Protein AF-0000000087764676 (afdb_homodimer)

Organism: Geotrichum candidum (NCBI:txid1173061)

Nearest PDB structures (foldseek):
  5yw4-assembly1_A  TM=9.210E-01  e=1.162E-32  Scheffersomyces stipitis CBS 6054
  5ywl-assembly1_A  TM=9.204E-01  e=3.488E-31  Scheffersomyces stipitis CBS 6054
  6kwt-assembly1_A  TM=9.058E-01  e=5.413E-29  Candida albicans SC5314
  6kws-assembly1_A  TM=9.103E-01  e=1.078E-27  Candida albicans SC5314
  7ymu-assembly2_B  TM=8.732E-01  e=2.451E-27  Nakaseomyces glabratus

Foldseek 3Di:
DPPPPDDDDDAAEEEEEQCQDQLNVLLVVVCLVVPHQYEYEDQDPVQQVQSCVVRPNYHYDHADLFPVVDDPAHPLLVVLQVCLRHAEYEYPDAQPDPDPFQLLSGHQCSLQVNLLRNLVSCQVRRQNHAEYEYEAACLQQEPPVDGDDPDATELPGGYPQDSDRVVLRVDNVSSNSNSRNNSVVSVLVCCVVVVGNHFYFYEYEYQEFAAGPGPDFLVRDDPSLVLLVQQQPDAQAAQDRAFPFFWYAYSSLVSLLVNLLRPQCLRGNGYAYDTAGGFGRLVLLQLCCVPVVPLCVRTHNHHHPDTDPPDDRHYDRVSNVVSSVDHGDDPSNRSNRSNVNSSVSVVVVVVD/DPPPPDDDDDAAEEEEEQCQDQLNVLLVVVCLVVPHQYEYEDQDPVQQVQSCVVRPNYHYDHADLWPVVDDPAHPLLVVLQVCLRHAEYEYPDAQPDPDPFQLLSGHQVSLQVNLLRNLVSCQPRRQNHAEYEYEAACLQQEPPVDGDDPDATELPGGYPQDSDSVVLRVDNVSSNSNSRNNNVVSVLVCCVPVVGNHFYFYEYEYQEFAAGDGPDFLVRDDPSLVLLVQQVPDAQAAQDRAFPFQWYAYSSLVSLLVNVLRPQCLRGNGYAYDTQGGFGSLVLLQLCCVPVVPLCVRTHNHNHPDTDPPDDRHYDRVSNVVSSVDHGDDPSNRSVRSNVNSSVSVVVVVVD

Radius of gyration: 26.73 Å; Cα contacts (8 Å, |Δi|>4): 1369; chains: 2; bounding box: 66×77×62 Å

Sequence (704 aa):
MSTTEYTETTAETVLLTGASGFIATHIVNQLFELGYNIIGTVRSEAKGNWLARRYPGFKYEIVDLSPSANGNESPFTKVFKAHPEIKYVIHAASPVFTYQDNFYKNLFVPAVEGTKDILQAAHKYGPNIKKFIYTSSIVAAFNFSSPPENETLTEESWSSISNDPKELDKSWNDAYSASKTYAERAVWEFQKTVKPQFSIGTFLFPIVYGPPIHDITYETLGVSIANAKQLIELPKDAKEIPTLTRLNVDVRDVARAHVKSLSNPEFDNKRSILVAHVADGQVIADIIHKNRSTEAANLAAGTPGVHNTTAELAYDFSKTNARLGFEFIPFRKTVLDQFDAVWQLKKESEQKMSTTEYTETTAETVLLTGASGFIATHIVNQLFELGYNIIGTVRSEAKGNWLARRYPGFKYEIVDLSPSANGNESPFTKVFKAHPEIKYVIHAASPVFTYQDNFYKNLFVPAVEGTKDILQAAHKYGPNIKKFIYTSSIVAAFNFSSPPENETLTEESWSSISNDPKELDKSWNDAYSASKTYAERAVWEFQKTVKPQFSIGTFLFPIVYGPPIHDITYETLGVSIANAKQLIELPKDAKEIPTLTRLNVDVRDVARAHVKSLSNPEFDNKRSILVAHVADGQVIADIIHKNRSTEAANLAAGTPGVHNTTAELAYDFSKTNARLGFEFIPFRKTVLDQFDAVWQLKKESEQK

Structure (mmCIF, N/CA/C/O backbone):
data_AF-0000000087764676-model_v1
#
loop_
_entity.id
_entity.type
_entity.pdbx_description
1 polymer 'Similar to Saccharomyces cerevisiae YGL157W ARI1 NADPH-dependent aldehyde reductase'
#
loop_
_atom_site.group_PDB
_atom_site.id
_atom_site.type_symbol
_atom_site.label_atom_id
_atom_site.label_alt_id
_atom_site.label_comp_id
_atom_site.label_asym_id
_atom_site.label_entity_id
_atom_site.label_seq_id
_atom_site.pdbx_PDB_ins_code
_atom_site.Cartn_x
_atom_site.Cartn_y
_atom_site.Cartn_z
_atom_site.occupancy
_atom_site.B_iso_or_equiv
_atom_site.auth_seq_id
_atom_site.auth_comp_id
_atom_site.auth_asym_id
_atom_site.auth_atom_id
_atom_site.pdbx_PDB_model_num
ATOM 1 N N . MET A 1 1 ? 18 -11.289 -33.469 1 30.78 1 MET A N 1
ATOM 2 C CA . MET A 1 1 ? 17.188 -11.305 -32.25 1 30.78 1 MET A CA 1
ATOM 3 C C . MET A 1 1 ? 17.969 -10.742 -31.078 1 30.78 1 MET A C 1
ATOM 5 O O . MET A 1 1 ? 19.094 -11.18 -30.797 1 30.78 1 MET A O 1
ATOM 9 N N . SER A 1 2 ? 17.75 -9.469 -30.734 1 36.5 2 SER A N 1
ATOM 10 C CA . SER A 1 2 ? 18.719 -8.641 -30.016 1 36.5 2 SER A CA 1
ATOM 11 C C . SER A 1 2 ? 19.078 -9.258 -28.672 1 36.5 2 SER A C 1
ATOM 13 O O . SER A 1 2 ? 18.203 -9.758 -27.953 1 36.5 2 SER A O 1
ATOM 15 N N . THR A 1 3 ? 20.156 -9.961 -28.625 1 42.31 3 THR A N 1
ATOM 16 C CA . THR A 1 3 ? 20.859 -10.406 -27.422 1 42.31 3 THR A CA 1
ATOM 17 C C . THR A 1 3 ? 20.766 -9.359 -26.312 1 42.31 3 THR A C 1
ATOM 19 O O . THR A 1 3 ? 21.578 -8.43 -26.25 1 42.31 3 THR A O 1
ATOM 22 N N . THR A 1 4 ? 19.562 -8.82 -26.172 1 47.19 4 THR A N 1
ATOM 23 C CA . THR A 1 4 ? 19.609 -7.613 -25.344 1 47.19 4 THR A CA 1
ATOM 24 C C . THR A 1 4 ? 20.281 -7.906 -24 1 47.19 4 THR A C 1
ATOM 26 O O . THR A 1 4 ? 19.844 -8.789 -23.266 1 47.19 4 THR A O 1
ATOM 29 N N . GLU A 1 5 ? 21.672 -7.742 -24.094 1 52.28 5 GLU A N 1
ATOM 30 C CA . GLU A 1 5 ? 22.516 -7.664 -22.906 1 52.28 5 GLU A CA 1
ATOM 31 C C . GLU A 1 5 ? 21.859 -6.848 -21.812 1 52.28 5 GLU A C 1
ATOM 33 O O . GLU A 1 5 ? 21.062 -5.941 -22.094 1 52.28 5 GLU A O 1
ATOM 38 N N . TYR A 1 6 ? 22.016 -7.402 -20.719 1 61.28 6 TYR A N 1
ATOM 39 C CA . TYR A 1 6 ? 21.578 -6.703 -19.516 1 61.28 6 TYR A CA 1
ATOM 40 C C . TYR A 1 6 ? 22.031 -5.25 -19.531 1 61.28 6 TYR A C 1
ATOM 42 O O . TYR A 1 6 ? 23.219 -4.973 -19.719 1 61.28 6 TYR A O 1
ATOM 50 N N . THR A 1 7 ? 21.125 -4.328 -19.906 1 61.69 7 THR A N 1
ATOM 51 C CA . THR A 1 7 ? 21.422 -2.916 -19.688 1 61.69 7 THR A CA 1
ATOM 52 C C . THR A 1 7 ? 20.938 -2.463 -18.312 1 61.69 7 THR A C 1
ATOM 54 O O . THR A 1 7 ? 19.797 -2.738 -17.938 1 61.69 7 THR A O 1
ATOM 57 N N . GLU A 1 8 ? 21.953 -1.916 -17.594 1 69.5 8 GLU A N 1
ATOM 58 C CA . GLU A 1 8 ? 21.688 -1.543 -16.203 1 69.5 8 GLU A CA 1
ATOM 59 C C . GLU A 1 8 ? 20.797 -0.308 -16.125 1 69.5 8 GLU A C 1
ATOM 61 O O . GLU A 1 8 ? 21.188 0.776 -16.562 1 69.5 8 GLU A O 1
ATOM 66 N N . THR A 1 9 ? 19.562 -0.495 -16.094 1 76.94 9 THR A N 1
ATOM 67 C CA . THR A 1 9 ? 18.672 0.61 -15.734 1 76.94 9 THR A CA 1
ATOM 68 C C . THR A 1 9 ? 18.391 0.624 -14.234 1 76.94 9 THR A C 1
ATOM 70 O O . THR A 1 9 ? 18.328 -0.432 -13.602 1 76.94 9 THR A O 1
ATOM 73 N N . THR A 1 10 ? 18.531 1.932 -13.672 1 84.31 10 THR A N 1
ATOM 74 C CA . THR A 1 10 ? 18.359 2.064 -12.227 1 84.31 10 THR A CA 1
ATOM 75 C C . THR A 1 10 ? 16.953 2.52 -11.883 1 84.31 10 THR A C 1
ATOM 77 O O . THR A 1 10 ? 16.328 3.273 -12.633 1 84.31 10 THR A O 1
ATOM 80 N N . ALA A 1 11 ? 16.453 1.924 -10.891 1 92.69 11 ALA A N 1
ATOM 81 C CA . ALA A 1 11 ? 15.156 2.352 -10.367 1 92.69 11 ALA A CA 1
ATOM 82 C C . ALA A 1 11 ? 15.25 3.744 -9.742 1 92.69 11 ALA A C 1
ATOM 84 O O . ALA A 1 11 ? 16.281 4.117 -9.195 1 92.69 11 ALA A O 1
ATOM 85 N N . GLU A 1 12 ? 14.219 4.598 -9.844 1 96.19 12 GLU A N 1
ATOM 86 C CA . GLU A 1 12 ? 14.188 5.93 -9.242 1 96.19 12 GLU A CA 1
ATOM 87 C C . GLU A 1 12 ? 13.961 5.852 -7.734 1 96.19 12 GLU A C 1
ATOM 89 O O . GLU A 1 12 ? 13.297 4.934 -7.25 1 96.19 12 GLU A O 1
ATOM 94 N N . THR A 1 13 ? 14.5 6.777 -7.047 1 98.12 13 THR A N 1
ATOM 95 C CA . THR A 1 13 ? 14.477 6.77 -5.59 1 98.12 13 THR A CA 1
ATOM 96 C C . THR A 1 13 ? 13.539 7.852 -5.059 1 98.12 13 THR A C 1
ATOM 98 O O . THR A 1 13 ? 13.602 9 -5.496 1 98.12 13 THR A O 1
ATOM 101 N N . VAL A 1 14 ? 12.695 7.488 -4.109 1 98.81 14 VAL A N 1
ATOM 102 C CA . VAL A 1 14 ? 11.75 8.391 -3.461 1 98.81 14 VAL A CA 1
ATOM 103 C C . VAL A 1 14 ? 12.102 8.539 -1.982 1 98.81 14 VAL A C 1
ATOM 105 O O . VAL A 1 14 ? 12.289 7.543 -1.278 1 98.81 14 VAL A O 1
ATOM 108 N N . LEU A 1 15 ? 12.258 9.789 -1.521 1 98.75 15 LEU A N 1
ATOM 109 C CA . LEU A 1 15 ? 12.266 10.086 -0.091 1 98.75 15 LEU A CA 1
ATOM 110 C C . LEU A 1 15 ? 10.852 10.305 0.428 1 98.75 15 LEU A C 1
ATOM 112 O O . LEU A 1 15 ? 10.133 11.164 -0.076 1 98.75 15 LEU A O 1
ATOM 116 N N . LEU A 1 16 ? 10.445 9.5 1.323 1 98.69 16 LEU A N 1
ATOM 117 C CA . LEU A 1 16 ? 9.156 9.641 1.996 1 98.69 16 LEU A CA 1
ATOM 118 C C . LEU A 1 16 ? 9.344 9.969 3.475 1 98.69 16 LEU A C 1
ATOM 120 O O . LEU A 1 16 ? 9.781 9.109 4.25 1 98.69 16 LEU A O 1
ATOM 124 N N . THR A 1 17 ? 9.039 11.227 3.885 1 97.06 17 THR A N 1
ATOM 125 C CA . THR A 1 17 ? 9.172 11.57 5.297 1 97.06 17 THR A CA 1
ATOM 126 C C . THR A 1 17 ? 7.969 11.062 6.09 1 97.06 17 THR A C 1
ATOM 128 O O . THR A 1 17 ? 6.844 11.07 5.59 1 97.06 17 THR A O 1
ATOM 131 N N . GLY A 1 18 ? 8.273 10.625 7.309 1 94.75 18 GLY A N 1
ATOM 132 C CA . GLY A 1 18 ? 7.211 10.039 8.109 1 94.75 18 GLY A CA 1
ATOM 133 C C . GLY A 1 18 ? 6.719 8.711 7.559 1 94.75 18 GLY A C 1
ATOM 134 O O . GLY A 1 18 ? 5.512 8.469 7.504 1 94.75 18 GLY A O 1
ATOM 135 N N . ALA A 1 19 ? 7.602 7.836 7.227 1 97.38 19 ALA A N 1
ATOM 136 C CA . ALA A 1 19 ? 7.312 6.66 6.41 1 97.38 19 ALA A CA 1
ATOM 137 C C . ALA A 1 19 ? 6.52 5.625 7.203 1 97.38 19 ALA A C 1
ATOM 139 O O . ALA A 1 19 ? 5.941 4.699 6.625 1 97.38 19 ALA A O 1
ATOM 140 N N . SER A 1 20 ? 6.457 5.77 8.508 1 94.88 20 SER A N 1
ATOM 141 C CA . SER A 1 20 ? 5.801 4.758 9.328 1 94.88 20 SER A CA 1
ATOM 142 C C . SER A 1 20 ? 4.363 5.152 9.648 1 94.88 20 SER A C 1
ATOM 144 O O . SER A 1 20 ? 3.686 4.469 10.422 1 94.88 20 SER A O 1
ATOM 146 N N . GLY A 1 21 ? 3.922 6.238 9.109 1 93.31 21 GLY A N 1
ATOM 147 C CA . GLY A 1 21 ? 2.578 6.715 9.398 1 93.31 21 GLY A CA 1
ATOM 148 C C . GLY A 1 21 ? 1.503 5.977 8.625 1 93.31 21 GLY A C 1
ATOM 149 O O . GLY A 1 21 ? 1.808 5.188 7.727 1 93.31 21 GLY A O 1
ATOM 150 N N . PHE A 1 22 ? 0.18 6.281 8.922 1 93.94 22 PHE A N 1
ATOM 151 C CA . PHE A 1 22 ? -1.014 5.648 8.375 1 93.94 22 PHE A CA 1
ATOM 152 C C . PHE A 1 22 ? -1.052 5.797 6.855 1 93.94 22 PHE A C 1
ATOM 154 O O . PHE A 1 22 ? -1.013 4.801 6.129 1 93.94 22 PHE A O 1
ATOM 161 N N . ILE A 1 23 ? -0.917 7.047 6.352 1 96.06 23 ILE A N 1
ATOM 162 C CA . ILE A 1 23 ? -0.938 7.32 4.922 1 96.06 23 ILE A CA 1
ATOM 163 C C . ILE A 1 23 ? 0.368 6.848 4.285 1 96.06 23 ILE A C 1
ATOM 165 O O . ILE A 1 23 ? 0.357 6.207 3.23 1 96.06 23 ILE A O 1
ATOM 169 N N . ALA A 1 24 ? 1.36 7.098 4.945 1 97.62 24 ALA A N 1
ATOM 170 C CA . ALA A 1 24 ? 2.695 6.879 4.395 1 97.62 24 ALA A CA 1
ATOM 171 C C . ALA A 1 24 ? 2.947 5.395 4.141 1 97.62 24 ALA A C 1
ATOM 173 O O . ALA A 1 24 ? 3.611 5.031 3.166 1 97.62 24 ALA A O 1
ATOM 174 N N . THR A 1 25 ? 2.535 4.547 5.012 1 97.19 25 THR A N 1
ATOM 175 C CA . THR A 1 25 ? 2.805 3.125 4.828 1 97.19 25 THR A CA 1
ATOM 176 C C . THR A 1 25 ? 2.09 2.596 3.586 1 97.19 25 THR A C 1
ATOM 178 O O . THR A 1 25 ? 2.605 1.718 2.893 1 97.19 25 THR A O 1
ATOM 181 N N . HIS A 1 26 ? 0.852 3.1 3.254 1 98.31 26 HIS A N 1
ATOM 182 C CA . HIS A 1 26 ? 0.207 2.762 1.989 1 98.31 26 HIS A CA 1
ATOM 183 C C . HIS A 1 26 ? 1.007 3.289 0.804 1 98.31 26 HIS A C 1
ATOM 185 O O . HIS A 1 26 ? 1.072 2.643 -0.244 1 98.31 26 HIS A O 1
ATOM 191 N N . ILE A 1 27 ? 1.621 4.5 0.926 1 98.81 27 ILE A N 1
ATOM 192 C CA . ILE A 1 27 ? 2.49 5.035 -0.117 1 98.81 27 ILE A CA 1
ATOM 193 C C . ILE A 1 27 ? 3.691 4.109 -0.308 1 98.81 27 ILE A C 1
ATOM 195 O O . ILE A 1 27 ? 4.062 3.789 -1.439 1 98.81 27 ILE A O 1
ATOM 199 N N . VAL A 1 28 ? 4.281 3.609 0.824 1 98.69 28 VAL A N 1
ATOM 200 C CA . VAL A 1 28 ? 5.414 2.689 0.754 1 98.69 28 VAL A CA 1
ATOM 201 C C . VAL A 1 28 ? 5.004 1.425 0.003 1 98.69 28 VAL A C 1
ATOM 203 O O . VAL A 1 28 ? 5.723 0.965 -0.887 1 98.69 28 VAL A O 1
ATOM 206 N N . ASN A 1 29 ? 3.838 0.932 0.366 1 98.31 29 ASN A N 1
ATOM 207 C CA . ASN A 1 29 ? 3.334 -0.29 -0.252 1 98.31 29 ASN A CA 1
ATOM 208 C C . ASN A 1 29 ? 3.211 -0.142 -1.767 1 98.31 29 ASN A C 1
ATOM 210 O O . ASN A 1 29 ? 3.658 -1.01 -2.518 1 98.31 29 ASN A O 1
ATOM 214 N N . GLN A 1 30 ? 2.604 0.947 -2.203 1 98.69 30 GLN A N 1
ATOM 215 C CA . GLN A 1 30 ? 2.371 1.189 -3.623 1 98.69 30 GLN A CA 1
ATOM 216 C C . GLN A 1 30 ? 3.678 1.481 -4.355 1 98.69 30 GLN A C 1
ATOM 218 O O . GLN A 1 30 ? 3.895 1.001 -5.469 1 98.69 30 GLN A O 1
ATOM 223 N N . LEU A 1 31 ? 4.656 2.244 -3.744 1 98.75 31 LEU A N 1
ATOM 224 C CA . LEU A 1 31 ? 5.969 2.492 -4.332 1 98.75 31 LEU A CA 1
ATOM 225 C C . LEU A 1 31 ? 6.746 1.191 -4.496 1 98.75 31 LEU A C 1
ATOM 227 O O . LEU A 1 31 ? 7.398 0.9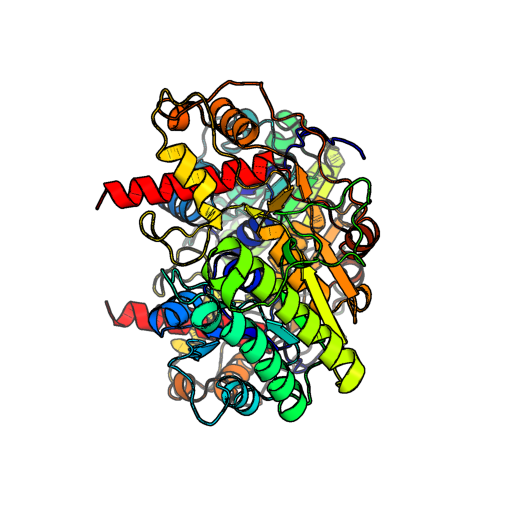76 -5.523 1 98.75 31 LEU A O 1
ATOM 231 N N . PHE A 1 32 ? 6.625 0.313 -3.469 1 98.44 32 PHE A N 1
ATOM 232 C CA . PHE A 1 32 ? 7.32 -0.969 -3.471 1 98.44 32 PHE A CA 1
ATOM 233 C C . PHE A 1 32 ? 6.852 -1.836 -4.633 1 98.44 32 PHE A C 1
ATOM 235 O O . PHE A 1 32 ? 7.672 -2.395 -5.367 1 98.44 32 PHE A O 1
ATOM 242 N N . GLU A 1 33 ? 5.555 -1.837 -4.859 1 98.31 33 GLU A N 1
ATOM 243 C CA . GLU A 1 33 ? 4.98 -2.678 -5.906 1 98.31 33 GLU A CA 1
ATOM 244 C C . GLU A 1 33 ? 5.32 -2.141 -7.293 1 98.31 33 GLU A C 1
ATOM 246 O O . GLU A 1 33 ? 5.312 -2.887 -8.273 1 98.31 33 GLU A O 1
ATOM 251 N N . LEU A 1 34 ? 5.68 -0.873 -7.387 1 97.56 34 LEU A N 1
ATOM 252 C CA . LEU A 1 34 ? 6.02 -0.264 -8.672 1 97.56 34 LEU A CA 1
ATOM 253 C C . LEU A 1 34 ? 7.523 -0.296 -8.906 1 97.56 34 LEU A C 1
ATOM 255 O O . LEU A 1 34 ? 8.008 0.153 -9.945 1 97.56 34 LEU A O 1
ATOM 259 N N . GLY A 1 35 ? 8.32 -0.776 -7.898 1 97.12 35 GLY A N 1
ATOM 260 C CA . GLY A 1 35 ? 9.742 -1.02 -8.078 1 97.12 35 GLY A CA 1
ATOM 261 C C . GLY A 1 35 ? 10.594 0.197 -7.785 1 97.12 35 GLY A C 1
ATOM 262 O O . GLY A 1 35 ? 11.727 0.298 -8.266 1 97.12 35 GLY A O 1
ATOM 263 N N . TYR A 1 36 ? 10.102 1.206 -7.023 1 98 36 TYR A N 1
ATOM 264 C CA . TYR A 1 36 ? 10.906 2.344 -6.59 1 98 36 TYR A CA 1
ATOM 265 C C . TYR A 1 36 ? 11.867 1.938 -5.48 1 98 36 TYR A C 1
ATOM 267 O O . TYR A 1 36 ? 11.57 1.039 -4.691 1 98 36 TYR A O 1
ATOM 275 N N . ASN A 1 37 ? 13.039 2.605 -5.508 1 98 37 ASN A N 1
ATOM 276 C CA . ASN A 1 37 ? 13.805 2.656 -4.266 1 98 37 ASN A CA 1
ATOM 277 C C . ASN A 1 37 ? 13.172 3.615 -3.26 1 98 37 ASN A C 1
ATOM 279 O O . ASN A 1 37 ? 12.727 4.703 -3.629 1 98 37 ASN A O 1
ATOM 283 N N . ILE A 1 38 ? 13.07 3.199 -2.012 1 98.62 38 ILE A N 1
ATOM 284 C CA . ILE A 1 38 ? 12.391 4.023 -1.017 1 98.62 38 ILE A CA 1
ATOM 285 C C . ILE A 1 38 ? 13.344 4.312 0.146 1 98.62 38 ILE A C 1
ATOM 287 O O . ILE A 1 38 ? 13.906 3.393 0.74 1 98.62 38 ILE A O 1
ATOM 291 N N . ILE A 1 39 ? 13.547 5.559 0.428 1 98.44 39 ILE A N 1
ATOM 292 C CA . ILE A 1 39 ? 14.188 6.035 1.647 1 98.44 39 ILE A CA 1
ATOM 293 C C . ILE A 1 39 ? 13.164 6.758 2.523 1 98.44 39 ILE A C 1
ATOM 295 O O . ILE A 1 39 ? 12.57 7.75 2.104 1 98.44 39 ILE A O 1
ATOM 299 N N . GLY A 1 40 ? 12.922 6.18 3.703 1 98.06 40 GLY A N 1
ATOM 300 C CA . GLY A 1 40 ? 11.977 6.789 4.625 1 98.06 40 GLY A CA 1
ATOM 301 C C . GLY A 1 40 ? 12.648 7.477 5.797 1 98.06 40 GLY A C 1
ATOM 302 O O . GLY A 1 40 ? 13.734 7.074 6.223 1 98.06 40 GLY A O 1
ATOM 303 N N . THR A 1 41 ? 12.047 8.531 6.293 1 96.38 41 THR A N 1
ATOM 304 C CA . THR A 1 41 ? 12.406 9 7.625 1 96.38 41 THR A CA 1
ATOM 305 C C . THR A 1 41 ? 11.422 8.477 8.664 1 96.38 41 THR A C 1
ATOM 307 O O . THR A 1 41 ? 10.219 8.391 8.406 1 96.38 41 THR A O 1
ATOM 310 N N . VAL A 1 42 ? 11.945 8.047 9.734 1 94.31 42 VAL A N 1
ATOM 311 C CA . VAL A 1 42 ? 11.172 7.523 10.859 1 94.31 42 VAL A CA 1
ATOM 312 C C . VAL A 1 42 ? 11.688 8.125 12.164 1 94.31 42 VAL A C 1
ATOM 314 O O . VAL A 1 42 ? 12.773 8.695 12.211 1 94.31 42 VAL A O 1
ATOM 317 N N . ARG A 1 43 ? 10.883 8.039 13.227 1 88.81 43 ARG A N 1
ATOM 318 C CA . ARG A 1 43 ? 11.242 8.633 14.508 1 88.81 43 ARG A CA 1
ATOM 319 C C . ARG A 1 43 ? 12.086 7.664 15.336 1 88.81 43 ARG A C 1
ATOM 321 O O . ARG A 1 43 ? 12.719 8.07 16.312 1 88.81 43 ARG A O 1
ATOM 328 N N . SER A 1 44 ? 12.07 6.266 14.969 1 92 44 SER A N 1
ATOM 329 C CA . SER A 1 44 ? 12.812 5.289 15.758 1 92 44 SER A CA 1
ATOM 330 C C . SER A 1 44 ? 13.297 4.129 14.891 1 92 44 SER A C 1
ATOM 332 O O . SER A 1 44 ? 12.734 3.873 13.82 1 92 44 SER A O 1
ATOM 334 N N . GLU A 1 45 ? 14.219 3.502 15.453 1 94.81 45 GLU A N 1
ATOM 335 C CA . GLU A 1 45 ? 14.773 2.328 14.781 1 94.81 45 GLU A CA 1
ATOM 336 C C . GLU A 1 45 ? 13.734 1.212 14.688 1 94.81 45 GLU A C 1
ATOM 338 O O . GLU A 1 45 ? 13.688 0.492 13.688 1 94.81 45 GLU A O 1
ATOM 343 N N . ALA A 1 46 ? 12.984 1.094 15.711 1 94.62 46 ALA A N 1
ATOM 344 C CA . ALA A 1 46 ? 11.961 0.05 15.727 1 94.62 46 ALA A CA 1
ATOM 345 C C . ALA A 1 46 ? 10.992 0.202 14.555 1 94.62 46 ALA A C 1
ATOM 347 O O . ALA A 1 46 ? 10.68 -0.775 13.875 1 94.62 46 ALA A O 1
ATOM 348 N N . LYS A 1 47 ? 10.625 1.439 14.281 1 94.31 47 LYS A N 1
ATOM 349 C CA . LYS A 1 47 ? 9.703 1.713 13.18 1 94.31 47 LYS A CA 1
ATOM 350 C C . LYS A 1 47 ? 10.367 1.489 11.828 1 94.31 47 LYS A C 1
ATOM 352 O O . LYS A 1 47 ? 9.75 0.969 10.898 1 94.31 47 LYS A O 1
ATOM 357 N N . GLY A 1 48 ? 11.617 1.928 11.734 1 96 48 GLY A N 1
ATOM 358 C CA . GLY A 1 48 ? 12.383 1.689 10.523 1 96 48 GLY A CA 1
ATOM 359 C C . GLY A 1 48 ? 12.578 0.216 10.219 1 96 48 GLY A C 1
ATOM 360 O O . GLY A 1 48 ? 12.398 -0.221 9.086 1 96 48 GLY A O 1
ATOM 361 N N . ASN A 1 49 ? 12.898 -0.566 11.234 1 94.75 49 ASN A N 1
ATOM 362 C CA . ASN A 1 49 ? 13.117 -2.002 11.086 1 94.75 49 ASN A CA 1
ATOM 363 C C . ASN A 1 49 ? 11.828 -2.727 10.688 1 94.75 49 ASN A C 1
ATOM 365 O O . ASN A 1 49 ? 11.867 -3.68 9.906 1 94.75 49 ASN A O 1
ATOM 369 N N . TRP A 1 50 ? 10.711 -2.217 11.289 1 95.31 50 TRP A N 1
ATOM 370 C CA . TRP A 1 50 ? 9.43 -2.805 10.93 1 95.31 50 TRP A CA 1
ATOM 371 C C . TRP A 1 50 ? 9.156 -2.658 9.438 1 95.31 50 TRP A C 1
ATOM 373 O O . TRP A 1 50 ? 8.773 -3.621 8.773 1 95.31 50 TRP A O 1
ATOM 383 N N . LEU A 1 51 ? 9.438 -1.521 8.844 1 96.94 51 LEU A N 1
ATOM 384 C CA . LEU A 1 51 ? 9.242 -1.266 7.426 1 96.94 51 LEU A CA 1
ATOM 385 C C . LEU A 1 51 ? 10.227 -2.07 6.586 1 96.94 51 LEU A C 1
ATOM 387 O O . LEU A 1 51 ? 9.852 -2.654 5.566 1 96.94 51 LEU A O 1
ATOM 391 N N . ALA A 1 52 ? 11.477 -2.068 7.051 1 94.19 52 ALA A N 1
ATOM 392 C CA . ALA A 1 52 ? 12.523 -2.746 6.289 1 94.19 52 ALA A CA 1
ATOM 393 C C . ALA A 1 52 ? 12.25 -4.246 6.195 1 94.19 52 ALA A C 1
ATOM 395 O O . ALA A 1 52 ? 12.578 -4.883 5.191 1 94.19 52 ALA A O 1
ATOM 396 N N . ARG A 1 53 ? 11.633 -4.859 7.195 1 90.94 53 ARG A N 1
ATOM 397 C CA . ARG A 1 53 ? 11.297 -6.277 7.195 1 90.94 53 ARG A CA 1
ATOM 398 C C . ARG A 1 53 ? 10.156 -6.57 6.227 1 90.94 53 ARG A C 1
ATOM 400 O O . ARG A 1 53 ? 10.141 -7.613 5.574 1 90.94 53 ARG A O 1
ATOM 407 N N . ARG A 1 54 ? 9.266 -5.633 6.141 1 92.81 54 ARG A N 1
ATOM 408 C CA . ARG A 1 54 ? 8.062 -5.836 5.348 1 92.81 54 ARG A CA 1
ATOM 409 C C . ARG A 1 54 ? 8.312 -5.516 3.877 1 92.81 54 ARG A C 1
ATOM 411 O O . ARG A 1 54 ? 7.684 -6.105 2.994 1 92.81 54 ARG A O 1
ATOM 418 N N . TYR A 1 55 ? 9.242 -4.617 3.631 1 95.94 55 TYR A N 1
ATOM 419 C CA . TYR A 1 55 ? 9.531 -4.145 2.279 1 95.94 55 TYR A CA 1
ATOM 420 C C . TYR A 1 55 ? 11.016 -4.234 1.972 1 95.94 55 TYR A C 1
ATOM 422 O O . TYR A 1 55 ? 11.758 -3.268 2.16 1 95.94 55 TYR A O 1
ATOM 430 N N . PRO A 1 56 ? 11.438 -5.281 1.402 1 91.44 56 PRO A N 1
ATOM 431 C CA . PRO A 1 56 ? 12.859 -5.457 1.087 1 91.44 56 PRO A CA 1
ATOM 432 C C . PRO A 1 56 ? 13.422 -4.324 0.23 1 91.44 56 PRO A C 1
ATOM 434 O O . PRO A 1 56 ? 12.789 -3.912 -0.744 1 91.44 56 PRO A O 1
ATOM 437 N N . GLY A 1 57 ? 14.539 -3.906 0.686 1 92.56 57 GLY A N 1
ATOM 438 C CA . GLY A 1 57 ? 15.18 -2.811 -0.02 1 92.56 57 GLY A CA 1
ATOM 439 C C . GLY A 1 57 ? 14.898 -1.455 0.601 1 92.56 57 GLY A C 1
ATOM 440 O O . GLY A 1 57 ? 15.578 -0.473 0.295 1 92.56 57 GLY A O 1
ATOM 441 N N . PHE A 1 58 ? 13.922 -1.353 1.475 1 96.38 58 PHE A N 1
ATOM 442 C CA . PHE A 1 58 ? 13.594 -0.109 2.164 1 96.38 58 PHE A CA 1
ATOM 443 C C . PHE A 1 58 ? 14.75 0.342 3.045 1 96.38 58 PHE A C 1
ATOM 445 O O . PHE A 1 58 ? 15.312 -0.458 3.795 1 96.38 58 PHE A O 1
ATOM 452 N N . LYS A 1 59 ? 15.125 1.631 2.881 1 96.56 59 LYS A N 1
ATOM 453 C CA . LYS A 1 59 ? 16.109 2.277 3.736 1 96.56 59 LYS A CA 1
ATOM 454 C C . LYS A 1 59 ? 15.492 3.42 4.531 1 96.56 59 LYS A C 1
ATOM 456 O O . LYS A 1 59 ? 14.469 3.979 4.133 1 96.56 59 LYS A O 1
ATOM 461 N N . TYR A 1 60 ? 16.078 3.672 5.68 1 96.94 60 TYR A N 1
ATOM 462 C CA . TYR A 1 60 ? 15.484 4.75 6.461 1 96.94 60 TYR A CA 1
ATOM 463 C C . TYR A 1 60 ? 16.562 5.555 7.184 1 96.94 60 TYR A C 1
ATOM 465 O O . TYR A 1 60 ? 17.688 5.082 7.359 1 96.94 60 TYR A O 1
ATOM 473 N N . GLU A 1 61 ? 16.234 6.816 7.434 1 96.19 61 GLU A N 1
ATOM 474 C CA . GLU A 1 61 ? 16.953 7.742 8.297 1 96.19 61 GLU A CA 1
ATOM 475 C C . GLU A 1 61 ? 16.109 8.156 9.5 1 96.19 61 GLU A C 1
ATOM 477 O O . GLU A 1 61 ? 14.898 8.336 9.375 1 96.19 61 GLU A O 1
ATOM 482 N N . ILE A 1 62 ? 16.766 8.242 10.578 1 92.88 62 ILE A N 1
ATOM 483 C CA . ILE A 1 62 ? 16.078 8.719 11.773 1 92.88 62 ILE A CA 1
ATOM 484 C C . ILE A 1 62 ? 16.016 10.242 11.758 1 92.88 62 ILE A C 1
ATOM 486 O O . ILE A 1 62 ? 17.062 10.906 11.734 1 92.88 62 ILE A O 1
ATOM 490 N N . VAL A 1 63 ? 14.82 10.75 11.688 1 86.44 63 VAL A N 1
ATOM 491 C CA . VAL A 1 63 ? 14.602 12.195 11.711 1 86.44 63 VAL A CA 1
ATOM 492 C C . VAL A 1 63 ? 13.57 12.547 12.781 1 86.44 63 VAL A C 1
ATOM 494 O O . VAL A 1 63 ? 12.469 12 12.797 1 86.44 63 VAL A O 1
ATOM 497 N N . ASP A 1 64 ? 14.047 13.258 13.672 1 76.56 64 ASP A N 1
ATOM 498 C CA . ASP A 1 64 ? 13.18 13.766 14.727 1 76.56 64 ASP A CA 1
ATOM 499 C C . ASP A 1 64 ? 12.781 15.219 14.469 1 76.56 64 ASP A C 1
ATOM 501 O O . ASP A 1 64 ? 13.641 16.109 14.461 1 76.56 64 ASP A O 1
ATOM 505 N N . LEU A 1 65 ? 11.43 15.555 14.219 1 67.44 65 LEU A N 1
ATOM 506 C CA . LEU A 1 65 ? 10.953 16.891 13.859 1 67.44 65 LEU A CA 1
ATOM 507 C C . LEU A 1 65 ? 10.508 17.656 15.102 1 67.44 65 LEU A C 1
ATOM 509 O O . LEU A 1 65 ? 9.922 18.734 14.992 1 67.44 65 LEU A O 1
ATOM 513 N N . SER A 1 66 ? 10.836 17.078 16.281 1 66.62 66 SER A N 1
ATOM 514 C CA . SER A 1 66 ? 10.461 17.781 17.5 1 66.62 66 SER A CA 1
ATOM 515 C C . SER A 1 66 ? 11.305 19.047 17.688 1 66.62 66 SER A C 1
ATOM 517 O O . SER A 1 66 ? 12.453 19.109 17.25 1 66.62 66 SER A O 1
ATOM 519 N N . PRO A 1 67 ? 10.555 20.141 18.094 1 59.75 67 PRO A N 1
ATOM 520 C CA . PRO A 1 67 ? 11.273 21.391 18.359 1 59.75 67 PRO A CA 1
ATOM 521 C C . PRO A 1 67 ? 12.578 21.172 19.109 1 59.75 67 PRO A C 1
ATOM 523 O O . PRO A 1 67 ? 13.516 21.969 18.984 1 59.75 67 PRO A O 1
ATOM 526 N N . SER A 1 68 ? 12.344 20.141 20.094 1 54.84 68 SER A N 1
ATOM 527 C CA . SER A 1 68 ? 13.523 19.938 20.922 1 54.84 68 SER A CA 1
ATOM 528 C C . SER A 1 68 ? 14.695 19.406 20.094 1 54.84 68 SER A C 1
ATOM 530 O O . SER A 1 68 ? 15.844 19.438 20.547 1 54.84 68 SER A O 1
ATOM 532 N N . ALA A 1 69 ? 14.273 18.984 18.906 1 56.94 69 ALA A N 1
ATOM 533 C CA . ALA A 1 69 ? 15.312 18.359 18.078 1 56.94 69 ALA A CA 1
ATOM 534 C C . ALA A 1 69 ? 16.141 19.422 17.359 1 56.94 69 ALA A C 1
ATOM 536 O O . ALA A 1 69 ? 17 19.094 16.547 1 56.94 69 ALA A O 1
ATOM 537 N N . ASN A 1 70 ? 15.906 20.719 17.766 1 53 70 ASN A N 1
ATOM 538 C CA . ASN A 1 70 ? 16.453 21.859 17.031 1 53 70 ASN A CA 1
ATOM 539 C C . ASN A 1 70 ? 17.984 21.844 17.047 1 53 70 ASN A C 1
ATOM 541 O O . ASN A 1 70 ? 18.594 21.891 18.109 1 53 70 ASN A O 1
ATOM 545 N N . GLY A 1 71 ? 18.531 21.062 16.266 1 57.5 71 GLY A N 1
ATOM 546 C CA . GLY A 1 71 ? 19.969 21.203 16.062 1 57.5 71 GLY A CA 1
ATOM 547 C C . GLY A 1 71 ? 20.312 22.25 15.016 1 57.5 71 GLY A C 1
ATOM 548 O O . GLY A 1 71 ? 19.422 22.891 14.453 1 57.5 71 GLY A O 1
ATOM 549 N N . ASN A 1 72 ? 21.656 22.547 14.859 1 61.59 72 ASN A N 1
ATOM 550 C CA . ASN A 1 72 ? 22.234 23.578 14 1 61.59 72 ASN A CA 1
ATOM 551 C C . ASN A 1 72 ? 21.922 23.312 12.531 1 61.59 72 ASN A C 1
ATOM 553 O O . ASN A 1 72 ? 21.875 24.25 11.727 1 61.59 72 ASN A O 1
ATOM 557 N N . GLU A 1 73 ? 21.734 22.016 12.203 1 74.94 73 GLU A N 1
ATOM 558 C CA . GLU A 1 73 ? 21.438 21.719 10.805 1 74.94 73 GLU A CA 1
ATOM 559 C C . GLU A 1 73 ? 20.141 20.938 10.664 1 74.94 73 GLU A C 1
ATOM 561 O O . GLU A 1 73 ? 19.766 20.172 11.547 1 74.94 73 GLU A O 1
ATOM 566 N N . SER A 1 74 ? 19.531 21.328 9.766 1 80.12 74 SER A N 1
ATOM 567 C CA . SER A 1 74 ? 18.281 20.625 9.469 1 80.12 74 SER A CA 1
ATOM 568 C C . SER A 1 74 ? 18.516 19.125 9.367 1 80.12 74 SER A C 1
ATOM 570 O O . SER A 1 74 ? 19.469 18.672 8.719 1 80.12 74 SER A O 1
ATOM 572 N N . PRO A 1 75 ? 17.766 18.375 10 1 84 75 PRO A N 1
ATOM 573 C CA . PRO A 1 75 ? 17.891 16.922 9.891 1 84 75 PRO A CA 1
ATOM 574 C C . PRO A 1 75 ? 17.703 16.422 8.461 1 84 75 PRO A C 1
ATOM 576 O O . PRO A 1 75 ? 18.219 15.367 8.102 1 84 75 PRO A O 1
ATOM 579 N N . PHE A 1 76 ? 17.125 17.281 7.672 1 91.31 76 PHE A N 1
ATOM 580 C CA . PHE A 1 76 ? 16.875 16.859 6.297 1 91.31 76 PHE A CA 1
ATOM 581 C C . PHE A 1 76 ? 18.125 17.078 5.441 1 91.31 76 PHE A C 1
ATOM 583 O O . PHE A 1 76 ? 18.297 16.422 4.41 1 91.31 76 PHE A O 1
ATOM 590 N N . THR A 1 77 ? 19.031 17.984 5.871 1 92.06 77 THR A N 1
ATOM 591 C CA . THR A 1 77 ? 20.297 18.172 5.176 1 92.06 77 THR A CA 1
ATOM 592 C C . THR A 1 77 ? 21.109 16.875 5.148 1 92.06 77 THR A C 1
ATOM 594 O O . THR A 1 77 ? 21.609 16.484 4.098 1 92.06 77 THR A O 1
ATOM 597 N N . LYS A 1 78 ? 21.109 16.25 6.199 1 92.12 78 LYS A N 1
ATOM 598 C CA . LYS A 1 78 ? 21.844 15 6.289 1 92.12 78 LYS A CA 1
ATOM 599 C C . LYS A 1 78 ? 21.234 13.93 5.383 1 92.12 78 LYS A C 1
ATOM 601 O O . LYS A 1 78 ? 21.969 13.141 4.777 1 92.12 78 LYS A O 1
ATOM 606 N N . VAL A 1 79 ? 19.969 14.008 5.34 1 95.62 79 VAL A N 1
ATOM 607 C CA . VAL A 1 79 ? 19.266 13.016 4.527 1 95.62 79 VAL A CA 1
ATOM 608 C C . VAL A 1 79 ? 19.625 13.211 3.055 1 95.62 79 VAL A C 1
ATOM 610 O O . VAL A 1 79 ? 20.031 12.266 2.377 1 95.62 79 VAL A O 1
ATOM 613 N N . PHE A 1 80 ? 19.594 14.406 2.537 1 96.94 80 PHE A N 1
ATOM 614 C CA . PHE A 1 80 ? 19.844 14.672 1.126 1 96.94 80 PHE A CA 1
ATOM 615 C C . PHE A 1 80 ? 21.328 14.484 0.798 1 96.94 80 PHE A C 1
ATOM 617 O O . PHE A 1 80 ? 21.672 14.062 -0.306 1 96.94 80 PHE A O 1
ATOM 624 N N . LYS A 1 81 ? 22.234 14.711 1.742 1 95.25 81 LYS A N 1
ATOM 625 C CA . LYS A 1 81 ? 23.656 14.492 1.525 1 95.25 81 LYS A CA 1
ATOM 626 C C . LYS A 1 81 ? 23.984 13 1.46 1 95.25 81 LYS A C 1
ATOM 628 O O . LYS A 1 81 ? 24.828 12.578 0.674 1 95.25 81 LYS A O 1
ATOM 633 N N . ALA A 1 82 ? 23.281 12.289 2.219 1 95.31 82 ALA A N 1
ATOM 634 C CA . ALA A 1 82 ? 23.531 10.859 2.295 1 95.31 82 ALA A CA 1
ATOM 635 C C . ALA A 1 82 ? 22.938 10.125 1.102 1 95.31 82 ALA A C 1
ATOM 637 O O . ALA A 1 82 ? 23.375 9.031 0.746 1 95.31 82 ALA A O 1
ATOM 638 N N . HIS A 1 83 ? 21.953 10.789 0.48 1 96.75 83 HIS A N 1
ATOM 639 C CA . HIS A 1 83 ? 21.219 10.117 -0.584 1 96.75 83 HIS A CA 1
ATOM 640 C C . HIS A 1 83 ? 21.047 11.023 -1.796 1 96.75 83 HIS A C 1
ATOM 642 O O . HIS A 1 83 ? 19.922 11.391 -2.143 1 96.75 83 HIS A O 1
ATOM 648 N N . PRO A 1 84 ? 22.172 11.203 -2.49 1 95.56 84 PRO A N 1
ATOM 649 C CA . PRO A 1 84 ? 22.109 12.086 -3.658 1 95.56 84 PRO A CA 1
ATOM 650 C C . PRO A 1 84 ? 21.281 11.5 -4.797 1 95.56 84 PRO A C 1
ATOM 652 O O . PRO A 1 84 ? 20.938 12.211 -5.746 1 95.56 84 PRO A O 1
ATOM 655 N N . GLU A 1 85 ? 20.875 10.219 -4.68 1 96.44 85 GLU A N 1
ATOM 656 C CA . GLU A 1 85 ? 20.125 9.539 -5.738 1 96.44 85 GLU A CA 1
ATOM 657 C C . GLU A 1 85 ? 18.641 9.844 -5.66 1 96.44 85 GLU A C 1
ATOM 659 O O . GLU A 1 85 ? 17.875 9.453 -6.539 1 96.44 85 GLU A O 1
ATOM 664 N N . ILE A 1 86 ? 18.234 10.555 -4.656 1 98.06 86 ILE A N 1
ATOM 665 C CA . ILE A 1 86 ? 16.828 10.875 -4.496 1 98.06 86 ILE A CA 1
ATOM 666 C C . ILE A 1 86 ? 16.344 11.68 -5.695 1 98.06 86 ILE A C 1
ATOM 668 O O . ILE A 1 86 ? 16.953 12.688 -6.062 1 98.06 86 ILE A O 1
ATOM 672 N N . LYS A 1 87 ? 15.25 11.25 -6.289 1 98.38 87 LYS A N 1
ATOM 673 C CA . LYS A 1 87 ? 14.664 11.898 -7.457 1 98.38 87 LYS A CA 1
ATOM 674 C C . LYS A 1 87 ? 13.328 12.547 -7.113 1 98.38 87 LYS A C 1
ATOM 676 O O . LYS A 1 87 ? 12.922 13.523 -7.75 1 98.38 87 LYS A O 1
ATOM 681 N N . TYR A 1 88 ? 12.656 11.961 -6.188 1 98.75 88 TYR A N 1
ATOM 682 C CA . TYR A 1 88 ? 11.352 12.438 -5.754 1 98.75 88 TYR A CA 1
ATOM 683 C C . TYR A 1 88 ? 11.281 12.547 -4.234 1 98.75 88 TYR A C 1
ATOM 685 O O . TYR A 1 88 ? 11.891 11.75 -3.521 1 98.75 88 TYR A O 1
ATOM 693 N N . VAL A 1 89 ? 10.539 13.562 -3.738 1 98.75 89 VAL A N 1
ATOM 694 C CA . VAL A 1 89 ? 10.305 13.742 -2.309 1 98.75 89 VAL A CA 1
ATOM 695 C C . VAL A 1 89 ? 8.805 13.805 -2.033 1 98.75 89 VAL A C 1
ATOM 697 O O . VAL A 1 89 ? 8.078 14.555 -2.691 1 98.75 89 VAL A O 1
ATOM 700 N N . ILE A 1 90 ? 8.336 12.984 -1.208 1 98.81 90 ILE A N 1
ATOM 701 C CA . ILE A 1 90 ? 7.012 13.094 -0.607 1 98.81 90 ILE A CA 1
ATOM 702 C C . ILE A 1 90 ? 7.145 13.461 0.87 1 98.81 90 ILE A C 1
ATOM 704 O O . ILE A 1 90 ? 7.598 12.648 1.679 1 98.81 90 ILE A O 1
ATOM 708 N N . HIS A 1 91 ? 6.797 14.641 1.156 1 97.62 91 HIS A N 1
ATOM 709 C CA . HIS A 1 91 ? 6.84 15.109 2.539 1 97.62 91 HIS A CA 1
ATOM 710 C C . HIS A 1 91 ? 5.496 14.906 3.232 1 97.62 91 HIS A C 1
ATOM 712 O O . HIS A 1 91 ? 4.621 15.773 3.166 1 97.62 91 HIS A O 1
ATOM 718 N N . ALA A 1 92 ? 5.43 13.828 3.967 1 95.44 92 ALA A N 1
ATOM 719 C CA . ALA A 1 92 ? 4.18 13.453 4.625 1 95.44 92 ALA A CA 1
ATOM 720 C C . ALA A 1 92 ? 4.312 13.531 6.141 1 95.44 92 ALA A C 1
ATOM 722 O O . ALA A 1 92 ? 3.34 13.305 6.867 1 95.44 92 ALA A O 1
ATOM 723 N N . ALA A 1 93 ? 5.488 13.82 6.59 1 84.06 93 ALA A N 1
ATOM 724 C CA . ALA A 1 93 ? 5.711 13.969 8.023 1 84.06 93 ALA A CA 1
ATOM 725 C C . ALA A 1 93 ? 5.094 15.266 8.539 1 84.06 93 ALA A C 1
ATOM 727 O O . ALA A 1 93 ? 5.16 16.297 7.875 1 84.06 93 ALA A O 1
ATOM 728 N N . SER A 1 94 ? 4.305 15.188 9.547 1 76.94 94 SER A N 1
ATOM 729 C CA . SER A 1 94 ? 3.83 16.359 10.289 1 76.94 94 SER A CA 1
ATOM 730 C C . SER A 1 94 ? 3.984 16.156 11.789 1 76.94 94 SER A C 1
ATOM 732 O O . SER A 1 94 ? 3.744 15.062 12.305 1 76.94 94 SER A O 1
ATOM 734 N N . PRO A 1 95 ? 4.562 17.156 12.43 1 66.62 95 PRO A N 1
ATOM 735 C CA . PRO A 1 95 ? 4.77 17.031 13.875 1 66.62 95 PRO A CA 1
ATOM 736 C C . PRO A 1 95 ? 3.461 17.016 14.656 1 66.62 95 PRO A C 1
ATOM 738 O O . PRO A 1 95 ? 3.109 18 15.312 1 66.62 95 PRO A O 1
ATOM 741 N N . VAL A 1 96 ? 2.459 16.1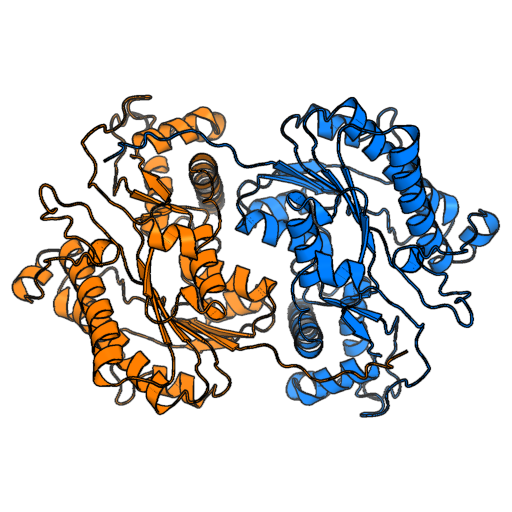72 14.258 1 60.5 96 VAL A N 1
ATOM 742 C CA . VAL A 1 96 ? 1.204 16.188 15 1 60.5 96 VAL A CA 1
ATOM 743 C C . VAL A 1 96 ? 1.36 15.398 16.297 1 60.5 96 VAL A C 1
ATOM 745 O O . VAL A 1 96 ? 1.364 14.164 16.281 1 60.5 96 VAL A O 1
ATOM 748 N N . PHE A 1 97 ? 2.084 16.125 17.266 1 57.06 97 PHE A N 1
ATOM 749 C CA . PHE A 1 97 ? 2.234 15.531 18.578 1 57.06 97 PHE A CA 1
ATOM 750 C C . PHE A 1 97 ? 1.062 15.906 19.484 1 57.06 97 PHE A C 1
ATOM 752 O O . PHE A 1 97 ? 0.428 16.938 19.281 1 57.06 97 PHE A O 1
ATOM 759 N N . THR A 1 98 ? 0.571 14.914 20.109 1 58.66 98 THR A N 1
ATOM 760 C CA . THR A 1 98 ? -0.468 15.172 21.109 1 58.66 98 THR A CA 1
ATOM 761 C C . THR A 1 98 ? 0.068 16.047 22.234 1 58.66 98 THR A C 1
ATOM 763 O O . THR A 1 98 ? 0.616 15.539 23.219 1 58.66 98 THR A O 1
ATOM 766 N N . TYR A 1 99 ? 0.349 17.312 21.797 1 60.94 99 TYR A N 1
ATOM 767 C CA . TYR A 1 99 ? 0.714 18.234 22.859 1 60.94 99 TYR A CA 1
ATOM 768 C C . TYR A 1 99 ? -0.527 18.781 23.562 1 60.94 99 TYR A C 1
ATOM 770 O O . TYR A 1 99 ? -1.611 18.828 22.984 1 60.94 99 TYR A O 1
ATOM 778 N N . GLN A 1 100 ? -0.35 18.969 24.797 1 67.88 100 GLN A N 1
ATOM 779 C CA . GLN A 1 100 ? -1.479 19.453 25.594 1 67.88 100 GLN A CA 1
ATOM 780 C C . GLN A 1 100 ? -1.489 20.969 25.688 1 67.88 100 GLN A C 1
ATOM 782 O O . GLN A 1 100 ? -2.512 21.578 26.016 1 67.88 100 GLN A O 1
ATOM 787 N N . ASP A 1 101 ? -0.461 21.609 25.312 1 79.69 101 ASP A N 1
ATOM 788 C CA . ASP A 1 101 ? -0.434 23.078 25.422 1 79.69 101 ASP A CA 1
ATOM 789 C C . ASP A 1 101 ? 0.659 23.672 24.531 1 79.69 101 ASP A C 1
ATOM 791 O O . ASP A 1 101 ? 1.355 22.938 23.828 1 79.69 101 ASP A O 1
ATOM 795 N N . ASN A 1 102 ? 0.585 25.016 24.453 1 87.69 102 ASN A N 1
ATOM 796 C CA . ASN A 1 102 ? 1.573 25.75 23.672 1 87.69 102 ASN A CA 1
ATOM 797 C C . ASN A 1 102 ? 1.601 25.266 22.219 1 87.69 102 ASN A C 1
ATOM 799 O O . ASN A 1 102 ? 2.666 24.953 21.688 1 87.69 102 ASN A O 1
ATOM 803 N N . PHE A 1 103 ? 0.53 25.328 21.688 1 89.69 103 PHE A N 1
ATOM 804 C CA . PHE A 1 103 ? 0.317 24.766 20.359 1 89.69 103 PHE A CA 1
ATOM 805 C C . PHE A 1 103 ? 1.097 25.562 19.312 1 89.69 103 PHE A C 1
ATOM 807 O O . PHE A 1 103 ? 1.557 24.984 18.312 1 89.69 103 PHE A O 1
ATOM 814 N N . TYR A 1 104 ? 1.11 26.812 19.531 1 91.12 104 TYR A N 1
ATOM 815 C CA . TYR A 1 104 ? 1.877 27.609 18.594 1 91.12 104 TYR A CA 1
ATOM 816 C C . TYR A 1 104 ? 3.32 27.125 18.516 1 91.12 104 TYR A C 1
ATOM 818 O O . TYR A 1 104 ? 3.832 26.859 17.422 1 91.12 104 TYR A O 1
ATOM 826 N N . LYS A 1 105 ? 3.957 27.031 19.531 1 87 105 LYS A N 1
ATOM 827 C CA . LYS A 1 105 ? 5.371 26.688 19.609 1 87 105 LYS A CA 1
ATOM 828 C C . LYS A 1 105 ? 5.59 25.219 19.25 1 87 105 LYS A C 1
ATOM 830 O O . LYS A 1 105 ? 6.605 24.859 18.656 1 87 105 LYS A O 1
ATOM 835 N N . ASN A 1 106 ? 4.625 24.281 19.703 1 83.38 106 ASN A N 1
ATOM 836 C CA . ASN A 1 106 ? 4.863 22.844 19.641 1 83.38 106 ASN A CA 1
ATOM 837 C C . ASN A 1 106 ? 4.25 22.234 18.391 1 83.38 106 ASN A C 1
ATOM 839 O O . ASN A 1 106 ? 4.59 21.109 18.016 1 83.38 106 ASN A O 1
ATOM 843 N N . LEU A 1 107 ? 3.35 23.031 17.703 1 87.88 107 LEU A N 1
ATOM 844 C CA . LEU A 1 107 ? 2.662 22.5 16.531 1 87.88 107 LEU A CA 1
ATOM 845 C C . LEU A 1 107 ? 2.844 23.406 15.328 1 87.88 107 LEU A C 1
ATOM 847 O O . LEU A 1 107 ? 3.445 23 14.328 1 87.88 107 LEU A O 1
ATOM 851 N N . PHE A 1 108 ? 2.527 24.594 15.492 1 90.31 108 PHE A N 1
ATOM 852 C CA . PHE A 1 108 ? 2.529 25.531 14.375 1 90.31 108 PHE A CA 1
ATOM 853 C C . PHE A 1 108 ? 3.947 25.781 13.883 1 90.31 108 PHE A C 1
ATOM 855 O O . PHE A 1 108 ? 4.246 25.562 12.703 1 90.31 108 PHE A O 1
ATOM 862 N N . VAL A 1 109 ? 4.789 26.203 14.781 1 89.12 109 VAL A N 1
ATOM 863 C CA . VAL A 1 109 ? 6.133 26.625 14.406 1 89.12 109 VAL A CA 1
ATOM 864 C C . VAL A 1 109 ? 6.895 25.438 13.805 1 89.12 109 VAL A C 1
ATOM 866 O O . VAL A 1 109 ? 7.434 25.547 12.703 1 89.12 109 VAL A O 1
ATOM 869 N N . PRO A 1 110 ? 6.965 24.234 14.406 1 83.38 110 PRO A N 1
ATOM 870 C CA . PRO A 1 110 ? 7.719 23.109 13.828 1 83.38 110 PRO A CA 1
ATOM 871 C C . PRO A 1 110 ? 7.168 22.672 12.469 1 83.38 110 PRO A C 1
ATOM 873 O O . PRO A 1 110 ? 7.934 22.25 11.602 1 83.38 110 PRO A O 1
ATOM 876 N N . ALA A 1 111 ? 5.805 22.844 12.289 1 89.06 111 ALA A N 1
ATOM 877 C CA . ALA A 1 111 ? 5.203 22.453 11.016 1 89.06 111 ALA A CA 1
ATOM 878 C C . ALA A 1 111 ? 5.656 23.375 9.891 1 89.06 111 ALA A C 1
ATOM 880 O O . ALA A 1 111 ? 6.07 22.922 8.828 1 89.06 111 ALA A O 1
ATOM 881 N N . VAL A 1 112 ? 5.641 24.672 10.125 1 92.31 112 VAL A N 1
ATOM 882 C CA . VAL A 1 112 ? 5.957 25.672 9.117 1 92.31 112 VAL A CA 1
ATOM 883 C C . VAL A 1 112 ? 7.465 25.688 8.859 1 92.31 112 VAL A C 1
ATOM 885 O O . VAL A 1 112 ? 7.91 25.609 7.715 1 92.31 112 VAL A O 1
ATOM 888 N N . GLU A 1 113 ? 8.211 25.703 10 1 88.12 113 GLU A N 1
ATOM 889 C CA . GLU A 1 113 ? 9.664 25.781 9.875 1 88.12 113 GLU A CA 1
ATOM 890 C C . GLU A 1 113 ? 10.242 24.469 9.336 1 88.12 113 GLU A C 1
ATOM 892 O O . GLU A 1 113 ? 11.211 24.484 8.578 1 88.12 113 GLU A O 1
ATOM 897 N N . GLY A 1 114 ? 9.641 23.453 9.727 1 86.56 114 GLY A N 1
ATOM 898 C CA . GLY A 1 114 ? 10.078 22.172 9.195 1 86.56 114 GLY A CA 1
ATOM 899 C C . GLY A 1 114 ? 9.859 22.047 7.703 1 86.56 114 GLY A C 1
ATOM 900 O O . GLY A 1 114 ? 10.695 21.484 6.992 1 86.56 114 GLY A O 1
ATOM 901 N N . THR A 1 115 ? 8.781 22.531 7.273 1 93.38 115 THR A N 1
ATOM 902 C CA . THR A 1 115 ? 8.477 22.516 5.848 1 93.38 115 THR A CA 1
ATOM 903 C C . THR A 1 115 ? 9.461 23.391 5.078 1 93.38 115 THR A C 1
ATOM 905 O O . THR A 1 115 ? 9.969 23 4.031 1 93.38 115 THR A O 1
ATOM 908 N N . LYS A 1 116 ? 9.766 24.562 5.594 1 93.38 116 LYS A N 1
ATOM 909 C CA . LYS A 1 116 ? 10.758 25.438 4.973 1 93.38 116 LYS A CA 1
ATOM 910 C C . LYS A 1 116 ? 12.125 24.75 4.918 1 93.38 116 LYS A C 1
ATOM 912 O O . LYS A 1 116 ? 12.828 24.828 3.908 1 93.38 116 LYS A O 1
ATOM 917 N N . ASP A 1 117 ? 12.375 24.078 5.922 1 90.94 117 ASP A N 1
ATOM 918 C CA . ASP A 1 117 ? 13.695 23.469 6.051 1 90.94 117 ASP A CA 1
ATOM 919 C C . ASP A 1 117 ? 13.891 22.359 5.004 1 90.94 117 ASP A C 1
ATOM 921 O O . ASP A 1 117 ? 14.93 22.312 4.348 1 90.94 117 ASP A O 1
ATOM 925 N N . ILE A 1 118 ? 12.977 21.594 4.898 1 94.56 118 ILE A N 1
ATOM 926 C CA . ILE A 1 118 ? 13.164 20.484 3.967 1 94.56 118 ILE A CA 1
ATOM 927 C C . ILE A 1 118 ? 13.164 21.016 2.533 1 94.56 118 ILE A C 1
ATO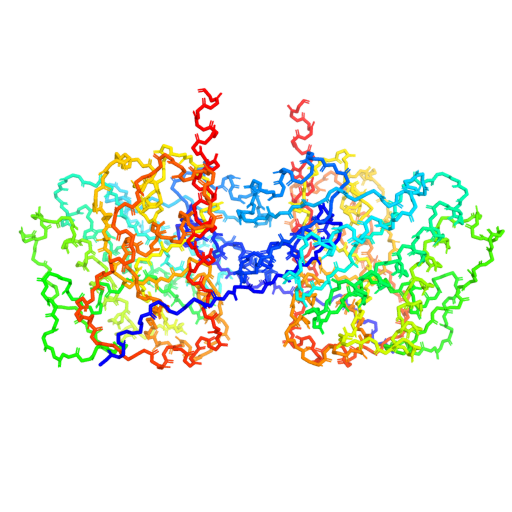M 929 O O . ILE A 1 118 ? 13.883 20.5 1.673 1 94.56 118 ILE A O 1
ATOM 933 N N . LEU A 1 119 ? 12.398 22.031 2.275 1 96.62 119 LEU A N 1
ATOM 934 C CA . LEU A 1 119 ? 12.414 22.641 0.951 1 96.62 119 LEU A CA 1
ATOM 935 C C . LEU A 1 119 ? 13.789 23.219 0.634 1 96.62 119 LEU A C 1
ATOM 937 O O . LEU A 1 119 ? 14.328 23 -0.453 1 96.62 119 LEU A O 1
ATOM 941 N N . GLN A 1 120 ? 14.352 23.875 1.584 1 95.38 120 GLN A N 1
ATOM 942 C CA . GLN A 1 120 ? 15.672 24.453 1.396 1 95.38 120 GLN A CA 1
ATOM 943 C C . GLN A 1 120 ? 16.734 23.375 1.239 1 95.38 120 GLN A C 1
ATOM 945 O O . GLN A 1 120 ? 17.609 23.484 0.375 1 95.38 120 GLN A O 1
ATOM 950 N N . ALA A 1 121 ? 16.578 22.406 2.053 1 94.94 121 ALA A N 1
ATOM 951 C CA . ALA A 1 121 ? 17.547 21.312 1.975 1 94.94 121 ALA A CA 1
ATOM 952 C C . ALA A 1 121 ? 17.453 20.594 0.629 1 94.94 121 ALA A C 1
ATOM 954 O O . ALA A 1 121 ? 18.469 20.266 0.023 1 94.94 121 ALA A O 1
ATOM 955 N N . ALA A 1 122 ? 16.266 20.375 0.214 1 97.19 122 ALA A N 1
ATOM 956 C CA . ALA A 1 122 ? 16.062 19.734 -1.083 1 97.19 122 ALA A CA 1
ATOM 957 C C . ALA A 1 122 ? 16.656 20.562 -2.211 1 97.19 122 ALA A C 1
ATOM 959 O O . ALA A 1 122 ? 17.297 20.031 -3.117 1 97.19 122 ALA A O 1
ATOM 960 N N . HIS A 1 123 ? 16.438 21.875 -2.086 1 97.38 123 HIS A N 1
ATOM 961 C CA . HIS A 1 123 ? 16.938 22.797 -3.105 1 97.38 123 HIS A CA 1
ATOM 962 C C . HIS A 1 123 ? 18.469 22.844 -3.105 1 97.38 123 HIS A C 1
ATOM 964 O O . HIS A 1 123 ? 19.094 22.797 -4.168 1 97.38 123 HIS A O 1
ATOM 970 N N . LYS A 1 124 ? 19.078 22.766 -2.062 1 95.69 124 LYS A N 1
ATOM 971 C CA . LYS A 1 124 ? 20.516 22.969 -1.942 1 95.69 124 LYS A CA 1
ATOM 972 C C . LYS A 1 124 ? 21.281 21.672 -2.162 1 95.69 124 LYS A C 1
ATOM 974 O O . LYS A 1 124 ? 22.359 21.672 -2.764 1 95.69 124 LYS A O 1
ATOM 979 N N . TYR A 1 125 ? 20.609 20.578 -1.741 1 96.06 125 TYR A N 1
ATOM 980 C CA . TYR A 1 125 ? 21.438 19.375 -1.669 1 96.06 125 TYR A CA 1
ATOM 981 C C . TYR A 1 125 ? 20.812 18.234 -2.48 1 96.06 125 TYR A C 1
ATOM 983 O O . TYR A 1 125 ? 21.359 17.141 -2.535 1 96.06 125 TYR A O 1
ATOM 991 N N . GLY A 1 126 ? 19.781 18.547 -3.061 1 95.31 126 GLY A N 1
ATOM 992 C CA . GLY A 1 126 ? 19.125 17.547 -3.896 1 95.31 126 GLY A CA 1
ATOM 993 C C . GLY A 1 126 ? 19.078 17.938 -5.363 1 95.31 126 GLY A C 1
ATOM 994 O O . GLY A 1 126 ? 18 18.109 -5.934 1 95.31 126 GLY A O 1
ATOM 995 N N . PRO A 1 127 ? 20.203 17.953 -5.988 1 92.12 127 PRO A N 1
ATOM 996 C CA . PRO A 1 127 ? 20.281 18.453 -7.355 1 92.12 127 PRO A CA 1
ATOM 997 C C . PRO A 1 127 ? 19.516 17.594 -8.352 1 92.12 127 PRO A C 1
ATOM 999 O O . PRO A 1 127 ? 19.172 18.047 -9.445 1 92.12 127 PRO A O 1
ATOM 1002 N N . ASN A 1 128 ? 19.219 16.406 -7.965 1 96.31 128 ASN A N 1
ATOM 1003 C CA . ASN A 1 128 ? 18.594 15.469 -8.906 1 96.31 128 ASN A CA 1
ATOM 1004 C C . ASN A 1 128 ? 17.094 15.383 -8.695 1 96.31 128 ASN A C 1
ATOM 1006 O O . ASN A 1 128 ? 16.406 14.672 -9.422 1 96.31 128 ASN A O 1
ATOM 1010 N N . ILE A 1 129 ? 16.609 16.094 -7.691 1 98.19 129 ILE A N 1
ATOM 1011 C CA . ILE A 1 129 ? 15.195 16.031 -7.383 1 98.19 129 ILE A CA 1
ATOM 1012 C C . ILE A 1 129 ? 14.391 16.625 -8.539 1 98.19 129 ILE A C 1
ATOM 1014 O O . ILE A 1 129 ? 14.695 17.719 -9.023 1 98.19 129 ILE A O 1
ATOM 1018 N N . LYS A 1 130 ? 13.375 15.898 -9 1 98.38 130 LYS A N 1
ATOM 1019 C CA . LYS A 1 130 ? 12.508 16.312 -10.102 1 98.38 130 LYS A CA 1
ATOM 1020 C C . LYS A 1 130 ? 11.18 16.859 -9.586 1 98.38 130 LYS A C 1
ATOM 1022 O O . LYS A 1 130 ? 10.578 17.734 -10.211 1 98.38 130 LYS A O 1
ATOM 1027 N N . LYS A 1 131 ? 10.742 16.328 -8.5 1 98.38 131 LYS A N 1
ATOM 1028 C CA . LYS A 1 131 ? 9.445 16.719 -7.98 1 98.38 131 LYS A CA 1
ATOM 1029 C C . LYS A 1 131 ? 9.398 16.609 -6.457 1 98.38 131 LYS A C 1
ATOM 1031 O O . LYS A 1 131 ? 9.906 15.641 -5.891 1 98.38 131 LYS A O 1
ATOM 1036 N N . PHE A 1 132 ? 8.812 17.547 -5.844 1 98.75 132 PHE A N 1
ATOM 1037 C CA . PHE A 1 132 ? 8.562 17.625 -4.41 1 98.75 132 PHE A CA 1
ATOM 1038 C C . PHE A 1 132 ? 7.066 17.688 -4.129 1 98.75 132 PHE A C 1
ATOM 1040 O O . PHE A 1 132 ? 6.391 18.641 -4.535 1 98.75 132 PHE A O 1
ATOM 1047 N N . ILE A 1 133 ? 6.516 16.719 -3.441 1 98.88 133 ILE A N 1
ATOM 1048 C CA . ILE A 1 133 ? 5.102 16.656 -3.104 1 98.88 133 ILE A CA 1
ATOM 1049 C C . ILE A 1 133 ? 4.91 16.938 -1.616 1 98.88 133 ILE A C 1
ATOM 1051 O O . ILE A 1 133 ? 5.508 16.281 -0.765 1 98.88 133 ILE A O 1
ATOM 1055 N N . TYR A 1 134 ? 4.125 17.875 -1.275 1 98.56 134 TYR A N 1
ATOM 1056 C CA . TYR A 1 134 ? 3.766 18.219 0.098 1 98.56 134 TYR A CA 1
ATOM 1057 C C . TYR A 1 134 ? 2.383 17.672 0.448 1 98.56 134 TYR A C 1
ATOM 1059 O O . TYR A 1 134 ? 1.417 17.922 -0.281 1 98.56 134 TYR A O 1
ATOM 1067 N N . THR A 1 135 ? 2.311 16.969 1.501 1 98.12 135 THR A N 1
ATOM 1068 C CA . THR A 1 135 ? 1.044 16.453 2.002 1 98.12 135 THR A CA 1
ATOM 1069 C C . THR A 1 135 ? 0.378 17.469 2.936 1 98.12 135 THR A C 1
ATOM 1071 O O . THR A 1 135 ? 0.76 17.578 4.102 1 98.12 135 THR A O 1
ATOM 1074 N N . SER A 1 136 ? -0.571 18.156 2.406 1 97.81 136 SER A N 1
ATOM 1075 C CA . SER A 1 136 ? -1.307 19.172 3.146 1 97.81 136 SER A CA 1
ATOM 1076 C C . SER A 1 136 ? -2.637 18.625 3.66 1 97.81 136 SER A C 1
ATOM 1078 O O . SER A 1 136 ? -2.748 17.453 3.988 1 97.81 136 SER A O 1
ATOM 1080 N N . SER A 1 137 ? -3.537 19.422 3.98 1 95.81 137 SER A N 1
ATOM 1081 C CA . SER A 1 137 ? -4.852 19.094 4.516 1 95.81 137 SER A CA 1
ATOM 1082 C C . SER A 1 137 ? -5.926 20.031 3.973 1 95.81 137 SER A C 1
ATOM 1084 O O . SER A 1 137 ? -5.637 21.188 3.641 1 95.81 137 SER A O 1
ATOM 1086 N N . ILE A 1 138 ? -7.055 19.594 3.945 1 95.06 138 ILE A N 1
ATOM 1087 C CA . ILE A 1 138 ? -8.172 20.391 3.434 1 95.06 138 ILE A CA 1
ATOM 1088 C C . ILE A 1 138 ? -8.383 21.609 4.32 1 95.06 138 ILE A C 1
ATOM 1090 O O . ILE A 1 138 ? -8.984 22.594 3.893 1 95.06 138 ILE A O 1
ATOM 1094 N N . VAL A 1 139 ? -7.949 21.562 5.488 1 94.25 139 VAL A N 1
ATOM 1095 C CA . VAL A 1 139 ? -8.078 22.688 6.406 1 94.25 139 VAL A CA 1
ATOM 1096 C C . VAL A 1 139 ? -7.285 23.875 5.879 1 94.25 139 VAL A C 1
ATOM 1098 O O . VAL A 1 139 ? -7.469 25 6.336 1 94.25 139 VAL A O 1
ATOM 1101 N N . ALA A 1 140 ? -6.375 23.609 5.039 1 96.81 140 ALA A N 1
ATOM 1102 C CA . ALA A 1 140 ? -5.652 24.719 4.41 1 96.81 140 ALA A CA 1
ATOM 1103 C C . ALA A 1 140 ? -6.5 25.375 3.33 1 96.81 140 ALA A C 1
ATOM 1105 O O . ALA A 1 140 ? -6.176 26.469 2.863 1 96.81 140 ALA A O 1
ATOM 1106 N N . ALA A 1 141 ? -7.594 24.797 2.865 1 95.62 141 ALA A N 1
ATOM 1107 C CA . ALA A 1 141 ? -8.469 25.344 1.83 1 95.62 141 ALA A CA 1
ATOM 1108 C C . ALA A 1 141 ? -9.609 26.141 2.443 1 95.62 141 ALA A C 1
ATOM 1110 O O . ALA A 1 141 ? -10.211 26.984 1.776 1 95.62 141 ALA A O 1
ATOM 1111 N N . PHE A 1 142 ? -9.984 25.828 3.66 1 90.25 142 PHE A N 1
ATOM 1112 C CA . PHE A 1 142 ? -11.031 26.594 4.324 1 90.25 142 PHE A CA 1
ATOM 1113 C C . PHE A 1 142 ? -10.938 26.438 5.836 1 90.25 142 PHE A C 1
ATOM 1115 O O . PHE A 1 142 ? -10.305 25.516 6.332 1 90.25 142 PHE A O 1
ATOM 1122 N N . ASN A 1 143 ? -11.461 27.359 6.488 1 88.31 143 ASN A N 1
ATOM 1123 C CA . ASN A 1 143 ? -11.508 27.406 7.945 1 88.31 143 ASN A CA 1
ATOM 1124 C C . ASN A 1 143 ? -12.773 26.734 8.492 1 88.31 143 ASN A C 1
ATOM 1126 O O . ASN A 1 143 ? -13.875 27.281 8.344 1 88.31 143 ASN A O 1
ATOM 1130 N N . PHE A 1 144 ? -12.602 25.641 9.172 1 78.75 144 PHE A N 1
ATOM 1131 C CA . PHE A 1 144 ? -13.742 24.906 9.695 1 78.75 144 PHE A CA 1
ATOM 1132 C C . PHE A 1 144 ? -14.477 25.719 10.75 1 78.75 144 PHE A C 1
ATOM 1134 O O . PHE A 1 144 ? -15.688 25.594 10.914 1 78.75 144 PHE A O 1
ATOM 1141 N N . SER A 1 145 ? -13.734 26.531 11.523 1 77.81 145 SER A N 1
ATOM 1142 C CA . SER A 1 145 ? -14.32 27.344 12.586 1 77.81 145 SER A CA 1
ATOM 1143 C C . SER A 1 145 ? -15.102 28.516 12.023 1 77.81 145 SER A C 1
ATOM 1145 O O . SER A 1 145 ? -15.922 29.125 12.719 1 77.81 145 SER A O 1
ATOM 1147 N N . SER A 1 146 ? -14.836 28.781 10.781 1 80.38 146 SER A N 1
ATOM 1148 C CA . SER A 1 146 ? -15.508 29.859 10.07 1 80.38 146 SER A CA 1
ATOM 1149 C C . SER A 1 146 ? -15.641 29.547 8.578 1 80.38 146 SER A C 1
ATOM 1151 O O . SER A 1 146 ? -15 30.188 7.746 1 80.38 146 SER A O 1
ATOM 1153 N N . PRO A 1 147 ? -16.516 28.703 8.406 1 74.25 147 PRO A N 1
ATOM 1154 C CA . PRO A 1 147 ? -16.641 28.312 7.004 1 74.25 147 PRO A CA 1
ATOM 1155 C C . PRO A 1 147 ? -17.172 29.438 6.117 1 74.25 147 PRO A C 1
ATOM 1157 O O . PRO A 1 147 ? -17.969 30.25 6.57 1 74.25 147 PRO A O 1
ATOM 1160 N N . PRO A 1 148 ? -16.484 29.516 4.875 1 76.31 148 PRO A N 1
ATOM 1161 C CA . PRO A 1 148 ? -17 30.547 3.971 1 76.31 148 PRO A CA 1
ATOM 1162 C C . PRO A 1 148 ? -18.484 30.375 3.654 1 76.31 148 PRO A C 1
ATOM 1164 O O . PRO A 1 148 ? -18.953 29.25 3.539 1 76.31 148 PRO A O 1
ATOM 1167 N N . GLU A 1 149 ? -19.109 31.578 3.906 1 72.38 149 GLU A N 1
ATOM 1168 C CA . GLU A 1 149 ? -20.531 31.578 3.561 1 72.38 149 GLU A CA 1
ATOM 1169 C C . GLU A 1 149 ? -20.734 31.812 2.064 1 72.38 149 GLU A C 1
ATOM 1171 O O . GLU A 1 149 ? -20.156 32.75 1.487 1 72.38 149 GLU A O 1
ATOM 1176 N N . ASN A 1 150 ? -21.297 30.812 1.236 1 71.19 150 ASN A N 1
ATOM 1177 C CA . ASN A 1 150 ? -21.781 30.984 -0.129 1 71.19 150 ASN A CA 1
ATOM 1178 C C . ASN A 1 150 ? -20.641 30.922 -1.142 1 71.19 150 ASN A C 1
ATOM 1180 O O . ASN A 1 150 ? -20.641 31.656 -2.131 1 71.19 150 ASN A O 1
ATOM 1184 N N . GLU A 1 151 ? -19.625 30.375 -0.65 1 83.94 151 GLU A N 1
ATOM 1185 C CA . GLU A 1 151 ? -18.531 30.25 -1.615 1 83.94 151 GLU A CA 1
ATOM 1186 C C . GLU A 1 151 ? -18.266 28.781 -1.935 1 83.94 151 GLU A C 1
ATOM 1188 O O . GLU A 1 151 ? -18.328 27.922 -1.05 1 83.94 151 GLU A O 1
ATOM 1193 N N . THR A 1 152 ? -18.125 28.609 -3.305 1 91.56 152 THR A N 1
ATOM 1194 C CA . THR A 1 152 ? -17.719 27.281 -3.758 1 91.56 152 THR A CA 1
ATOM 1195 C C . THR A 1 152 ? -16.203 27.109 -3.627 1 91.56 152 THR A C 1
ATOM 1197 O O . THR A 1 152 ? -15.43 27.875 -4.207 1 91.56 152 THR A O 1
ATOM 1200 N N . LEU A 1 153 ? -15.805 26.094 -2.809 1 93 153 LEU A N 1
ATOM 1201 C CA . LEU A 1 153 ? -14.383 25.797 -2.629 1 93 153 LEU A CA 1
ATOM 1202 C C . LEU A 1 153 ? -13.789 25.203 -3.896 1 93 153 LEU A C 1
ATOM 1204 O O . LEU A 1 153 ? -14.414 24.344 -4.539 1 93 153 LEU A O 1
ATOM 1208 N N . THR A 1 154 ? -12.734 25.703 -4.258 1 95.88 154 THR A N 1
ATOM 1209 C CA . THR A 1 154 ? -11.969 25.172 -5.383 1 95.88 154 THR A CA 1
ATOM 1210 C C . THR A 1 154 ? -10.523 24.922 -4.984 1 95.88 154 THR A C 1
ATOM 1212 O O . THR A 1 154 ? -10.133 25.172 -3.838 1 95.88 154 THR A O 1
ATOM 1215 N N . GLU A 1 155 ? -9.727 24.484 -5.891 1 97.56 155 GLU A N 1
ATOM 1216 C CA . GLU A 1 155 ? -8.312 24.219 -5.637 1 97.56 155 GLU A CA 1
ATOM 1217 C C . GLU A 1 155 ? -7.57 25.516 -5.332 1 97.56 155 GLU A C 1
ATOM 1219 O O . GLU A 1 155 ? -6.461 25.484 -4.789 1 97.56 155 GLU A O 1
ATOM 1224 N N . GLU A 1 156 ? -8.156 26.734 -5.582 1 96.62 156 GLU A N 1
ATOM 1225 C CA . GLU A 1 156 ? -7.523 28.031 -5.359 1 96.62 156 GLU A CA 1
ATOM 1226 C C . GLU A 1 156 ? -7.918 28.609 -4.008 1 96.62 156 GLU A C 1
ATOM 1228 O O . GLU A 1 156 ? -7.387 29.641 -3.59 1 96.62 156 GLU A O 1
ATOM 1233 N N . SER A 1 157 ? -8.875 27.859 -3.393 1 95.12 157 SER A N 1
ATOM 1234 C CA . SER A 1 157 ? -9.375 28.359 -2.115 1 95.12 157 SER A CA 1
ATOM 1235 C C . SER A 1 157 ? -8.328 28.203 -1.015 1 95.12 157 SER A C 1
ATOM 1237 O O . SER A 1 157 ? -7.621 27.203 -0.962 1 95.12 157 SER A O 1
ATOM 1239 N N . TRP A 1 158 ? -8.344 29.234 -0.043 1 96.56 158 TRP A N 1
ATOM 1240 C CA . TRP A 1 158 ? -7.426 29.219 1.093 1 96.56 158 TRP A CA 1
ATOM 1241 C C . TRP A 1 158 ? -8.172 29.5 2.396 1 96.56 158 TRP A C 1
ATOM 1243 O O . TRP A 1 158 ? -9.102 30.297 2.43 1 96.56 158 TRP A O 1
ATOM 1253 N N . SER A 1 159 ? -7.641 28.938 3.367 1 95.81 159 SER A N 1
ATOM 1254 C CA . SER A 1 159 ? -8.164 29.156 4.715 1 95.81 159 SER A CA 1
ATOM 1255 C C . SER A 1 159 ? -7.84 30.547 5.215 1 95.81 159 SER A C 1
ATOM 1257 O O . SER A 1 159 ? -6.746 31.062 4.969 1 95.81 159 SER A O 1
ATOM 1259 N N . SER A 1 160 ? -8.836 31.109 6.035 1 93.31 160 SER A N 1
ATOM 1260 C CA . SER A 1 160 ? -8.664 32.406 6.648 1 93.31 160 SER A CA 1
ATOM 1261 C C . SER A 1 160 ? -8.156 32.312 8.086 1 93.31 160 SER A C 1
ATOM 1263 O O . SER A 1 160 ? -8.227 33.25 8.859 1 93.31 160 SER A O 1
ATOM 1265 N N . ILE A 1 161 ? -7.602 31.109 8.297 1 92.25 161 ILE A N 1
ATOM 1266 C CA . ILE A 1 161 ? -7.176 30.859 9.664 1 92.25 161 ILE A CA 1
ATOM 1267 C C . ILE A 1 161 ? -6.035 31.797 10.031 1 92.25 161 ILE A C 1
ATOM 1269 O O . ILE A 1 161 ? -5.141 32.062 9.219 1 92.25 161 ILE A O 1
ATOM 1273 N N . SER A 1 162 ? -6.23 32.375 11.391 1 93.38 162 SER A N 1
ATOM 1274 C CA . SER A 1 162 ? -5.207 33.281 11.898 1 93.38 162 SER A CA 1
ATOM 1275 C C . SER A 1 162 ? -3.971 32.531 12.359 1 93.38 162 SER A C 1
ATOM 1277 O O . SER A 1 162 ? -4.066 31.359 12.766 1 93.38 162 SER A O 1
ATOM 1279 N N . ASN A 1 163 ? -2.854 33.156 12.148 1 95.19 163 ASN A N 1
ATOM 1280 C CA . ASN A 1 163 ? -1.634 32.594 12.711 1 95.19 163 ASN A CA 1
ATOM 1281 C C . ASN A 1 163 ? -1.215 33.312 13.984 1 95.19 163 ASN A C 1
ATOM 1283 O O . ASN A 1 163 ? -0.046 33.281 14.375 1 95.19 163 ASN A O 1
ATOM 1287 N N . ASP A 1 164 ? -2.008 33.875 14.648 1 95.25 164 ASP A N 1
ATOM 1288 C CA . ASP A 1 164 ? -1.724 34.562 15.914 1 95.25 164 ASP A CA 1
ATOM 1289 C C . ASP A 1 164 ? -1.395 33.562 17.016 1 95.25 164 ASP A C 1
ATOM 1291 O O . ASP A 1 164 ? -2.211 32.688 17.344 1 95.25 164 ASP A O 1
ATOM 1295 N N . PRO A 1 165 ? -0.395 33.719 17.578 1 95.12 165 PRO A N 1
ATOM 1296 C CA . PRO A 1 165 ? 0.042 32.75 18.578 1 95.12 165 PRO A CA 1
ATOM 1297 C C . PRO A 1 165 ? -0.943 32.625 19.75 1 95.12 165 PRO A C 1
ATOM 1299 O O . PRO A 1 165 ? -1.195 31.531 20.219 1 95.12 165 PRO A O 1
ATOM 1302 N N . LYS A 1 166 ? -1.42 33.688 20.266 1 94.31 166 LYS A N 1
ATOM 1303 C CA . LYS A 1 166 ? -2.338 33.656 21.406 1 94.31 166 LYS A CA 1
ATOM 1304 C C . LYS A 1 166 ? -3.604 32.875 21.062 1 94.31 166 LYS A C 1
ATOM 1306 O O . LYS A 1 166 ? -4.137 32.156 21.906 1 94.31 166 LYS A O 1
ATOM 1311 N N . GLU A 1 167 ? -4.012 33.125 19.828 1 91.56 167 GLU A N 1
ATOM 1312 C CA . GLU A 1 167 ? -5.215 32.438 19.406 1 91.56 167 GLU A CA 1
ATOM 1313 C C . GLU A 1 167 ? -4.938 30.938 19.203 1 91.56 167 GLU A C 1
ATOM 1315 O O . GLU A 1 167 ? -5.738 30.094 19.594 1 91.56 167 GLU A O 1
ATOM 1320 N N . LEU A 1 168 ? -3.889 30.688 18.656 1 91.94 168 LEU A N 1
ATOM 1321 C CA . LEU A 1 168 ? -3.539 29.312 18.344 1 91.94 168 LEU A CA 1
ATOM 1322 C C . LEU A 1 168 ? -3.305 28.5 19.609 1 91.94 168 LEU A C 1
ATOM 1324 O O . LEU A 1 168 ? -3.518 27.281 19.609 1 91.94 168 LEU A O 1
ATOM 1328 N N . ASP A 1 169 ? -2.883 29.031 20.641 1 93.12 169 ASP A N 1
ATOM 1329 C CA . ASP A 1 169 ? -2.6 28.312 21.875 1 93.12 169 ASP A CA 1
ATOM 1330 C C . ASP A 1 169 ? -3.889 27.953 22.609 1 93.12 169 ASP A C 1
ATOM 1332 O O . ASP A 1 169 ? -3.867 27.188 23.578 1 93.12 169 ASP A O 1
ATOM 1336 N N . LYS A 1 170 ? -5.059 28.469 22.141 1 90.38 170 LYS A N 1
ATOM 1337 C CA . LYS A 1 170 ? -6.332 28.219 22.797 1 90.38 170 LYS A CA 1
ATOM 1338 C C . LYS A 1 170 ? -7.004 26.969 22.234 1 90.38 170 LYS A C 1
ATOM 1340 O O . LYS A 1 170 ? -7.93 26.422 22.844 1 90.38 170 LYS A O 1
ATOM 1345 N N . SER A 1 171 ? -6.543 26.594 21.109 1 88.12 171 SER A N 1
ATOM 1346 C CA . SER A 1 171 ? -7.242 25.5 20.438 1 88.12 171 SER A CA 1
ATOM 1347 C C . SER A 1 171 ? -6.277 24.656 19.609 1 88.12 171 SER A C 1
ATOM 1349 O O . SER A 1 171 ? -5.66 25.141 18.672 1 88.12 171 SER A O 1
ATOM 1351 N N . TRP A 1 172 ? -6.309 23.406 19.891 1 86.38 172 TRP A N 1
ATOM 1352 C CA . TRP A 1 172 ? -5.48 22.484 19.125 1 86.38 172 TRP A CA 1
ATOM 1353 C C . TRP A 1 172 ? -5.918 22.438 17.672 1 86.38 172 TRP A C 1
ATOM 1355 O O . TRP A 1 172 ? -5.082 22.406 16.766 1 86.38 172 TRP A O 1
ATOM 1365 N N . ASN A 1 173 ? -7.254 22.359 17.484 1 86.25 173 ASN A N 1
ATOM 1366 C CA . ASN A 1 173 ? -7.805 22.297 16.141 1 86.25 173 ASN A CA 1
ATOM 1367 C C . ASN A 1 173 ? -7.383 23.5 15.297 1 86.25 173 ASN A C 1
ATOM 1369 O O . ASN A 1 173 ? -7.055 23.344 14.117 1 86.25 173 ASN A O 1
ATOM 1373 N N . ASP A 1 174 ? -7.438 24.703 15.891 1 90.94 174 ASP A N 1
ATOM 1374 C CA . ASP A 1 174 ? -7.031 25.906 15.172 1 90.94 174 ASP A CA 1
ATOM 1375 C C . ASP A 1 174 ? -5.527 25.906 14.898 1 90.94 174 ASP A C 1
ATOM 1377 O O . ASP A 1 174 ? -5.082 26.297 13.82 1 90.94 174 ASP A O 1
ATOM 1381 N N . ALA A 1 175 ? -4.816 25.422 15.867 1 90.62 175 ALA A N 1
ATOM 1382 C CA . ALA A 1 175 ? -3.365 25.359 15.703 1 90.62 175 ALA A CA 1
ATOM 1383 C C . ALA A 1 175 ? -2.988 24.375 14.602 1 90.62 175 ALA A C 1
ATOM 1385 O O . ALA A 1 175 ? -2.098 24.656 13.789 1 90.62 175 ALA A O 1
ATOM 1386 N N . TYR A 1 176 ? -3.627 23.344 14.602 1 90.19 176 T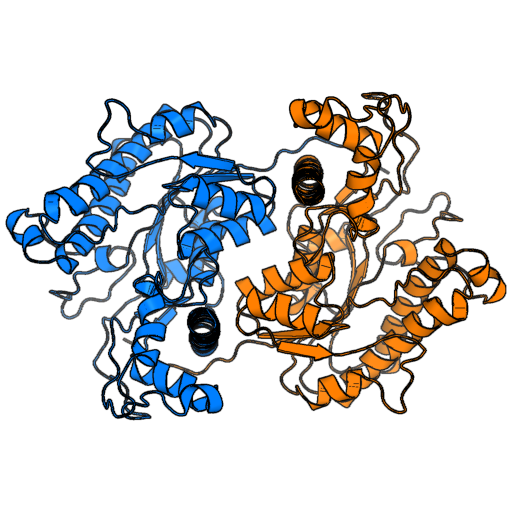YR A N 1
ATOM 1387 C CA . TYR A 1 176 ? -3.4 22.359 13.555 1 90.19 176 TYR A CA 1
ATOM 1388 C C . TYR A 1 176 ? -3.77 22.906 12.188 1 90.19 176 TYR A C 1
ATOM 1390 O O . TYR A 1 176 ? -2.988 22.812 11.234 1 90.19 176 TYR A O 1
ATOM 1398 N N . SER A 1 177 ? -4.945 23.453 12.078 1 93.31 177 SER A N 1
ATOM 1399 C CA . SER A 1 177 ? -5.398 24.047 10.82 1 93.31 177 SER A CA 1
ATOM 1400 C C . SER A 1 177 ? -4.422 25.109 10.328 1 93.31 177 SER A C 1
ATOM 1402 O O . SER A 1 177 ? -4.082 25.156 9.148 1 93.31 177 SER A O 1
ATOM 1404 N N . ALA A 1 178 ? -4.039 25.922 11.344 1 95 178 ALA A N 1
ATOM 1405 C CA . ALA A 1 178 ? -3.09 26.969 10.984 1 95 178 ALA A CA 1
ATOM 1406 C C . ALA A 1 178 ? -1.748 26.375 10.555 1 95 178 ALA A C 1
ATOM 1408 O O . ALA A 1 178 ? -1.13 26.844 9.602 1 95 178 ALA A O 1
ATOM 1409 N N . SER A 1 179 ? -1.271 25.406 11.242 1 93.56 179 SER A N 1
ATOM 1410 C CA . SER A 1 179 ? 0.008 24.781 10.922 1 93.56 179 SER A CA 1
ATOM 1411 C C . SER A 1 179 ? 0.011 24.219 9.5 1 93.56 179 SER A C 1
ATOM 1413 O O . SER A 1 179 ? 0.949 24.453 8.742 1 93.56 179 SER A O 1
ATOM 1415 N N . LYS A 1 180 ? -1.099 23.547 9.109 1 95.31 180 LYS A N 1
ATOM 1416 C CA . LYS A 1 180 ? -1.195 23 7.758 1 95.31 180 LYS A CA 1
ATOM 1417 C C . LYS A 1 180 ? -1.338 24.109 6.719 1 95.31 180 LYS A C 1
ATOM 1419 O O . LYS A 1 180 ? -0.729 24.047 5.648 1 95.31 180 LYS A O 1
ATOM 1424 N N . THR A 1 181 ? -2.053 25.094 7.031 1 97.31 181 THR A N 1
ATOM 1425 C CA . THR A 1 181 ? -2.295 26.203 6.109 1 97.31 181 THR A CA 1
ATOM 1426 C C . THR A 1 181 ? -1.002 26.953 5.828 1 97.31 181 THR A C 1
ATOM 1428 O O . THR A 1 181 ? -0.621 27.141 4.668 1 97.31 181 THR A O 1
ATOM 1431 N N . TYR A 1 182 ? -0.393 27.312 6.84 1 97.5 182 TYR A N 1
ATOM 1432 C CA . TYR A 1 182 ? 0.764 28.188 6.656 1 97.5 182 TYR A CA 1
ATOM 1433 C C . TYR A 1 182 ? 1.981 27.375 6.207 1 97.5 182 TYR A C 1
ATOM 1435 O O . TYR A 1 182 ? 2.869 27.906 5.535 1 97.5 182 TYR A O 1
ATOM 1443 N N . ALA A 1 183 ? 2.074 26.094 6.566 1 96.12 183 ALA A N 1
ATOM 1444 C CA . ALA A 1 183 ? 3.102 25.234 5.977 1 96.12 183 ALA A CA 1
ATOM 1445 C C . ALA A 1 183 ? 2.922 25.125 4.465 1 96.12 183 ALA A C 1
ATOM 1447 O O . ALA A 1 183 ? 3.891 25.234 3.707 1 96.12 183 ALA A O 1
ATOM 1448 N N . GLU A 1 184 ? 1.628 24.938 3.953 1 98.25 184 GLU A N 1
ATOM 1449 C CA . GLU A 1 184 ? 1.411 24.859 2.512 1 98.25 184 GLU A CA 1
ATOM 1450 C C . GLU A 1 184 ? 1.7 26.203 1.85 1 98.25 184 GLU A C 1
ATOM 1452 O O . GLU A 1 184 ? 2.273 26.266 0.759 1 98.25 184 GLU A O 1
ATOM 1457 N N . ARG A 1 185 ? 1.364 27.328 2.57 1 98.38 185 ARG A N 1
ATOM 1458 C CA . ARG A 1 185 ? 1.693 28.656 2.041 1 98.38 185 ARG A CA 1
ATOM 1459 C C . ARG A 1 185 ? 3.201 28.828 1.881 1 98.38 185 ARG A C 1
ATOM 1461 O O . ARG A 1 185 ? 3.666 29.422 0.906 1 98.38 185 ARG A O 1
ATOM 1468 N N . ALA A 1 186 ? 3.865 28.328 2.83 1 97.62 186 ALA A N 1
ATOM 1469 C CA . ALA A 1 186 ? 5.32 28.391 2.76 1 97.62 186 ALA A CA 1
ATOM 1470 C C . ALA A 1 186 ? 5.852 27.609 1.558 1 97.62 186 ALA A C 1
ATOM 1472 O O . ALA A 1 186 ? 6.828 28.031 0.925 1 97.62 186 ALA A O 1
ATOM 1473 N N . VAL A 1 187 ? 5.254 26.547 1.241 1 98.5 187 VAL A N 1
ATOM 1474 C CA . VAL A 1 187 ? 5.645 25.766 0.078 1 98.5 187 VAL A CA 1
ATOM 1475 C C . VAL A 1 187 ? 5.469 26.594 -1.192 1 98.5 187 VAL A C 1
ATOM 1477 O O . VAL A 1 187 ? 6.391 26.703 -2.006 1 98.5 187 VAL A O 1
ATOM 1480 N N . TRP A 1 188 ? 4.391 27.172 -1.326 1 98.62 188 TRP A N 1
ATOM 1481 C CA . TRP A 1 188 ? 4.098 27.922 -2.543 1 98.62 188 TRP A CA 1
ATOM 1482 C C . TRP A 1 188 ? 4.918 29.203 -2.602 1 98.62 188 TRP A C 1
ATOM 1484 O O . TRP A 1 188 ? 5.316 29.641 -3.682 1 98.62 188 TRP A O 1
ATOM 1494 N N . GLU A 1 189 ? 5.082 29.828 -1.468 1 98.25 189 GLU A N 1
ATOM 1495 C CA . GLU A 1 189 ? 5.973 30.984 -1.438 1 98.25 189 GLU A CA 1
ATOM 1496 C C . GLU A 1 189 ? 7.383 30.609 -1.878 1 98.25 189 GLU A C 1
ATOM 1498 O O . GLU A 1 189 ? 8.023 31.344 -2.623 1 98.25 189 GLU A O 1
ATOM 1503 N N . PHE A 1 190 ? 7.797 29.516 -1.38 1 98.12 190 PHE A N 1
ATOM 1504 C CA . PHE A 1 190 ? 9.109 29.016 -1.775 1 98.12 190 PHE A CA 1
ATOM 1505 C C . PHE A 1 190 ? 9.172 28.797 -3.283 1 98.12 190 PHE A C 1
ATOM 1507 O O . PHE A 1 190 ? 10.148 29.188 -3.928 1 98.12 190 PHE A O 1
ATOM 1514 N N . GLN A 1 191 ? 8.188 28.156 -3.848 1 98.19 191 GLN A N 1
ATOM 1515 C CA . GLN A 1 191 ? 8.125 27.938 -5.289 1 98.19 191 GLN A CA 1
ATOM 1516 C C . GLN A 1 191 ? 8.203 29.266 -6.051 1 98.19 191 GLN A C 1
ATOM 1518 O O . GLN A 1 191 ? 8.93 29.375 -7.043 1 98.19 191 GLN A O 1
ATOM 1523 N N . LYS A 1 192 ? 7.508 30.234 -5.609 1 97.56 192 LYS A N 1
ATOM 1524 C CA . LYS A 1 192 ? 7.414 31.531 -6.27 1 97.56 192 LYS A CA 1
ATOM 1525 C C . LYS A 1 192 ? 8.727 32.312 -6.164 1 97.56 192 LYS A C 1
ATOM 1527 O O . LYS A 1 192 ? 9.141 32.969 -7.117 1 97.56 192 LYS A O 1
ATOM 1532 N N . THR A 1 193 ? 9.406 32.25 -4.992 1 97.88 193 THR A N 1
ATOM 1533 C CA . THR A 1 193 ? 10.523 33.125 -4.723 1 97.88 193 THR A CA 1
ATOM 1534 C C . THR A 1 193 ? 11.852 32.469 -5.059 1 97.88 193 THR A C 1
ATOM 1536 O O . THR A 1 193 ? 12.742 33.094 -5.633 1 97.88 193 THR A O 1
ATOM 1539 N N . VAL A 1 194 ? 11.836 31.188 -4.773 1 96.5 194 VAL A N 1
ATOM 1540 C CA . VAL A 1 194 ? 13.102 30.5 -4.965 1 96.5 194 VAL A CA 1
ATOM 1541 C C . VAL A 1 194 ? 13.141 29.875 -6.359 1 96.5 194 VAL A C 1
ATOM 1543 O O . VAL A 1 194 ? 14.211 29.766 -6.965 1 96.5 194 VAL A O 1
ATOM 1546 N N . LYS A 1 195 ? 12.062 29.5 -6.898 1 94.38 195 LYS A N 1
ATOM 1547 C CA . LYS A 1 195 ? 11.945 28.875 -8.211 1 94.38 195 LYS A CA 1
ATOM 1548 C C . LYS A 1 195 ? 12.922 27.703 -8.352 1 94.38 195 LYS A C 1
ATOM 1550 O O . LYS A 1 195 ? 13.766 27.703 -9.242 1 94.38 195 LYS A O 1
ATOM 1555 N N . PRO A 1 196 ? 12.742 26.719 -7.512 1 97.19 196 PRO A N 1
ATOM 1556 C CA . PRO A 1 196 ? 13.656 25.578 -7.535 1 97.19 196 PRO A CA 1
ATOM 1557 C C . PRO A 1 196 ? 13.609 24.812 -8.852 1 97.19 196 PRO A C 1
ATOM 1559 O O . PRO A 1 196 ? 12.711 25.031 -9.672 1 97.19 196 PRO A O 1
ATOM 1562 N N . GLN A 1 197 ? 14.641 23.953 -9.031 1 96.31 197 GLN A N 1
ATOM 1563 C CA . GLN A 1 197 ? 14.75 23.203 -10.273 1 96.31 197 GLN A CA 1
ATOM 1564 C C . GLN A 1 197 ? 13.688 22.109 -10.344 1 96.31 197 GLN A C 1
ATOM 1566 O O . GLN A 1 197 ? 13.414 21.578 -11.422 1 96.31 197 GLN A O 1
ATOM 1571 N N . PHE A 1 198 ? 13.117 21.766 -9.234 1 98.5 198 PHE A N 1
ATOM 1572 C CA . PHE A 1 198 ? 12.102 20.719 -9.211 1 98.5 198 PHE A CA 1
ATOM 1573 C C . PHE A 1 198 ? 10.703 21.312 -9.172 1 98.5 198 PHE A C 1
ATOM 1575 O O . PHE A 1 198 ? 10.523 22.438 -8.695 1 98.5 198 PHE A O 1
ATOM 1582 N N . SER A 1 199 ? 9.695 20.609 -9.742 1 98.56 199 SER A N 1
ATOM 1583 C CA . SER A 1 199 ? 8.297 21.016 -9.625 1 98.56 199 SER A CA 1
ATOM 1584 C C . SER A 1 199 ? 7.738 20.672 -8.25 1 98.56 199 SER A C 1
ATOM 1586 O O . SER A 1 199 ? 8.297 19.844 -7.531 1 98.56 199 SER A O 1
ATOM 1588 N N . ILE A 1 200 ? 6.746 21.375 -7.852 1 98.56 200 ILE A N 1
ATOM 1589 C CA . ILE A 1 200 ? 6.117 21.203 -6.547 1 98.56 200 ILE A CA 1
ATOM 1590 C C . ILE A 1 200 ? 4.641 20.875 -6.723 1 98.56 200 ILE A C 1
ATOM 1592 O O . ILE A 1 200 ? 3.967 21.438 -7.59 1 98.56 200 ILE A O 1
ATOM 1596 N N . GLY A 1 201 ? 4.125 19.906 -6.059 1 98.5 201 GLY A N 1
ATOM 1597 C CA . GLY A 1 201 ? 2.705 19.625 -5.938 1 98.5 201 GLY A CA 1
ATOM 1598 C C . GLY A 1 201 ? 2.248 19.453 -4.5 1 98.5 201 GLY A C 1
ATOM 1599 O O . GLY A 1 201 ? 3.037 19.078 -3.633 1 98.5 201 GLY A O 1
ATOM 1600 N N . THR A 1 202 ? 1.027 19.828 -4.199 1 98.75 202 THR A N 1
ATOM 1601 C CA . THR A 1 202 ? 0.453 19.594 -2.877 1 98.75 202 THR A CA 1
ATOM 1602 C C . THR A 1 202 ? -0.839 18.797 -2.975 1 98.75 202 THR A C 1
ATOM 1604 O O . THR A 1 202 ? -1.562 18.891 -3.969 1 98.75 202 THR A O 1
ATOM 1607 N N . PHE A 1 203 ? -1.035 18 -2.051 1 98.75 203 PHE A N 1
ATOM 1608 C CA . PHE A 1 203 ? -2.281 17.25 -1.906 1 98.75 203 PHE A CA 1
ATOM 1609 C C . PHE A 1 203 ? -3 17.641 -0.622 1 98.75 203 PHE A C 1
ATOM 1611 O O . PHE A 1 203 ? -2.402 17.641 0.456 1 98.75 203 PHE A O 1
ATOM 1618 N N . LEU A 1 204 ? -4.293 18.062 -0.776 1 98.44 204 LEU A N 1
ATOM 1619 C CA . LEU A 1 204 ? -5.191 18.328 0.339 1 98.44 204 LEU A CA 1
ATOM 1620 C C . LEU A 1 204 ? -6.336 17.312 0.372 1 98.44 204 LEU A C 1
ATOM 1622 O O . LEU A 1 204 ? -6.883 16.953 -0.672 1 98.44 204 LEU A O 1
ATOM 1626 N N . PHE A 1 205 ? -6.629 16.906 1.556 1 96.5 205 PHE A N 1
ATOM 1627 C CA . PHE A 1 205 ? -7.742 15.969 1.724 1 96.5 205 PHE A CA 1
ATOM 1628 C C . PHE A 1 205 ? -8.328 16.078 3.125 1 96.5 205 PHE A C 1
ATOM 1630 O O . PHE A 1 205 ? -7.672 16.562 4.043 1 96.5 205 PHE A O 1
ATOM 1637 N N . PRO A 1 206 ? -9.602 15.711 3.199 1 93.06 206 PRO A N 1
ATOM 1638 C CA . PRO A 1 206 ? -10.242 15.719 4.516 1 93.06 206 PRO A CA 1
ATOM 1639 C C . PRO A 1 206 ? -9.859 14.508 5.363 1 93.06 206 PRO A C 1
ATOM 1641 O O . PRO A 1 206 ? -8.711 14.062 5.328 1 93.06 206 PRO A O 1
ATOM 1644 N N . ILE A 1 207 ? -10.719 14.094 6.137 1 92.06 207 ILE A N 1
ATOM 1645 C CA . ILE A 1 207 ? -10.43 12.938 6.98 1 92.06 207 ILE A CA 1
ATOM 1646 C C . ILE A 1 207 ? -10.18 11.711 6.105 1 92.06 207 ILE A C 1
ATOM 1648 O O . ILE A 1 207 ? -10.867 11.5 5.109 1 92.06 207 ILE A O 1
ATOM 1652 N N . VAL A 1 208 ? -9.234 11 6.496 1 94.5 208 VAL A N 1
ATOM 1653 C CA . VAL A 1 208 ? -8.812 9.812 5.75 1 94.5 208 VAL A CA 1
ATOM 1654 C C . VAL A 1 208 ? -9.25 8.555 6.496 1 94.5 208 VAL A C 1
ATOM 1656 O O . VAL A 1 208 ? -8.898 8.359 7.66 1 94.5 208 VAL A O 1
ATOM 1659 N N . TYR A 1 209 ? -10.062 7.781 5.824 1 93.75 209 TYR A N 1
ATOM 1660 C CA . TYR A 1 209 ? -10.484 6.484 6.336 1 93.75 209 TYR A CA 1
ATOM 1661 C C . TYR A 1 209 ? -9.805 5.352 5.578 1 93.75 209 TYR A C 1
ATOM 1663 O O . TYR A 1 209 ? -9.133 5.586 4.57 1 93.75 209 TYR A O 1
ATOM 1671 N N . GLY A 1 210 ? -9.961 4.176 6.027 1 95.38 210 GLY A N 1
ATOM 1672 C CA . GLY A 1 210 ? -9.414 2.99 5.391 1 95.38 210 GLY A CA 1
ATOM 1673 C C . GLY A 1 210 ? -8.633 2.104 6.344 1 95.38 210 GLY A C 1
ATOM 1674 O O . GLY A 1 210 ? -8.43 2.459 7.508 1 95.38 210 GLY A O 1
ATOM 1675 N N . PRO A 1 211 ? -8.203 0.967 5.879 1 95.69 211 PRO A N 1
ATOM 1676 C CA . PRO A 1 211 ? -7.539 0.002 6.758 1 95.69 211 PRO A CA 1
ATOM 1677 C C . PRO A 1 211 ? -6.117 0.415 7.125 1 95.69 211 PRO A C 1
ATOM 1679 O O . PRO A 1 211 ? -5.324 0.758 6.242 1 95.69 211 PRO A O 1
ATOM 1682 N N . PRO A 1 212 ? -5.801 0.456 8.43 1 94.38 212 PRO A N 1
ATOM 1683 C CA . PRO A 1 212 ? -4.402 0.642 8.812 1 94.38 212 PRO A CA 1
ATOM 1684 C C . PRO A 1 212 ? -3.535 -0.574 8.492 1 94.38 212 PRO A C 1
ATOM 1686 O O . PRO A 1 212 ? -3.971 -1.713 8.68 1 94.38 212 PRO A O 1
ATOM 1689 N N . ILE A 1 213 ? -2.365 -0.332 7.922 1 93.69 213 ILE A N 1
ATOM 1690 C CA . ILE A 1 213 ? -1.45 -1.432 7.637 1 93.69 213 ILE A CA 1
ATOM 1691 C C . ILE A 1 213 ? -0.086 -1.143 8.258 1 93.69 213 ILE A C 1
ATOM 1693 O O . ILE A 1 213 ? 0.855 -1.923 8.094 1 93.69 213 ILE A O 1
ATOM 1697 N N . HIS A 1 214 ? 0.033 0.007 8.93 1 92.81 214 HIS A N 1
ATOM 1698 C CA . HIS A 1 214 ? 1.273 0.33 9.625 1 92.81 214 HIS A CA 1
ATOM 1699 C C . HIS A 1 214 ? 1.365 -0.404 10.961 1 92.81 214 HIS A C 1
ATOM 1701 O O . HIS A 1 214 ? 0.446 -1.137 11.336 1 92.81 214 HIS A O 1
ATOM 1707 N N . ASP A 1 215 ? 2.543 -0.326 11.602 1 91.81 215 ASP A N 1
ATOM 1708 C CA . ASP A 1 215 ? 2.811 -1.014 12.859 1 91.81 215 ASP A CA 1
ATOM 1709 C C . ASP A 1 215 ? 2.031 -0.379 14.008 1 91.81 215 ASP A C 1
ATOM 1711 O O . ASP A 1 215 ? 2.516 0.554 14.656 1 91.81 215 ASP A O 1
ATOM 1715 N N . ILE A 1 216 ? 0.789 -1.013 14.25 1 89.62 216 ILE A N 1
ATOM 1716 C CA . ILE A 1 216 ? -0.098 -0.42 15.242 1 89.62 216 ILE A CA 1
ATOM 1717 C C . ILE A 1 216 ? -0.827 -1.523 16 1 89.62 216 ILE A C 1
ATOM 1719 O O . ILE A 1 216 ? -0.913 -2.66 15.539 1 89.62 216 ILE A O 1
ATOM 1723 N N . THR A 1 217 ? -1.229 -1.168 17.172 1 90.25 217 THR A N 1
ATOM 1724 C CA . THR A 1 217 ? -2.117 -1.982 18 1 90.25 217 THR A CA 1
ATOM 1725 C C . THR A 1 217 ? -3.412 -1.233 18.297 1 90.25 217 THR A C 1
ATOM 1727 O O . THR A 1 217 ? -3.553 -0.06 17.953 1 90.25 217 THR A O 1
ATOM 1730 N N . TYR A 1 218 ? -4.348 -1.944 18.844 1 89.81 218 TYR A N 1
ATOM 1731 C CA . TYR A 1 218 ? -5.613 -1.311 19.188 1 89.81 218 TYR A CA 1
ATOM 1732 C C . TYR A 1 218 ? -5.387 -0.13 20.125 1 89.81 218 TYR A C 1
ATOM 1734 O O . TYR A 1 218 ? -6.066 0.895 20.016 1 89.81 218 TYR A O 1
ATOM 1742 N N . GLU A 1 219 ? -4.371 -0.266 21.016 1 85.75 219 GLU A N 1
ATOM 1743 C CA . GLU A 1 219 ? -4.098 0.754 22.016 1 85.75 219 GLU A CA 1
ATOM 1744 C C . GLU A 1 219 ? -3.434 1.979 21.391 1 85.75 219 GLU A C 1
ATOM 1746 O O . GLU A 1 219 ? -3.559 3.09 21.922 1 85.75 219 GLU A O 1
ATOM 1751 N N . THR A 1 220 ? -2.822 1.801 20.219 1 81.62 220 THR A N 1
ATOM 1752 C CA . THR A 1 220 ? -2.016 2.887 19.672 1 81.62 220 THR A CA 1
ATOM 1753 C C . THR A 1 220 ? -2.648 3.449 18.406 1 81.62 220 THR A C 1
ATOM 1755 O O . THR A 1 220 ? -1.991 4.152 17.641 1 81.62 220 THR A O 1
ATOM 1758 N N . LEU A 1 221 ? -3.941 3.123 18.172 1 81.31 221 LEU A N 1
ATOM 1759 C CA . LEU A 1 221 ? -4.633 3.633 16.984 1 81.31 221 LEU A CA 1
ATOM 1760 C C . LEU A 1 221 ? -4.676 5.156 17 1 81.31 221 LEU A C 1
ATOM 1762 O O . LEU A 1 221 ? -4.918 5.77 18.047 1 81.31 221 LEU A O 1
ATOM 1766 N N . GLY A 1 222 ? -4.27 5.75 15.922 1 68.81 222 GLY A N 1
ATOM 1767 C CA . GLY A 1 222 ? -4.281 7.199 15.766 1 68.81 222 GLY A CA 1
ATOM 1768 C C . GLY A 1 222 ? -5.664 7.754 15.484 1 68.81 222 GLY A C 1
ATOM 1769 O O . GLY A 1 222 ? -6.637 7.004 15.391 1 68.81 222 GLY A O 1
ATOM 1770 N N . VAL A 1 223 ? -5.742 9.094 15.328 1 59.59 223 VAL A N 1
ATOM 1771 C CA . VAL A 1 223 ? -6.977 9.859 15.188 1 59.59 223 VAL A CA 1
ATOM 1772 C C . VAL A 1 223 ? -7.719 9.406 13.93 1 59.59 223 VAL A C 1
ATOM 1774 O O . VAL A 1 223 ? -8.938 9.234 13.953 1 59.59 223 VAL A O 1
ATOM 1777 N N . SER A 1 224 ? -7.023 9.219 12.922 1 58.72 224 SER A N 1
ATOM 1778 C CA . SER A 1 224 ? -7.676 8.914 11.648 1 58.72 224 SER A CA 1
ATOM 1779 C C . SER A 1 224 ? -8.383 7.566 11.703 1 58.72 224 SER A C 1
ATOM 1781 O O . SER A 1 224 ? -9.383 7.355 11.008 1 58.72 224 SER A O 1
ATOM 1783 N N . ILE A 1 225 ? -7.883 6.695 12.43 1 68.88 225 ILE A N 1
ATOM 1784 C CA . ILE A 1 225 ? -8.469 5.363 12.531 1 68.88 225 ILE A CA 1
ATOM 1785 C C . ILE A 1 225 ? -9.391 5.297 13.75 1 68.88 225 ILE A C 1
ATOM 1787 O O . ILE A 1 225 ? -10.164 4.352 13.898 1 68.88 225 ILE A O 1
ATOM 1791 N N . ALA A 1 226 ? -9.469 6.496 14.328 1 63.78 226 ALA A N 1
ATOM 1792 C CA . ALA A 1 226 ? -10.156 6.559 15.617 1 63.78 226 ALA A CA 1
ATOM 1793 C C . ALA A 1 226 ? -11.664 6.5 15.438 1 63.78 226 ALA A C 1
ATOM 1795 O O . ALA A 1 226 ? -12.398 6.113 16.359 1 63.78 226 ALA A O 1
ATOM 1796 N N . ASN A 1 227 ? -12.117 6.75 14.156 1 70.5 227 ASN A N 1
ATOM 1797 C CA . ASN A 1 227 ? -13.562 6.695 13.969 1 70.5 227 ASN A CA 1
ATOM 1798 C C . ASN A 1 227 ? -14.102 5.281 14.18 1 70.5 227 ASN A C 1
ATOM 1800 O O . ASN A 1 227 ? -15.125 5.098 14.836 1 70.5 227 ASN A O 1
ATOM 1804 N N . ALA A 1 228 ? -13.422 4.312 13.602 1 75.5 228 ALA A N 1
ATOM 1805 C CA . ALA A 1 228 ? -13.859 2.938 13.828 1 75.5 228 ALA A CA 1
ATOM 1806 C C . ALA A 1 228 ? -13.719 2.547 15.297 1 75.5 228 ALA A C 1
ATOM 1808 O O . ALA A 1 228 ? -14.609 1.91 15.859 1 75.5 228 ALA A O 1
ATOM 1809 N N . LYS A 1 229 ? -12.617 2.988 15.844 1 82.12 229 LYS A N 1
ATOM 1810 C CA . LYS A 1 229 ? -12.414 2.719 17.266 1 82.12 229 LYS A CA 1
ATOM 1811 C C . LYS A 1 229 ? -13.469 3.418 18.125 1 82.12 229 LYS A C 1
ATOM 1813 O O . LYS A 1 229 ? -13.969 2.848 19.094 1 82.12 229 LYS A O 1
ATOM 1818 N N . GLN A 1 230 ? -13.797 4.633 17.719 1 83.62 230 GLN A N 1
ATOM 1819 C CA . GLN A 1 230 ? -14.82 5.383 18.453 1 83.62 230 GLN A CA 1
ATOM 1820 C C . GLN A 1 230 ? -16.156 4.664 18.406 1 83.62 230 GLN A C 1
ATOM 1822 O O . GLN A 1 230 ? -16.828 4.535 19.422 1 83.62 230 GLN A O 1
ATOM 1827 N N . LEU A 1 231 ? -16.484 4.152 17.25 1 83.88 231 LEU A N 1
ATOM 1828 C CA . LEU A 1 231 ? -17.75 3.42 17.156 1 83.88 231 LEU A CA 1
ATOM 1829 C C . LEU A 1 231 ? -17.703 2.162 18.016 1 83.88 231 LEU A C 1
ATOM 1831 O O . LEU A 1 231 ? -18.688 1.84 18.688 1 83.88 231 LEU A O 1
ATOM 1835 N N . ILE A 1 232 ? -16.641 1.506 18.016 1 87.88 232 ILE A N 1
ATOM 1836 C CA . ILE A 1 232 ? -16.484 0.255 18.75 1 87.88 232 ILE A CA 1
ATOM 1837 C C . ILE A 1 232 ? -16.562 0.523 20.25 1 87.88 232 ILE A C 1
ATOM 1839 O O . ILE A 1 232 ? -17.078 -0.301 21 1 87.88 232 ILE A O 1
ATOM 1843 N N . GLU A 1 233 ? -16.188 1.703 20.625 1 90.69 233 GLU A N 1
ATOM 1844 C CA . GLU A 1 233 ? -16.062 1.985 22.062 1 90.69 233 GLU A CA 1
ATOM 1845 C C . GLU A 1 233 ? -17.297 2.738 22.562 1 90.69 233 GLU A C 1
ATOM 1847 O O . GLU A 1 233 ? -17.469 2.9 23.781 1 90.69 233 GLU A O 1
ATOM 1852 N N . LEU A 1 234 ? -18.156 3.16 21.688 1 93 234 LEU A N 1
ATOM 1853 C CA . LEU A 1 234 ? -19.391 3.807 22.125 1 93 234 LEU A CA 1
ATOM 1854 C C . LEU A 1 234 ? -20.266 2.834 22.891 1 93 234 LEU A C 1
ATOM 1856 O O . LEU A 1 234 ? -20.312 1.642 22.578 1 93 234 LEU A O 1
ATOM 1860 N N . PRO A 1 235 ? -20.984 3.404 23.906 1 94.62 235 PRO A N 1
ATOM 1861 C CA . PRO A 1 235 ? -22.016 2.562 24.531 1 94.62 235 PRO A CA 1
ATOM 1862 C C . PRO A 1 235 ? -23.047 2.041 23.531 1 94.62 235 PRO A C 1
ATOM 1864 O O . PRO A 1 235 ? -23.422 2.76 22.594 1 94.62 235 PRO A O 1
ATOM 1867 N N . LYS A 1 236 ? -23.344 0.898 23.703 1 94.12 236 LYS A N 1
ATOM 1868 C CA . LYS A 1 236 ? -24.25 0.222 22.797 1 94.12 236 LYS A CA 1
ATOM 1869 C C . LYS A 1 236 ? -25.516 1.042 22.578 1 94.12 236 LYS A C 1
ATOM 1871 O O . LYS A 1 236 ? -26.094 1.032 21.5 1 94.12 236 LYS A O 1
ATOM 1876 N N . ASP A 1 237 ? -25.953 1.74 23.531 1 94.25 237 ASP A N 1
ATOM 1877 C CA . ASP A 1 237 ? -27.234 2.441 23.453 1 94.25 237 ASP A CA 1
ATOM 1878 C C . ASP A 1 237 ? -27.031 3.885 23 1 94.25 237 ASP A C 1
ATOM 1880 O O . ASP A 1 237 ? -27.984 4.68 23 1 94.25 237 ASP A O 1
ATOM 1884 N N . ALA A 1 238 ? -25.828 4.137 22.625 1 94.81 238 ALA A N 1
ATOM 1885 C CA . ALA A 1 238 ? -25.594 5.484 22.125 1 94.81 238 ALA A CA 1
ATOM 1886 C C . ALA A 1 238 ? -26.5 5.785 20.938 1 94.81 238 ALA A C 1
ATOM 1888 O O . ALA A 1 238 ? -26.594 4.988 20 1 94.81 238 ALA A O 1
ATOM 1889 N N . LYS A 1 239 ? -27.062 6.953 20.922 1 92.88 239 LYS A N 1
ATOM 1890 C CA . LYS A 1 239 ? -28.016 7.34 19.875 1 92.88 239 LYS A CA 1
ATOM 1891 C C . LYS A 1 239 ? -27.344 8.227 18.828 1 92.88 239 LYS A C 1
ATOM 1893 O O . LYS A 1 239 ? -27.891 8.43 17.75 1 92.88 239 LYS A O 1
ATOM 1898 N N . GLU A 1 240 ? -26.359 8.68 19.203 1 91.81 240 GLU A N 1
ATOM 1899 C CA . GLU A 1 240 ? -25.625 9.539 18.281 1 91.81 240 GLU A CA 1
ATOM 1900 C C . GLU A 1 240 ? -24.234 8.977 18 1 91.81 240 GLU A C 1
ATOM 1902 O O . GLU A 1 240 ? -23.516 8.578 18.906 1 91.81 240 GLU A O 1
ATOM 1907 N N . ILE A 1 241 ? -23.953 8.922 16.781 1 91.56 241 ILE A N 1
ATOM 1908 C CA . ILE A 1 241 ? -22.609 8.547 16.328 1 91.56 241 ILE A CA 1
ATOM 1909 C C . ILE A 1 241 ? -21.828 9.797 15.953 1 91.56 241 ILE A C 1
ATOM 1911 O O . ILE A 1 241 ? -22.219 10.539 15.055 1 91.56 241 ILE A O 1
ATOM 1915 N N . PRO A 1 242 ? -20.781 9.984 16.531 1 87.06 242 PRO A N 1
ATOM 1916 C CA . PRO A 1 242 ? -20.016 11.195 16.281 1 87.06 242 PRO A CA 1
ATOM 1917 C C . PRO A 1 242 ? -19.5 11.281 14.852 1 87.06 242 PRO A C 1
ATOM 1919 O O . PRO A 1 242 ? -19.156 10.266 14.25 1 87.06 242 PRO A O 1
ATOM 1922 N N . THR A 1 243 ? -19.531 12.484 14.398 1 84.56 243 THR A N 1
ATOM 1923 C CA . THR A 1 243 ? -19 12.805 13.078 1 84.56 243 THR A CA 1
ATOM 1924 C C . THR A 1 243 ? -17.844 13.797 13.18 1 84.56 243 THR A C 1
ATOM 1926 O O . THR A 1 243 ? -18.031 14.922 13.656 1 84.56 243 THR A O 1
ATOM 1929 N N . LEU A 1 244 ? -16.766 13.43 12.836 1 73.56 244 LEU A N 1
ATOM 1930 C CA . LEU A 1 244 ? -15.648 14.367 12.836 1 73.56 244 LEU A CA 1
ATOM 1931 C C . LEU A 1 244 ? -15.758 15.344 11.672 1 73.56 244 LEU A C 1
ATOM 1933 O O . LEU A 1 244 ? -15.797 16.562 11.875 1 73.56 244 LEU A O 1
ATOM 1937 N N . THR A 1 245 ? -15.805 14.875 10.57 1 79.69 245 THR A N 1
ATOM 1938 C CA . THR A 1 245 ? -16.109 15.586 9.336 1 79.69 245 THR A CA 1
ATOM 1939 C C . THR A 1 245 ? -16.844 14.672 8.352 1 79.69 245 THR A C 1
ATOM 1941 O O . THR A 1 245 ? -16.75 13.445 8.453 1 79.69 245 THR A O 1
ATOM 1944 N N . ARG A 1 246 ? -17.594 15.359 7.488 1 88 246 ARG A N 1
ATOM 1945 C CA . ARG A 1 246 ? -18.391 14.562 6.57 1 88 246 ARG A CA 1
ATOM 1946 C C . ARG A 1 246 ? -17.625 14.258 5.289 1 88 246 ARG A C 1
ATOM 1948 O O . ARG A 1 246 ? -17.953 13.312 4.57 1 88 246 ARG A O 1
ATOM 1955 N N . LEU A 1 247 ? -16.672 15.195 4.957 1 90.56 247 LEU A N 1
ATOM 1956 C CA . LEU A 1 247 ? -15.844 14.961 3.777 1 90.56 247 LEU A CA 1
ATOM 1957 C C . LEU A 1 247 ? -14.758 13.93 4.07 1 90.56 247 LEU A C 1
ATOM 1959 O O . LEU A 1 247 ? -14.086 14.008 5.105 1 90.56 247 LEU A O 1
ATOM 1963 N N . ASN A 1 248 ? -14.633 12.953 3.166 1 92.25 248 ASN A N 1
ATOM 1964 C CA . ASN A 1 248 ? -13.641 11.922 3.443 1 92.25 248 ASN A CA 1
ATOM 1965 C C . ASN A 1 248 ? -13.07 11.336 2.156 1 92.25 248 ASN A C 1
ATOM 1967 O O . ASN A 1 248 ? -13.586 11.586 1.068 1 92.25 248 ASN A O 1
ATOM 1971 N N . VAL A 1 249 ? -12.023 10.609 2.314 1 96.25 249 VAL A N 1
ATOM 1972 C CA . VAL A 1 249 ? -11.359 9.906 1.221 1 96.25 249 VAL A CA 1
ATOM 1973 C C . VAL A 1 249 ? -10.641 8.672 1.759 1 96.25 249 VAL A C 1
ATOM 1975 O O . VAL A 1 249 ? -10.242 8.641 2.924 1 96.25 249 VAL A O 1
ATOM 1978 N N . ASP A 1 250 ? -10.594 7.609 0.96 1 97.06 250 ASP A N 1
ATOM 1979 C CA . ASP A 1 250 ? -9.891 6.391 1.351 1 97.06 250 ASP A CA 1
ATOM 1980 C C . ASP A 1 250 ? -8.375 6.602 1.337 1 97.06 250 ASP A C 1
ATOM 1982 O O . ASP A 1 250 ? -7.84 7.219 0.417 1 97.06 250 ASP A O 1
ATOM 1986 N N . VAL A 1 251 ? -7.68 6.078 2.352 1 97.5 251 VAL A N 1
ATOM 1987 C CA . VAL A 1 251 ? -6.234 6.223 2.516 1 97.5 251 VAL A CA 1
ATOM 1988 C C . VAL A 1 251 ? -5.52 5.648 1.296 1 97.5 251 VAL A C 1
ATOM 1990 O O . VAL A 1 251 ? -4.484 6.172 0.873 1 97.5 251 VAL A O 1
ATOM 1993 N N . ARG A 1 252 ? -6.027 4.605 0.655 1 98.25 252 ARG A N 1
ATOM 1994 C CA . ARG A 1 252 ? -5.414 3.961 -0.501 1 98.25 252 ARG A CA 1
ATOM 1995 C C . ARG A 1 252 ? -5.488 4.859 -1.732 1 98.25 252 ARG A C 1
ATOM 1997 O O . ARG A 1 252 ? -4.578 4.852 -2.566 1 98.25 252 ARG A O 1
ATOM 2004 N N . ASP A 1 253 ? -6.547 5.641 -1.844 1 98.69 253 ASP A N 1
ATOM 2005 C CA . ASP A 1 253 ? -6.676 6.625 -2.912 1 98.69 253 ASP A CA 1
ATOM 2006 C C . ASP A 1 253 ? -5.715 7.793 -2.699 1 98.69 253 ASP A C 1
ATOM 2008 O O . ASP A 1 253 ? -5.141 8.312 -3.658 1 98.69 253 ASP A O 1
ATOM 2012 N N . VAL A 1 254 ? -5.598 8.188 -1.402 1 98.62 254 VAL A N 1
ATOM 2013 C CA . VAL A 1 254 ? -4.641 9.234 -1.079 1 98.62 254 VAL A CA 1
ATOM 2014 C C . VAL A 1 254 ? -3.232 8.789 -1.464 1 98.62 254 VAL A C 1
ATOM 2016 O O . VAL A 1 254 ? -2.49 9.539 -2.102 1 98.62 254 VAL A O 1
ATOM 2019 N N . ALA A 1 255 ? -2.887 7.598 -1.113 1 98.81 255 ALA A N 1
ATOM 2020 C CA . ALA A 1 255 ? -1.576 7.051 -1.456 1 98.81 255 ALA A CA 1
ATOM 2021 C C . ALA A 1 255 ? -1.396 6.965 -2.969 1 98.81 255 ALA A C 1
ATOM 2023 O O . ALA A 1 255 ? -0.346 7.34 -3.498 1 98.81 255 ALA A O 1
ATOM 2024 N N . ARG A 1 256 ? -2.438 6.52 -3.658 1 98.69 256 ARG A N 1
ATOM 2025 C CA . ARG A 1 256 ? -2.393 6.379 -5.109 1 98.69 256 ARG A CA 1
ATOM 2026 C C . ARG A 1 256 ? -2.166 7.73 -5.785 1 98.69 256 ARG A C 1
ATOM 2028 O O . ARG A 1 256 ? -1.399 7.828 -6.746 1 98.69 256 ARG A O 1
ATOM 2035 N N . ALA A 1 257 ? -2.822 8.797 -5.305 1 98.81 257 ALA A N 1
ATOM 2036 C CA . ALA A 1 257 ? -2.641 10.141 -5.844 1 98.81 257 ALA A CA 1
ATOM 2037 C C . ALA A 1 257 ? -1.191 10.602 -5.699 1 98.81 257 ALA A C 1
ATOM 2039 O O . ALA A 1 257 ? -0.607 11.141 -6.641 1 98.81 257 ALA A O 1
ATOM 2040 N N . HIS A 1 258 ? -0.608 10.32 -4.492 1 98.88 258 HIS A N 1
ATOM 2041 C CA . HIS A 1 258 ? 0.777 10.711 -4.254 1 98.88 258 HIS A CA 1
ATOM 2042 C C . HIS A 1 258 ? 1.725 9.984 -5.207 1 98.88 258 HIS A C 1
ATOM 2044 O O . HIS A 1 258 ? 2.578 10.617 -5.836 1 98.88 258 HIS A O 1
ATOM 2050 N N . VAL A 1 259 ? 1.562 8.742 -5.379 1 98.69 259 VAL A N 1
ATOM 2051 C CA . VAL A 1 259 ? 2.459 7.918 -6.188 1 98.69 259 VAL A CA 1
ATOM 2052 C C . VAL A 1 259 ? 2.309 8.281 -7.66 1 98.69 259 VAL A C 1
ATOM 2054 O O . VAL A 1 259 ? 3.305 8.469 -8.367 1 98.69 259 VAL A O 1
ATOM 2057 N N . LYS A 1 260 ? 1.036 8.453 -8.125 1 97.62 260 LYS A N 1
ATOM 2058 C CA . LYS A 1 260 ? 0.764 8.789 -9.523 1 97.62 260 LYS A CA 1
ATOM 2059 C C . LYS A 1 260 ? 1.359 10.148 -9.883 1 97.62 260 LYS A C 1
ATOM 2061 O O . LYS A 1 260 ? 1.756 10.375 -11.031 1 97.62 260 LYS A O 1
ATOM 2066 N N . SER A 1 261 ? 1.484 11.102 -8.922 1 98.38 261 SER A N 1
ATOM 2067 C CA . SER A 1 261 ? 1.912 12.469 -9.195 1 98.38 261 SER A CA 1
ATOM 2068 C C . SER A 1 261 ? 3.402 12.531 -9.516 1 98.38 261 SER A C 1
ATOM 2070 O O . SER A 1 261 ? 3.873 13.484 -10.133 1 98.38 261 SER A O 1
ATOM 2072 N N . LEU A 1 262 ? 4.199 11.461 -9.109 1 97.94 262 LEU A N 1
ATOM 2073 C CA . LEU A 1 262 ? 5.652 11.539 -9.172 1 97.94 262 LEU A CA 1
ATOM 2074 C C . LEU A 1 262 ? 6.125 11.656 -10.617 1 97.94 262 LEU A C 1
ATOM 2076 O O . LEU A 1 262 ? 6.938 12.531 -10.938 1 97.94 262 LEU A O 1
ATOM 2080 N N . SER A 1 263 ? 5.551 10.922 -11.531 1 93.38 263 SER A N 1
ATOM 2081 C CA . SER A 1 263 ? 6.012 10.953 -12.914 1 93.38 263 SER A CA 1
ATOM 2082 C C . SER A 1 263 ? 4.988 11.625 -13.82 1 93.38 263 SER A C 1
ATOM 2084 O O . SER A 1 263 ? 5.105 11.562 -15.047 1 93.38 263 SER A O 1
ATOM 2086 N N . ASN A 1 264 ? 3.939 12.266 -13.297 1 97.12 264 ASN A N 1
ATOM 2087 C CA . ASN A 1 264 ? 2.863 12.883 -14.062 1 97.12 264 ASN A CA 1
ATOM 2088 C C . ASN A 1 264 ? 2.971 14.406 -14.055 1 97.12 264 ASN A C 1
ATOM 2090 O O . ASN A 1 264 ? 2.703 15.047 -13.039 1 97.12 264 ASN A O 1
ATOM 2094 N N . PRO A 1 265 ? 3.316 14.984 -15.125 1 97.94 265 PRO A N 1
ATOM 2095 C CA . PRO A 1 265 ? 3.541 16.422 -15.172 1 97.94 265 PRO A CA 1
ATOM 2096 C C . PRO A 1 265 ? 2.266 17.234 -14.922 1 97.94 265 PRO A C 1
ATOM 2098 O O . PRO A 1 265 ? 2.332 18.438 -14.656 1 97.94 265 PRO A O 1
ATOM 2101 N N . GLU A 1 266 ? 1.042 16.594 -14.992 1 98.25 266 GLU A N 1
ATOM 2102 C CA . GLU A 1 266 ? -0.223 17.266 -14.75 1 98.25 266 GLU A CA 1
ATOM 2103 C C . GLU A 1 266 ? -0.312 17.766 -13.312 1 98.25 266 GLU A C 1
ATOM 2105 O O . GLU A 1 266 ? -1.156 18.609 -12.992 1 98.25 266 GLU A O 1
ATOM 2110 N N . PHE A 1 267 ? 0.608 17.25 -12.422 1 98.44 267 PHE A N 1
ATOM 2111 C CA . PHE A 1 267 ? 0.571 17.641 -11.016 1 98.44 267 PHE A CA 1
ATOM 2112 C C . PHE A 1 267 ? 1.657 18.656 -10.711 1 98.44 267 PHE A C 1
ATOM 2114 O O . PHE A 1 267 ? 1.767 19.141 -9.578 1 98.44 267 PHE A O 1
ATOM 2121 N N . ASP A 1 268 ? 2.453 19.062 -11.766 1 98.5 268 ASP A N 1
ATOM 2122 C CA . ASP A 1 268 ? 3.555 20 -11.539 1 98.5 268 ASP A CA 1
ATOM 2123 C C . ASP A 1 268 ? 3.035 21.375 -11.172 1 98.5 268 ASP A C 1
ATOM 2125 O O . ASP A 1 268 ? 2.281 21.984 -11.938 1 98.5 268 ASP A O 1
ATOM 2129 N N . ASN A 1 269 ? 3.471 21.781 -10.016 1 98.44 269 ASN A N 1
ATOM 2130 C CA . ASN A 1 269 ? 3.129 23.109 -9.516 1 98.44 269 ASN A CA 1
ATOM 2131 C C . ASN A 1 269 ? 1.618 23.297 -9.406 1 98.44 269 ASN A C 1
ATOM 2133 O O . ASN A 1 269 ? 1.092 24.344 -9.773 1 98.44 269 ASN A O 1
ATOM 2137 N N . LYS A 1 270 ? 0.9 22.156 -8.992 1 98.38 270 LYS A N 1
ATOM 2138 C CA . LYS A 1 270 ? -0.551 22.172 -8.836 1 98.38 270 LYS A CA 1
ATOM 2139 C C . LYS A 1 270 ? -0.955 21.812 -7.41 1 98.38 270 LYS A C 1
ATOM 2141 O O . LYS A 1 270 ? -0.328 20.953 -6.781 1 98.38 270 LYS A O 1
ATOM 2146 N N . ARG A 1 271 ? -1.925 22.5 -6.926 1 98.25 271 ARG A N 1
ATOM 2147 C CA . ARG A 1 271 ? -2.664 22.125 -5.723 1 98.25 271 ARG A CA 1
ATOM 2148 C C . ARG A 1 271 ? -3.791 21.156 -6.051 1 98.25 271 ARG A C 1
ATOM 2150 O O . ARG A 1 271 ? -4.617 21.422 -6.922 1 98.25 271 ARG A O 1
ATOM 2157 N N . SER A 1 272 ? -3.799 20.031 -5.438 1 98.75 272 SER A N 1
ATOM 2158 C CA . SER A 1 272 ? -4.812 19 -5.691 1 98.75 272 SER A CA 1
ATOM 2159 C C . SER A 1 272 ? -5.574 18.656 -4.422 1 98.75 272 SER A C 1
ATOM 2161 O O . SER A 1 272 ? -4.965 18.359 -3.389 1 98.75 272 SER A O 1
ATOM 2163 N N . ILE A 1 273 ? -6.934 18.672 -4.48 1 98.44 273 ILE A N 1
ATOM 2164 C CA . ILE A 1 273 ? -7.773 18.422 -3.318 1 98.44 273 ILE A CA 1
ATOM 2165 C C . ILE A 1 273 ? -8.633 17.172 -3.568 1 98.44 273 ILE A C 1
ATOM 2167 O O . ILE A 1 273 ? -9.43 17.141 -4.512 1 98.44 273 ILE A O 1
ATOM 2171 N N . LEU A 1 274 ? -8.43 16.188 -2.734 1 97.94 274 LEU A N 1
ATOM 2172 C CA . LEU A 1 274 ? -9.141 14.922 -2.861 1 97.94 274 LEU A CA 1
ATOM 2173 C C . LEU A 1 274 ? -10.328 14.867 -1.9 1 97.94 274 LEU A C 1
ATOM 2175 O O . LEU A 1 274 ? -10.141 14.758 -0.687 1 97.94 274 LEU A O 1
ATOM 2179 N N . VAL A 1 275 ? -11.523 14.906 -2.428 1 95.5 275 VAL A N 1
ATOM 2180 C CA . VAL A 1 275 ? -12.758 14.602 -1.708 1 95.5 275 VAL A CA 1
ATOM 2181 C C . VAL A 1 275 ? -13.523 13.508 -2.443 1 95.5 275 VAL A C 1
ATOM 2183 O O . VAL A 1 275 ? -13.953 13.695 -3.584 1 95.5 275 VAL A O 1
ATOM 2186 N N . ALA A 1 276 ? -13.625 12.43 -1.747 1 94.88 276 ALA A N 1
ATOM 2187 C CA . ALA A 1 276 ? -14.219 11.281 -2.416 1 94.88 276 ALA A CA 1
ATOM 2188 C C . ALA A 1 276 ? -15.703 11.156 -2.08 1 94.88 276 ALA A C 1
ATOM 2190 O O . ALA A 1 276 ? -16.531 10.906 -2.963 1 94.88 276 ALA A O 1
ATOM 2191 N N . HIS A 1 277 ? -16.047 11.273 -0.741 1 91.12 277 HIS A N 1
ATOM 2192 C CA . HIS A 1 277 ? -17.406 11.008 -0.282 1 91.12 277 HIS A CA 1
ATOM 2193 C C . HIS A 1 277 ? -17.812 12 0.805 1 91.12 277 HIS A C 1
ATOM 2195 O O . HIS A 1 277 ? -16.969 12.625 1.435 1 91.12 277 HIS A O 1
ATOM 2201 N N . VAL A 1 278 ? -19 12.188 0.962 1 90.06 278 VAL A N 1
ATOM 2202 C CA . VAL A 1 278 ? -19.609 12.922 2.068 1 90.06 278 VAL A CA 1
ATOM 2203 C C . VAL A 1 278 ? -20.469 11.977 2.902 1 90.06 278 VAL A C 1
ATOM 2205 O O . VAL A 1 278 ? -21.422 11.375 2.389 1 90.06 278 VAL A O 1
ATOM 2208 N N . ALA A 1 279 ? -20.094 11.781 4.137 1 89.38 279 ALA A N 1
ATOM 2209 C CA . ALA A 1 279 ? -20.812 10.875 5.027 1 89.38 279 ALA A CA 1
ATOM 2210 C C . ALA A 1 279 ? -20.609 11.266 6.488 1 89.38 279 ALA A C 1
ATOM 2212 O O . ALA A 1 279 ? -19.516 11.695 6.875 1 89.38 279 ALA A O 1
ATOM 2213 N N . ASP A 1 280 ? -21.641 11.109 7.23 1 89.69 280 ASP A N 1
ATOM 2214 C CA . ASP A 1 280 ? -21.516 11.328 8.664 1 89.69 280 ASP A CA 1
ATOM 2215 C C . ASP A 1 280 ? -21.328 10.016 9.414 1 89.69 280 ASP A C 1
ATOM 2217 O O . ASP A 1 280 ? -21.266 8.945 8.797 1 89.69 280 ASP A O 1
ATOM 2221 N N . GLY A 1 281 ? -21.234 10.109 10.625 1 91.19 281 GLY A N 1
ATOM 2222 C CA . GLY A 1 281 ? -21.016 8.938 11.453 1 91.19 281 GLY A CA 1
ATOM 2223 C C . GLY A 1 281 ? -22.141 7.918 11.375 1 91.19 281 GLY A C 1
ATOM 2224 O O . GLY A 1 281 ? -21.891 6.715 11.469 1 91.19 281 GLY A O 1
ATOM 2225 N N . GLN A 1 282 ? -23.312 8.43 11.195 1 92.75 282 GLN A N 1
ATOM 2226 C CA . GLN A 1 282 ? -24.453 7.512 11.125 1 92.75 282 GLN A CA 1
ATOM 2227 C C . GLN A 1 282 ? -24.359 6.621 9.891 1 92.75 282 GLN A C 1
ATOM 2229 O O . GLN A 1 282 ? -24.719 5.445 9.938 1 92.75 282 GLN A O 1
ATOM 2234 N N . VAL A 1 283 ? -23.922 7.172 8.883 1 92.06 283 VAL A N 1
ATOM 2235 C CA . VAL A 1 283 ? -23.75 6.391 7.66 1 92.06 283 VAL A CA 1
ATOM 2236 C C . VAL A 1 283 ? -22.75 5.27 7.898 1 92.06 283 VAL A C 1
ATOM 2238 O O . VAL A 1 283 ? -22.953 4.137 7.469 1 92.06 283 VAL A O 1
ATOM 2241 N N . ILE A 1 284 ? -21.703 5.547 8.578 1 93 284 ILE A N 1
ATOM 2242 C CA . ILE A 1 284 ? -20.672 4.566 8.906 1 93 284 ILE A CA 1
ATOM 2243 C C . ILE A 1 284 ? -21.281 3.449 9.75 1 93 284 ILE A C 1
ATOM 2245 O O . ILE A 1 284 ? -21.078 2.266 9.461 1 93 284 ILE A O 1
ATOM 2249 N N . ALA A 1 285 ? -22 3.842 10.734 1 94.38 285 ALA A N 1
ATOM 2250 C CA . ALA A 1 285 ? -22.641 2.852 11.602 1 94.38 285 ALA A CA 1
ATOM 2251 C C . ALA A 1 285 ? -23.609 1.977 10.812 1 94.38 285 ALA A C 1
ATOM 2253 O O . ALA A 1 285 ? -23.641 0.757 10.992 1 94.38 285 ALA A O 1
ATOM 2254 N N . ASP A 1 286 ? -24.391 2.6 9.953 1 94.69 286 ASP A N 1
ATOM 2255 C CA . ASP A 1 286 ? -25.344 1.852 9.156 1 94.69 286 ASP A CA 1
ATOM 2256 C C . ASP A 1 286 ? -24.656 0.808 8.281 1 94.69 286 ASP A C 1
ATOM 2258 O O . ASP A 1 286 ? -25.109 -0.336 8.195 1 94.69 286 ASP A O 1
ATOM 2262 N N . ILE A 1 287 ? -23.594 1.253 7.699 1 94.56 287 ILE A N 1
ATOM 2263 C CA . ILE A 1 287 ? -22.844 0.359 6.824 1 94.56 287 ILE A CA 1
ATOM 2264 C C . ILE A 1 287 ? -22.312 -0.822 7.629 1 94.56 287 ILE A C 1
ATOM 2266 O O . ILE A 1 287 ? -22.438 -1.975 7.211 1 94.56 287 ILE A O 1
ATOM 2270 N N . ILE A 1 288 ? -21.719 -0.639 8.766 1 95 288 ILE A N 1
ATOM 2271 C CA . ILE A 1 288 ? -21.109 -1.673 9.594 1 95 288 ILE A CA 1
ATOM 2272 C C . ILE A 1 288 ? -22.188 -2.631 10.102 1 95 288 ILE A C 1
ATOM 2274 O O . ILE A 1 288 ? -22.031 -3.852 10.016 1 95 288 ILE A O 1
ATOM 2278 N N . HIS A 1 289 ? -23.375 -2.008 10.555 1 95.75 289 HIS A N 1
ATOM 2279 C CA . HIS A 1 289 ? -24.422 -2.852 11.094 1 95.75 289 HIS A CA 1
ATOM 2280 C C . HIS A 1 289 ? -25.062 -3.709 10 1 95.75 289 HIS A C 1
ATOM 2282 O O . HIS A 1 289 ? -25.438 -4.855 10.25 1 95.75 289 HIS A O 1
ATOM 2288 N N . LYS A 1 290 ? -25.125 -3.234 8.914 1 94.56 290 LYS A N 1
ATOM 2289 C CA . LYS A 1 290 ? -25.75 -3.953 7.805 1 94.56 290 LYS A CA 1
ATOM 2290 C C . LYS A 1 290 ? -24.844 -5.082 7.305 1 94.56 290 LYS A C 1
ATOM 2292 O O . LYS A 1 290 ? -25.344 -6.145 6.918 1 94.56 290 LYS A O 1
ATOM 2297 N N . ASN A 1 291 ? -23.547 -4.809 7.332 1 94.31 291 ASN A N 1
ATOM 2298 C CA . ASN A 1 291 ? -22.672 -5.727 6.617 1 94.31 291 ASN A CA 1
ATOM 2299 C C . ASN A 1 291 ? -21.828 -6.562 7.578 1 94.31 291 ASN A C 1
ATOM 2301 O O . ASN A 1 291 ? -21.203 -7.547 7.172 1 94.31 291 ASN A O 1
ATOM 2305 N N . ARG A 1 292 ? -21.75 -6.18 8.766 1 95.31 292 ARG A N 1
ATOM 2306 C CA . ARG A 1 292 ? -21.047 -6.891 9.828 1 95.31 292 ARG A CA 1
ATOM 2307 C C . ARG A 1 292 ? -21.922 -7.059 11.062 1 95.31 292 ARG A C 1
ATOM 2309 O O . ARG A 1 292 ? -21.516 -6.742 12.18 1 95.31 292 ARG A O 1
ATOM 2316 N N . SER A 1 293 ? -23.062 -7.684 10.797 1 95.69 293 SER A N 1
ATOM 2317 C CA . SER A 1 293 ? -24.125 -7.719 11.812 1 95.69 293 SER A CA 1
ATOM 2318 C C . SER A 1 293 ? -23.672 -8.5 13.039 1 95.69 293 SER A C 1
ATOM 2320 O O . SER A 1 293 ? -24.016 -8.141 14.172 1 95.69 293 SER A O 1
ATOM 2322 N N . THR A 1 294 ? -22.875 -9.539 12.812 1 95.88 294 THR A N 1
ATOM 2323 C CA . THR A 1 294 ? -22.438 -10.352 13.938 1 95.88 294 THR A CA 1
ATOM 2324 C C . THR A 1 294 ? -21.469 -9.562 14.82 1 95.88 294 THR A C 1
ATOM 2326 O O . THR A 1 294 ? -21.672 -9.469 16.031 1 95.88 294 THR A O 1
ATOM 2329 N N . GLU A 1 295 ? -20.516 -8.953 14.273 1 93.81 295 GLU A N 1
ATOM 2330 C CA . GLU A 1 295 ? -19.531 -8.18 15.023 1 93.81 295 GLU A CA 1
ATOM 2331 C C . GLU A 1 295 ? -20.141 -6.922 15.625 1 93.81 295 GLU A C 1
ATOM 2333 O O . GLU A 1 295 ? -19.75 -6.48 16.703 1 93.81 295 GLU A O 1
ATOM 2338 N N . ALA A 1 296 ? -21.188 -6.398 14.945 1 95.06 296 ALA A N 1
ATOM 2339 C CA . ALA A 1 296 ? -21.734 -5.102 15.32 1 95.06 296 ALA A CA 1
ATOM 2340 C C . ALA A 1 296 ? -22.906 -5.262 16.297 1 95.06 296 ALA A C 1
ATOM 2342 O O . ALA A 1 296 ? -23.484 -4.27 16.734 1 95.06 296 ALA A O 1
ATOM 2343 N N . ALA A 1 297 ? -23.234 -6.508 16.594 1 95.75 297 ALA A N 1
ATOM 2344 C CA . ALA A 1 297 ? -24.438 -6.789 17.375 1 95.75 297 ALA A CA 1
ATOM 2345 C C . ALA A 1 297 ? -24.438 -6.008 18.688 1 95.75 297 ALA A C 1
ATOM 2347 O O . ALA A 1 297 ? -25.484 -5.613 19.172 1 95.75 297 ALA A O 1
ATOM 2348 N N . ASN A 1 298 ? -23.312 -5.707 19.188 1 94.5 298 ASN A N 1
ATOM 2349 C CA . ASN A 1 298 ? -23.25 -5.023 20.469 1 94.5 298 ASN A CA 1
ATOM 2350 C C . ASN A 1 298 ? -22.656 -3.621 20.328 1 94.5 298 ASN A C 1
ATOM 2352 O O . ASN A 1 298 ? -22.25 -3.012 21.328 1 94.5 298 ASN A O 1
ATOM 2356 N N . LEU A 1 299 ? -22.578 -3.205 19.172 1 95.5 299 LEU A N 1
ATOM 2357 C CA . LEU A 1 299 ? -22.094 -1.847 18.922 1 95.5 299 LEU A CA 1
ATOM 2358 C C . LEU A 1 299 ? -23.266 -0.872 18.812 1 95.5 299 LEU A C 1
ATOM 2360 O O . LEU A 1 299 ? -24.391 -1.278 18.516 1 95.5 299 LEU A O 1
ATOM 2364 N N . ALA A 1 300 ? -22.922 0.406 19.062 1 95.38 300 ALA A N 1
ATOM 2365 C CA . ALA A 1 300 ? -23.938 1.442 18.906 1 95.38 300 ALA A CA 1
ATOM 2366 C C . ALA A 1 300 ? -24.438 1.509 17.469 1 95.38 300 ALA A C 1
ATOM 2368 O O . ALA A 1 300 ? -23.641 1.526 16.531 1 95.38 300 ALA A O 1
ATOM 2369 N N . ALA A 1 301 ? -25.656 1.556 17.359 1 95.19 301 ALA A N 1
ATOM 2370 C CA . ALA A 1 301 ? -26.266 1.674 16.047 1 95.19 301 ALA A CA 1
ATOM 2371 C C . ALA A 1 301 ? -26.656 3.119 15.742 1 95.19 301 ALA A C 1
ATOM 2373 O O . ALA A 1 301 ? -26.953 3.467 14.602 1 95.19 301 ALA A O 1
ATOM 2374 N N . GLY A 1 302 ? -26.609 3.932 16.812 1 95.5 302 GLY A N 1
ATOM 2375 C CA . GLY A 1 302 ? -27.125 5.277 16.656 1 95.5 302 GLY A CA 1
ATOM 2376 C C . GLY A 1 302 ? -28.609 5.305 16.297 1 95.5 302 GLY A C 1
ATOM 2377 O O . GLY A 1 302 ? -29.422 4.672 16.969 1 95.5 302 GLY A O 1
ATOM 2378 N N . THR A 1 303 ? -28.922 6.152 15.25 1 95 303 THR A N 1
ATOM 2379 C CA . THR A 1 303 ? -30.266 6.23 14.695 1 95 303 THR A CA 1
ATOM 2380 C C . THR A 1 303 ? -30.266 5.844 13.219 1 95 303 THR A C 1
ATOM 2382 O O . THR A 1 303 ? -30.234 6.711 12.344 1 95 303 THR A O 1
ATOM 2385 N N . PRO A 1 304 ? -30.406 4.633 13.008 1 94.44 304 PRO A N 1
ATOM 2386 C CA . PRO A 1 304 ? -30.266 4.109 11.648 1 94.44 304 PRO A CA 1
ATOM 2387 C C . PRO A 1 304 ? -31.078 4.895 10.625 1 94.44 304 PRO A C 1
ATOM 2389 O O . PRO A 1 304 ? -32.25 5.207 10.883 1 94.44 304 PRO A O 1
ATOM 2392 N N . GLY A 1 305 ? -30.438 5.246 9.516 1 91.38 305 GLY A N 1
ATOM 2393 C CA . GLY A 1 305 ? -31.109 5.891 8.391 1 91.38 305 GLY A CA 1
ATOM 2394 C C . GLY A 1 305 ? -31.203 7.398 8.547 1 91.38 305 GLY A C 1
ATOM 2395 O O . GLY A 1 305 ? -31.578 8.102 7.605 1 91.38 305 GLY A O 1
ATOM 2396 N N . VAL A 1 306 ? -30.828 7.902 9.719 1 88.81 306 VAL A N 1
ATOM 2397 C CA . VAL A 1 306 ? -30.922 9.344 9.945 1 88.81 306 VAL A CA 1
ATOM 2398 C C . VAL A 1 306 ? -29.562 9.984 9.758 1 88.81 306 VAL A C 1
ATOM 2400 O O . VAL A 1 306 ? -28.75 10.039 10.695 1 88.81 306 VAL A O 1
ATOM 2403 N N . HIS A 1 307 ? -29.422 10.469 8.602 1 85.69 307 HIS A N 1
ATOM 2404 C CA . HIS A 1 307 ? -28.141 11.039 8.242 1 85.69 307 HIS A CA 1
ATOM 2405 C C . HIS A 1 307 ? -28.172 12.562 8.305 1 85.69 307 HIS A C 1
ATOM 2407 O O . HIS A 1 307 ? -29.234 13.164 8.242 1 85.69 307 HIS A O 1
ATOM 2413 N N . ASN A 1 308 ? -26.938 13.086 8.703 1 79.44 308 ASN A N 1
ATOM 2414 C CA . ASN A 1 308 ? -26.828 14.539 8.672 1 79.44 308 ASN A CA 1
ATOM 2415 C C . ASN A 1 308 ? -27.031 15.086 7.262 1 79.44 308 ASN A C 1
ATOM 2417 O O . ASN A 1 308 ? -26.25 14.781 6.355 1 79.44 308 ASN A O 1
ATOM 2421 N N . THR A 1 309 ? -28.078 15.938 7.094 1 69.62 309 THR A N 1
ATOM 2422 C CA . THR A 1 309 ? -28.469 16.453 5.789 1 69.62 309 THR A CA 1
ATOM 2423 C C . THR A 1 309 ? -28.125 17.938 5.668 1 69.62 309 THR A C 1
ATOM 2425 O O . THR A 1 309 ? -28.547 18.609 4.73 1 69.62 309 THR A O 1
ATOM 2428 N N . THR A 1 310 ? -27.422 18.391 6.703 1 71.94 310 THR A N 1
ATOM 2429 C CA . THR A 1 310 ? -27.047 19.797 6.598 1 71.94 310 THR A CA 1
ATOM 2430 C C . THR A 1 310 ? -26.188 20.047 5.363 1 71.94 310 THR A C 1
ATOM 2432 O O . THR A 1 310 ? -25.438 19.156 4.941 1 71.94 310 THR A O 1
ATOM 2435 N N . ALA A 1 311 ? -26.562 21.234 4.848 1 62.38 311 ALA A N 1
ATOM 2436 C CA . ALA A 1 311 ? -25.859 21.594 3.617 1 62.38 311 ALA A CA 1
ATOM 2437 C C . ALA A 1 311 ? -24.344 21.547 3.822 1 62.38 311 ALA A C 1
ATOM 2439 O O . ALA A 1 311 ? -23.844 22.016 4.848 1 62.38 311 ALA A O 1
ATOM 2440 N N . GLU A 1 312 ? -23.734 20.859 2.979 1 69.25 312 GLU A N 1
ATOM 2441 C CA . GLU A 1 312 ? -22.281 20.766 3 1 69.25 312 GLU A CA 1
ATOM 2442 C C . GLU A 1 312 ? -21.641 21.938 2.275 1 69.25 312 GLU A C 1
ATOM 2444 O O . GLU A 1 312 ? -22.297 22.625 1.498 1 69.25 312 GLU A O 1
ATOM 2449 N N . LEU A 1 313 ? -20.516 22.219 2.703 1 78.56 313 LEU A N 1
ATOM 2450 C CA . LEU A 1 313 ? -19.688 23.172 1.979 1 78.56 313 LEU A CA 1
ATOM 2451 C C . LEU A 1 313 ? -19.625 22.812 0.497 1 78.56 313 LEU A C 1
ATOM 2453 O O . LEU A 1 313 ? -19.391 21.656 0.144 1 78.56 313 LEU A O 1
ATOM 2457 N N . ALA A 1 314 ? -20.094 23.859 -0.281 1 86.62 314 ALA A N 1
ATOM 2458 C CA . ALA A 1 314 ? -20.016 23.656 -1.726 1 86.62 314 ALA A CA 1
ATOM 2459 C C . ALA A 1 314 ? -18.562 23.625 -2.201 1 86.62 314 ALA A C 1
ATOM 2461 O O . ALA A 1 314 ? -17.75 24.438 -1.769 1 86.62 314 ALA A O 1
ATOM 2462 N N . TYR A 1 315 ? -18.266 22.609 -3.123 1 91 315 TYR A N 1
ATOM 2463 C CA . TYR A 1 315 ? -16.906 22.547 -3.643 1 91 315 TYR A CA 1
ATOM 2464 C C . TYR A 1 315 ? -16.891 22 -5.066 1 91 315 TYR A C 1
ATOM 2466 O O . TYR A 1 315 ? -17.828 21.328 -5.488 1 91 315 TYR A O 1
ATOM 2474 N N . ASP A 1 316 ? -15.945 22.516 -5.809 1 95.75 316 ASP A N 1
ATOM 2475 C CA . ASP A 1 316 ? -15.648 22.031 -7.152 1 95.75 316 ASP A CA 1
ATOM 2476 C C . ASP A 1 316 ? -14.156 21.75 -7.309 1 95.75 316 ASP A C 1
ATOM 2478 O O . ASP A 1 316 ? -13.359 22.656 -7.547 1 95.75 316 ASP A O 1
ATOM 2482 N N . PHE A 1 317 ? -13.883 20.359 -7.27 1 96.94 317 PHE A N 1
ATOM 2483 C CA . PHE A 1 317 ? -12.492 19.938 -7.414 1 96.94 317 PHE A CA 1
ATOM 2484 C C . PHE A 1 317 ? -12.32 19.078 -8.664 1 96.94 317 PHE A C 1
ATOM 2486 O O . PHE A 1 317 ? -11.539 18.125 -8.672 1 96.94 317 PHE A O 1
ATOM 2493 N N . SER A 1 318 ? -13.039 19.5 -9.672 1 96.56 318 SER A N 1
ATOM 2494 C CA . SER A 1 318 ? -13.07 18.75 -10.922 1 96.56 318 SER A CA 1
ATOM 2495 C C . SER A 1 318 ? -11.703 18.75 -11.602 1 96.56 318 SER A C 1
ATOM 2497 O O . SER A 1 318 ? -11.344 17.797 -12.297 1 96.56 318 SER A O 1
ATOM 2499 N N . LYS A 1 319 ? -10.961 19.859 -11.422 1 97.31 319 LYS A N 1
ATOM 2500 C CA . LYS A 1 319 ? -9.625 19.906 -12 1 97.31 319 LYS A CA 1
ATOM 2501 C C . LYS A 1 319 ? -8.734 18.812 -11.406 1 97.31 319 LYS A C 1
ATOM 2503 O O . LYS A 1 319 ? -7.98 18.156 -12.125 1 97.31 319 LYS A O 1
ATOM 2508 N N . THR A 1 320 ? -8.836 18.656 -10.055 1 98.12 320 THR A N 1
ATOM 2509 C CA . THR A 1 320 ? -8.086 17.594 -9.391 1 98.12 320 THR A CA 1
ATOM 2510 C C . THR A 1 320 ? -8.531 16.219 -9.883 1 98.12 320 THR A C 1
ATOM 2512 O O . THR A 1 320 ? -7.695 15.375 -10.219 1 98.12 320 THR A O 1
ATOM 2515 N N . ASN A 1 321 ? -9.836 15.969 -10.055 1 97.56 321 ASN A N 1
ATOM 2516 C CA . ASN A 1 321 ? -10.367 14.68 -10.477 1 97.56 321 ASN A CA 1
ATOM 2517 C C . ASN A 1 321 ? -9.898 14.312 -11.883 1 97.56 321 ASN A C 1
ATOM 2519 O O . ASN A 1 321 ? -9.578 13.156 -12.156 1 97.56 321 ASN A O 1
ATOM 2523 N N . ALA A 1 322 ? -9.875 15.367 -12.68 1 97.62 322 ALA A N 1
ATOM 2524 C CA . ALA A 1 322 ? -9.398 15.156 -14.047 1 97.62 322 ALA A CA 1
ATOM 2525 C C . ALA A 1 322 ? -7.934 14.75 -14.062 1 97.62 322 ALA A C 1
ATOM 2527 O O . ALA A 1 322 ? -7.539 13.859 -14.82 1 97.62 322 ALA A O 1
ATOM 2528 N N . ARG A 1 323 ? -7.074 15.281 -13.195 1 97.5 323 ARG A N 1
ATOM 2529 C CA . ARG A 1 323 ? -5.652 14.961 -13.109 1 97.5 323 ARG A CA 1
ATOM 2530 C C . ARG A 1 323 ? -5.438 13.562 -12.547 1 97.5 323 ARG A C 1
ATOM 2532 O O . ARG A 1 323 ? -4.551 12.828 -13 1 97.5 323 ARG A O 1
ATOM 2539 N N . LEU A 1 324 ? -6.211 13.227 -11.547 1 97.56 324 LEU A N 1
ATOM 2540 C CA . LEU A 1 324 ? -6.086 11.914 -10.922 1 97.56 324 LEU A CA 1
ATOM 2541 C C . LEU A 1 324 ? -6.348 10.797 -11.93 1 97.56 324 LEU A C 1
ATOM 2543 O O . LEU A 1 324 ? -5.562 9.859 -12.039 1 97.56 324 LEU A O 1
ATOM 2547 N N . GLY A 1 325 ? -7.523 10.906 -12.695 1 95.88 325 GLY A N 1
ATOM 2548 C CA . GLY A 1 325 ? -7.816 9.969 -13.766 1 95.88 325 GLY A CA 1
ATOM 2549 C C . GLY A 1 325 ? -8.242 8.602 -13.258 1 95.88 325 GLY A C 1
ATOM 2550 O O . GLY A 1 325 ? -8.055 7.594 -13.945 1 95.88 325 GLY A O 1
ATOM 2551 N N . PHE A 1 326 ? -8.617 8.492 -11.969 1 94.81 326 PHE A N 1
ATOM 2552 C CA . PHE A 1 326 ? -9.133 7.23 -11.445 1 94.81 326 PHE A CA 1
ATOM 2553 C C . PHE A 1 326 ? -10.352 7.473 -10.57 1 94.81 326 PHE A C 1
ATOM 2555 O O . PHE A 1 326 ? -10.578 8.586 -10.094 1 94.81 326 PHE A O 1
ATOM 2562 N N . GLU A 1 327 ? -11.156 6.398 -10.422 1 93.75 327 GLU A N 1
ATOM 2563 C CA . GLU A 1 327 ? -12.312 6.441 -9.539 1 93.75 327 GLU A CA 1
ATOM 2564 C C . GLU A 1 327 ? -11.922 6.125 -8.094 1 93.75 327 GLU A C 1
ATOM 2566 O O . GLU A 1 327 ? -11.078 5.254 -7.855 1 93.75 327 GLU A O 1
ATOM 2571 N N . PHE A 1 328 ? -12.555 6.789 -7.191 1 96.81 328 PHE A N 1
ATOM 2572 C CA . PHE A 1 328 ? -12.289 6.562 -5.777 1 96.81 328 PHE A CA 1
ATOM 2573 C C . PHE A 1 328 ? -12.891 5.242 -5.316 1 96.81 328 PHE A C 1
ATOM 2575 O O . PHE A 1 328 ? -13.898 4.789 -5.867 1 96.81 328 PHE A O 1
ATOM 2582 N N . ILE A 1 329 ? -12.273 4.664 -4.332 1 97.06 329 ILE A N 1
ATOM 2583 C CA . ILE A 1 329 ? -12.797 3.465 -3.688 1 97.06 329 ILE A CA 1
ATOM 2584 C C . ILE A 1 329 ? -14.164 3.768 -3.064 1 97.06 329 ILE A C 1
ATOM 2586 O O . ILE A 1 329 ? -14.328 4.793 -2.398 1 97.06 329 ILE A O 1
ATOM 2590 N N . PRO A 1 330 ? -15.109 2.881 -3.316 1 96.56 330 PRO A N 1
ATOM 2591 C CA . PRO A 1 330 ? -16.438 3.109 -2.734 1 96.56 330 PRO A CA 1
ATOM 2592 C C . PRO A 1 330 ? -16.391 3.232 -1.212 1 96.56 330 PRO A C 1
ATOM 2594 O O . PRO A 1 330 ? -15.641 2.52 -0.551 1 96.56 330 PRO A O 1
ATOM 2597 N N . PHE A 1 331 ? -17.25 4.062 -0.724 1 94.31 331 PHE A N 1
ATOM 2598 C CA . PHE A 1 331 ? -17.219 4.375 0.7 1 94.31 331 PHE A CA 1
ATOM 2599 C C . PHE A 1 331 ? -17.516 3.129 1.531 1 94.31 331 PHE A C 1
ATOM 2601 O O . PHE A 1 331 ? -16.875 2.912 2.568 1 94.31 331 PHE A O 1
ATOM 2608 N N . ARG A 1 332 ? -18.406 2.338 1.11 1 94.88 332 ARG A N 1
ATOM 2609 C CA . ARG A 1 332 ? -18.719 1.109 1.831 1 94.88 332 ARG A CA 1
ATOM 2610 C C . ARG A 1 332 ? -17.484 0.243 2.008 1 94.88 332 ARG A C 1
ATOM 2612 O O . ARG A 1 332 ? -17.234 -0.286 3.094 1 94.88 332 ARG A O 1
ATOM 2619 N N . LYS A 1 333 ? -16.703 0.093 0.948 1 96.25 333 LYS A N 1
ATOM 2620 C CA . LYS A 1 333 ? -15.461 -0.667 0.993 1 96.25 333 LYS A CA 1
ATOM 2621 C C . LYS A 1 333 ? -14.469 -0.038 1.968 1 96.25 333 LYS A C 1
ATOM 2623 O O . LYS A 1 333 ? -13.836 -0.742 2.756 1 96.25 333 LYS A O 1
ATOM 2628 N N . THR A 1 334 ? -14.367 1.292 1.922 1 95.12 334 THR A N 1
ATOM 2629 C CA . THR A 1 334 ? -13.5 2.029 2.832 1 95.12 334 THR A CA 1
ATOM 2630 C C . THR A 1 334 ? -13.867 1.743 4.285 1 95.12 334 THR A C 1
ATOM 2632 O O . THR A 1 334 ? -13.008 1.383 5.09 1 95.12 334 THR A O 1
ATOM 2635 N N . VAL A 1 335 ? -15.125 1.756 4.605 1 94.12 335 VAL A N 1
ATOM 2636 C CA . VAL A 1 335 ? -15.625 1.628 5.969 1 94.12 335 VAL A CA 1
ATOM 2637 C C . VAL A 1 335 ? -15.438 0.192 6.457 1 94.12 335 VAL A C 1
ATOM 2639 O O . VAL A 1 335 ? -14.938 -0.035 7.559 1 94.12 335 VAL A O 1
ATOM 2642 N N . LEU A 1 336 ? -15.82 -0.704 5.621 1 95.06 336 LEU A N 1
ATOM 2643 C CA . LEU A 1 336 ? -15.789 -2.096 6.059 1 95.06 336 LEU A CA 1
ATOM 2644 C C . LEU A 1 336 ? -14.344 -2.576 6.219 1 95.06 336 LEU A C 1
ATOM 2646 O O . LEU A 1 336 ? -14.031 -3.291 7.172 1 95.06 336 LEU A O 1
ATOM 2650 N N . ASP A 1 337 ? -13.438 -2.217 5.336 1 96.31 337 ASP A N 1
ATOM 2651 C CA . ASP A 1 337 ? -12.031 -2.594 5.484 1 96.31 337 ASP A CA 1
ATOM 2652 C C . ASP A 1 337 ? -11.438 -2.008 6.762 1 96.31 337 ASP A C 1
ATOM 2654 O O . ASP A 1 337 ? -10.664 -2.668 7.453 1 96.31 337 ASP A O 1
ATOM 2658 N N . GLN A 1 338 ? -11.781 -0.696 6.98 1 95.25 338 GLN A N 1
ATOM 2659 C CA . GLN A 1 338 ? -11.297 -0.078 8.211 1 95.25 338 GLN A CA 1
ATOM 2660 C C . GLN A 1 338 ? -11.836 -0.803 9.438 1 95.25 338 GLN A C 1
ATOM 2662 O O . GLN A 1 338 ? -11.086 -1.106 10.367 1 95.25 338 GLN A O 1
ATOM 2667 N N . PHE A 1 339 ? -13.188 -1.102 9.453 1 93.94 339 PHE A N 1
ATOM 2668 C CA . PHE A 1 339 ? -13.82 -1.776 10.586 1 93.94 339 PHE A CA 1
ATOM 2669 C C . PHE A 1 339 ? -13.188 -3.145 10.82 1 93.94 339 PHE A C 1
ATOM 2671 O O . PHE A 1 339 ? -12.836 -3.488 11.953 1 93.94 339 PHE A O 1
ATOM 2678 N N . ASP A 1 340 ? -13.016 -3.889 9.758 1 94.88 340 ASP A N 1
ATOM 2679 C CA . ASP A 1 340 ? -12.461 -5.234 9.875 1 94.88 340 ASP A CA 1
ATOM 2680 C C . ASP A 1 340 ? -11.047 -5.195 10.461 1 94.88 340 ASP A C 1
ATOM 2682 O O . ASP A 1 340 ? -10.703 -6.012 11.312 1 94.88 340 ASP A O 1
ATOM 2686 N N . ALA A 1 341 ? -10.211 -4.293 10.031 1 94.69 341 ALA A N 1
ATOM 2687 C CA . ALA A 1 341 ? -8.852 -4.16 10.531 1 94.69 341 ALA A CA 1
ATOM 2688 C C . ALA A 1 341 ? -8.836 -3.816 12.016 1 94.69 341 ALA A C 1
ATOM 2690 O O . ALA A 1 341 ? -8.117 -4.438 12.805 1 94.69 341 ALA A O 1
ATOM 2691 N N . VAL A 1 342 ? -9.672 -2.799 12.406 1 93.75 342 VAL A N 1
ATOM 2692 C CA . VAL A 1 342 ? -9.695 -2.34 13.797 1 93.75 342 VAL A CA 1
ATOM 2693 C C . VAL A 1 342 ? -10.289 -3.424 14.688 1 93.75 342 VAL A C 1
ATOM 2695 O O . VAL A 1 342 ? -9.836 -3.623 15.82 1 93.75 342 VAL A O 1
ATOM 2698 N N . TRP A 1 343 ? -11.305 -4.188 14.141 1 92.75 343 TRP A N 1
ATOM 2699 C CA . TRP A 1 343 ? -11.922 -5.277 14.891 1 92.75 343 TRP A CA 1
ATOM 2700 C C . TRP A 1 343 ? -10.906 -6.387 15.172 1 92.75 343 TRP A C 1
ATOM 2702 O O . TRP A 1 343 ? -10.867 -6.934 16.266 1 92.75 343 TRP A O 1
ATOM 2712 N N . GLN A 1 344 ? -10.109 -6.609 14.227 1 92.25 344 GLN A N 1
ATOM 2713 C CA . GLN A 1 344 ? -9.07 -7.621 14.398 1 92.25 344 GLN A CA 1
ATOM 2714 C C . GLN A 1 344 ? -8.039 -7.176 15.422 1 92.25 344 GLN A C 1
ATOM 2716 O O . GLN A 1 344 ? -7.582 -7.977 16.234 1 92.25 344 GLN A O 1
ATOM 2721 N N . LEU A 1 345 ? -7.621 -5.973 15.391 1 91.81 345 LEU A N 1
ATOM 2722 C CA . LEU A 1 345 ? -6.68 -5.441 16.375 1 91.81 345 LEU A CA 1
ATOM 2723 C C . LEU A 1 345 ? -7.266 -5.52 17.781 1 91.81 345 LEU A C 1
ATOM 2725 O O . LEU A 1 345 ? -6.543 -5.801 18.734 1 91.81 345 LEU A O 1
ATOM 2729 N N . LYS A 1 346 ? -8.578 -5.223 17.859 1 91.75 346 LYS A N 1
ATOM 2730 C CA . LYS A 1 346 ? -9.234 -5.309 19.172 1 91.75 346 LYS A CA 1
ATOM 2731 C C . LYS A 1 346 ? -9.195 -6.73 19.703 1 91.75 346 LYS A C 1
ATOM 2733 O O . LYS A 1 346 ? -8.883 -6.945 20.891 1 91.75 346 LYS A O 1
ATOM 2738 N N . LYS A 1 347 ? -9.445 -7.703 18.844 1 91.31 347 LYS A N 1
ATOM 2739 C CA . LYS A 1 347 ? -9.414 -9.102 19.25 1 91.31 347 LYS A CA 1
ATOM 2740 C C . LYS A 1 347 ? -8.016 -9.508 19.703 1 91.31 347 LYS A C 1
ATOM 2742 O O . LYS A 1 347 ? -7.859 -10.242 20.688 1 91.31 347 LYS A O 1
ATOM 2747 N N . GLU A 1 348 ? -7.105 -8.992 19.062 1 90.38 348 GLU A N 1
ATOM 2748 C CA . GLU A 1 348 ? -5.727 -9.312 19.422 1 90.38 348 GLU A CA 1
ATOM 2749 C C . GLU A 1 348 ? -5.344 -8.68 20.766 1 90.38 348 GLU A C 1
ATOM 2751 O O . GLU A 1 348 ? -4.582 -9.266 21.531 1 90.38 348 GLU A O 1
ATOM 2756 N N . SER A 1 349 ? -5.816 -7.543 20.953 1 90.06 349 SER A N 1
ATOM 2757 C CA . SER A 1 349 ? -5.547 -6.852 22.219 1 90.06 349 SER A CA 1
ATOM 2758 C C . SER A 1 349 ? -6.195 -7.57 23.391 1 90.06 349 SER A C 1
ATOM 2760 O O . SER A 1 349 ? -5.68 -7.531 24.516 1 90.06 349 SER A O 1
ATOM 2762 N N . GLU A 1 350 ? -7.324 -8.219 23.188 1 89.75 350 GLU A N 1
ATOM 2763 C CA . GLU A 1 350 ? -8.062 -8.914 24.234 1 89.75 350 GLU A CA 1
ATOM 2764 C C . GLU A 1 350 ? -7.477 -10.297 24.516 1 89.75 350 GLU A C 1
ATOM 2766 O O . GLU A 1 350 ? -7.719 -10.883 25.562 1 89.75 350 GLU A O 1
ATOM 2771 N N . GLN A 1 351 ? -6.719 -10.82 23.578 1 84.25 351 GLN A N 1
ATOM 2772 C CA . GLN A 1 351 ? -6.105 -12.133 23.75 1 84.25 351 GLN A CA 1
ATOM 2773 C C . GLN A 1 351 ? -4.766 -12.023 24.469 1 84.25 351 GLN A C 1
ATOM 2775 O O . GLN A 1 351 ? -4.203 -13.031 24.906 1 84.25 351 GLN A O 1
ATOM 2780 N N . LYS A 1 352 ? -4.371 -10.93 24.625 1 69.25 352 LYS A N 1
ATOM 2781 C CA . LYS A 1 352 ? -3.152 -10.734 25.406 1 69.25 352 LYS A CA 1
ATOM 2782 C C . LYS A 1 352 ? -3.473 -10.531 26.875 1 69.25 352 LYS A C 1
ATOM 2784 O O . LYS A 1 352 ? -4.398 -9.789 27.219 1 69.25 352 LYS A O 1
ATOM 2789 N N . MET B 1 1 ? -25.281 22.672 -4.625 1 29.59 1 MET B N 1
ATOM 2790 C CA . MET B 1 1 ? -24.016 21.953 -4.531 1 29.59 1 MET B CA 1
ATOM 2791 C C . MET B 1 1 ? -24.219 20.5 -4.168 1 29.59 1 MET B C 1
ATOM 2793 O O . MET B 1 1 ? -24.969 20.188 -3.234 1 29.59 1 MET B O 1
ATOM 2797 N N . SER B 1 2 ? -24.125 19.547 -5.133 1 35.91 2 SER B N 1
ATOM 2798 C CA . SER B 1 2 ? -24.906 18.328 -5 1 35.91 2 SER B CA 1
ATOM 2799 C C . SER B 1 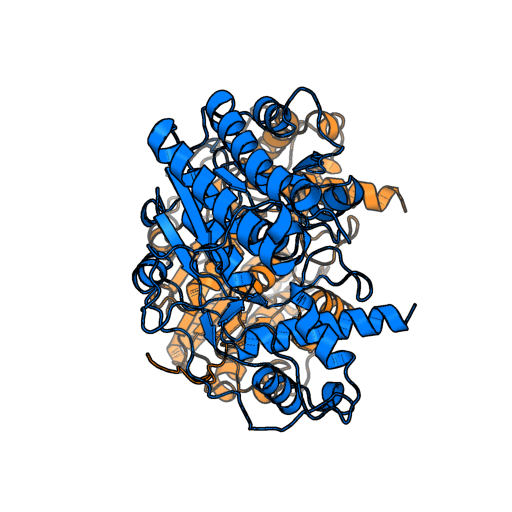2 ? -24.562 17.594 -3.705 1 35.91 2 SER B C 1
ATOM 2801 O O . SER B 1 2 ? -23.391 17.516 -3.316 1 35.91 2 SER B O 1
ATOM 2803 N N . THR B 1 3 ? -25.328 17.781 -2.758 1 41.75 3 THR B N 1
ATOM 2804 C CA . THR B 1 3 ? -25.453 17 -1.53 1 41.75 3 THR B CA 1
ATOM 2805 C C . THR B 1 3 ? -25.156 15.531 -1.795 1 41.75 3 THR B C 1
ATOM 2807 O O . THR B 1 3 ? -26.047 14.766 -2.168 1 41.75 3 THR B O 1
ATOM 2810 N N . THR B 1 4 ? -24.109 15.289 -2.6 1 46.91 4 THR B N 1
ATOM 2811 C CA . THR B 1 4 ? -24.109 13.906 -3.072 1 46.91 4 THR B CA 1
ATOM 2812 C C . THR B 1 4 ? -24.156 12.938 -1.898 1 46.91 4 THR B C 1
ATOM 2814 O O . THR B 1 4 ? -23.281 12.961 -1.03 1 46.91 4 THR B O 1
ATOM 2817 N N . GLU B 1 5 ? -25.453 12.703 -1.524 1 51.53 5 GLU B N 1
ATOM 2818 C CA . GLU B 1 5 ? -25.812 11.578 -0.666 1 51.53 5 GLU B CA 1
ATOM 2819 C C . GLU B 1 5 ? -24.953 10.352 -0.995 1 51.53 5 GLU B C 1
ATOM 2821 O O . GLU B 1 5 ? -24.531 10.18 -2.137 1 51.53 5 GLU B O 1
ATOM 2826 N N . TYR B 1 6 ? -24.578 9.789 0.04 1 60.38 6 TYR B N 1
ATOM 2827 C CA . TYR B 1 6 ? -23.875 8.523 -0.063 1 60.38 6 TYR B CA 1
ATOM 2828 C C . TYR B 1 6 ? -24.578 7.574 -1.021 1 60.38 6 TYR B C 1
ATOM 2830 O O . TYR B 1 6 ? -25.781 7.316 -0.875 1 60.38 6 TYR B O 1
ATOM 2838 N N . THR B 1 7 ? -24.078 7.516 -2.281 1 61.62 7 THR B N 1
ATOM 2839 C CA . THR B 1 7 ? -24.562 6.453 -3.16 1 61.62 7 THR B CA 1
ATOM 2840 C C . THR B 1 7 ? -23.688 5.203 -3.014 1 61.62 7 THR B C 1
ATOM 2842 O O . THR B 1 7 ? -22.453 5.293 -3.031 1 61.62 7 THR B O 1
ATOM 2845 N N . GLU B 1 8 ? -24.438 4.133 -2.74 1 69.25 8 GLU B N 1
ATOM 2846 C CA . GLU B 1 8 ? -23.781 2.871 -2.432 1 69.25 8 GLU B CA 1
ATOM 2847 C C . GLU B 1 8 ? -23.156 2.248 -3.684 1 69.25 8 GLU B C 1
ATOM 2849 O O . GLU B 1 8 ? -23.891 1.853 -4.602 1 69.25 8 GLU B O 1
ATOM 2854 N N . THR B 1 9 ? -22 2.598 -3.979 1 76.75 9 THR B N 1
ATOM 2855 C CA . THR B 1 9 ? -21.266 1.842 -4.992 1 76.75 9 THR B CA 1
ATOM 2856 C C . THR B 1 9 ? -20.453 0.728 -4.355 1 76.75 9 THR B C 1
ATOM 2858 O O . THR B 1 9 ? -19.938 0.886 -3.246 1 76.75 9 THR B O 1
ATOM 2861 N N . THR B 1 10 ? -20.625 -0.478 -5.035 1 84.38 10 THR B N 1
ATOM 2862 C CA . THR B 1 10 ? -19.953 -1.65 -4.48 1 84.38 10 THR B CA 1
ATOM 2863 C C . THR B 1 10 ? -18.641 -1.91 -5.199 1 84.38 10 THR B C 1
ATOM 2865 O O . THR B 1 10 ? -18.516 -1.659 -6.398 1 84.38 10 THR B O 1
ATOM 2868 N N . ALA B 1 11 ? -17.703 -2.264 -4.453 1 92.69 11 ALA B N 1
ATOM 2869 C CA . ALA B 1 11 ? -16.422 -2.68 -5.012 1 92.69 11 ALA B CA 1
ATOM 2870 C C . ALA B 1 11 ? -16.547 -4.004 -5.758 1 92.69 11 ALA B C 1
ATOM 2872 O O . ALA B 1 11 ? -17.359 -4.859 -5.383 1 92.69 11 ALA B O 1
ATOM 2873 N N . GLU B 1 12 ? -15.812 -4.176 -6.832 1 96.38 12 GLU B N 1
ATOM 2874 C CA . GLU B 1 12 ? -15.828 -5.426 -7.586 1 96.38 12 GLU B CA 1
ATOM 2875 C C . GLU B 1 12 ? -15.047 -6.516 -6.855 1 96.38 12 GLU B C 1
ATOM 2877 O O . GLU B 1 12 ? -14.086 -6.227 -6.137 1 96.38 12 GLU B O 1
ATOM 2882 N N . THR B 1 13 ? -15.477 -7.758 -7.035 1 97.88 13 THR B N 1
ATOM 2883 C CA . THR B 1 13 ? -14.906 -8.891 -6.312 1 97.88 13 THR B CA 1
ATOM 2884 C C . THR B 1 13 ? -14.07 -9.758 -7.25 1 97.88 13 THR B C 1
ATOM 2886 O O . THR B 1 13 ? -14.516 -10.109 -8.344 1 97.88 13 THR B O 1
ATOM 2889 N N . VAL B 1 14 ? -12.867 -10.117 -6.828 1 98.75 14 VAL B N 1
ATOM 2890 C CA . VAL B 1 14 ? -11.945 -10.961 -7.574 1 98.75 14 VAL B CA 1
ATOM 2891 C C . VAL B 1 14 ? -11.734 -12.281 -6.828 1 98.75 14 VAL B C 1
ATOM 2893 O O . VAL B 1 14 ? -11.438 -12.281 -5.633 1 98.75 14 VAL B O 1
ATOM 2896 N N . LEU B 1 15 ? -11.961 -13.414 -7.504 1 98.75 15 LEU B N 1
ATOM 2897 C CA . LEU B 1 15 ? -11.492 -14.703 -7.012 1 98.75 15 LEU B CA 1
ATOM 2898 C C . LEU B 1 15 ? -10.062 -14.969 -7.465 1 98.75 15 LEU B C 1
ATOM 2900 O O . LEU B 1 15 ? -9.773 -14.953 -8.664 1 98.75 15 LEU B O 1
ATOM 2904 N N . LEU B 1 16 ? -9.188 -15.133 -6.57 1 98.69 16 LEU B N 1
ATOM 2905 C CA . LEU B 1 16 ? -7.797 -15.484 -6.828 1 98.69 16 LEU B CA 1
ATOM 2906 C C . LEU B 1 16 ? -7.473 -16.859 -6.273 1 98.69 16 LEU B C 1
ATOM 2908 O O . LEU B 1 16 ? -7.395 -17.047 -5.055 1 98.69 16 LEU B O 1
ATOM 2912 N N . THR B 1 17 ? -7.309 -17.875 -7.145 1 97.12 17 THR B N 1
ATOM 2913 C CA . THR B 1 17 ? -6.965 -19.203 -6.66 1 97.12 17 THR B CA 1
ATOM 2914 C C . THR B 1 17 ? -5.48 -19.297 -6.316 1 97.12 17 THR B C 1
ATOM 2916 O O . THR B 1 17 ? -4.645 -18.688 -6.988 1 97.12 17 THR B O 1
ATOM 2919 N N . GLY B 1 18 ? -5.16 -20.062 -5.273 1 94.94 18 GLY B N 1
ATOM 2920 C CA . GLY B 1 18 ? -3.783 -20.125 -4.816 1 94.94 18 GLY B CA 1
ATOM 2921 C C . GLY B 1 18 ? -3.281 -18.828 -4.238 1 94.94 18 GLY B C 1
ATOM 2922 O O . GLY B 1 18 ? -2.156 -18.406 -4.516 1 94.94 18 GLY B O 1
ATOM 2923 N N . ALA B 1 19 ? -4.078 -18.203 -3.381 1 97.19 19 ALA B N 1
ATOM 2924 C CA . ALA B 1 19 ? -3.891 -16.812 -2.982 1 97.19 19 ALA B CA 1
ATOM 2925 C C . ALA B 1 19 ? -2.668 -16.656 -2.08 1 97.19 19 ALA B C 1
ATOM 2927 O O . ALA B 1 19 ? -2.172 -15.547 -1.874 1 97.19 19 ALA B O 1
ATOM 2928 N N . SER B 1 20 ? -2.115 -17.75 -1.569 1 94.88 20 SER B N 1
ATOM 2929 C CA . SER B 1 20 ? -1.012 -17.656 -0.619 1 94.88 20 SER B CA 1
ATOM 2930 C C . SER B 1 20 ? 0.332 -17.859 -1.311 1 94.88 20 SER B C 1
ATOM 2932 O O . SER B 1 20 ? 1.372 -17.922 -0.652 1 94.88 20 SER B O 1
ATOM 2934 N N . GLY B 1 21 ? 0.296 -18.016 -2.623 1 93.31 21 GLY B N 1
ATOM 2935 C CA . GLY B 1 21 ? 1.526 -18.266 -3.355 1 93.31 21 GLY B CA 1
ATOM 2936 C C . GLY B 1 21 ? 2.359 -17.016 -3.572 1 93.31 21 GLY B C 1
ATOM 2937 O O . GLY B 1 21 ? 1.908 -15.906 -3.281 1 93.31 21 GLY B O 1
ATOM 2938 N N . PHE B 1 22 ? 3.604 -17.172 -4.129 1 93.88 22 PHE B N 1
ATOM 2939 C CA . PHE B 1 22 ? 4.602 -16.125 -4.359 1 93.88 22 PHE B CA 1
ATOM 2940 C C . PHE B 1 22 ? 4.039 -15.016 -5.242 1 93.88 22 PHE B C 1
ATOM 2942 O O . PHE B 1 22 ? 3.934 -13.867 -4.809 1 93.88 22 PHE B O 1
ATOM 2949 N N . ILE B 1 23 ? 3.506 -15.359 -6.445 1 96.06 23 ILE B N 1
ATOM 2950 C CA . ILE B 1 23 ? 2.934 -14.391 -7.379 1 96.06 23 ILE B CA 1
ATOM 2951 C C . ILE B 1 23 ? 1.603 -13.875 -6.836 1 96.06 23 ILE B C 1
ATOM 2953 O O . ILE B 1 23 ? 1.339 -12.672 -6.859 1 96.06 23 ILE B O 1
ATOM 2957 N N . ALA B 1 24 ? 0.832 -14.766 -6.289 1 97.56 24 ALA B N 1
ATOM 2958 C CA . ALA B 1 24 ? -0.54 -14.477 -5.883 1 97.56 24 ALA B CA 1
ATOM 2959 C C . ALA B 1 24 ? -0.568 -13.445 -4.758 1 97.56 24 ALA B C 1
ATOM 2961 O O . ALA B 1 24 ? -1.462 -12.594 -4.707 1 97.56 24 ALA B O 1
ATOM 2962 N N . THR B 1 25 ? 0.381 -13.5 -3.84 1 97.12 25 THR B N 1
ATOM 2963 C CA . THR B 1 25 ? 0.358 -12.562 -2.723 1 97.12 25 THR B CA 1
ATOM 2964 C C . THR B 1 25 ? 0.638 -11.141 -3.201 1 97.12 25 THR B C 1
ATOM 2966 O O . THR B 1 25 ? 0.089 -10.18 -2.662 1 97.12 25 THR B O 1
ATOM 2969 N N . HIS B 1 26 ? 1.47 -10.953 -4.203 1 98.31 26 HIS B N 1
ATOM 2970 C CA . HIS B 1 26 ? 1.644 -9.633 -4.809 1 98.31 26 HIS B CA 1
ATOM 2971 C C . HIS B 1 26 ? 0.368 -9.18 -5.508 1 98.31 26 HIS B C 1
ATOM 2973 O O . HIS B 1 26 ? 0.04 -7.988 -5.492 1 98.31 26 HIS B O 1
ATOM 2979 N N . ILE B 1 27 ? -0.357 -10.109 -6.172 1 98.81 27 ILE B N 1
ATOM 2980 C CA . ILE B 1 27 ? -1.646 -9.781 -6.773 1 98.81 27 ILE B CA 1
ATOM 2981 C C . ILE B 1 27 ? -2.617 -9.312 -5.691 1 98.81 27 ILE B C 1
ATOM 2983 O O . ILE B 1 27 ? -3.314 -8.312 -5.867 1 98.81 27 ILE B O 1
ATOM 2987 N N . VAL B 1 28 ? -2.633 -10.031 -4.527 1 98.62 28 VAL B N 1
ATOM 2988 C CA . VAL B 1 28 ? -3.494 -9.648 -3.412 1 98.62 28 VAL B CA 1
ATOM 2989 C C . VAL B 1 28 ? -3.152 -8.234 -2.957 1 98.62 28 VAL B C 1
ATOM 2991 O O . VAL B 1 28 ? -4.043 -7.406 -2.766 1 98.62 28 VAL B O 1
ATOM 2994 N N . ASN B 1 29 ? -1.863 -7.984 -2.826 1 98.31 29 ASN B N 1
ATOM 2995 C CA . ASN B 1 29 ? -1.408 -6.672 -2.369 1 98.31 29 ASN B CA 1
ATOM 2996 C C . ASN B 1 29 ? -1.898 -5.559 -3.287 1 98.31 29 ASN B C 1
ATOM 2998 O O . ASN B 1 29 ? -2.42 -4.547 -2.818 1 98.31 29 ASN B O 1
ATOM 3002 N N . GLN B 1 30 ? -1.732 -5.73 -4.578 1 98.69 30 GLN B N 1
ATOM 3003 C CA . GLN B 1 30 ? -2.104 -4.711 -5.555 1 98.69 30 GLN B CA 1
ATOM 3004 C C . GLN B 1 30 ? -3.621 -4.574 -5.656 1 98.69 30 GLN B C 1
ATOM 3006 O O . GLN B 1 30 ? -4.145 -3.463 -5.754 1 98.69 30 GLN B O 1
ATOM 3011 N N . LEU B 1 31 ? -4.43 -5.691 -5.582 1 98.69 31 LEU B N 1
ATOM 3012 C CA . LEU B 1 31 ? -5.891 -5.641 -5.574 1 98.69 31 LEU B CA 1
ATOM 3013 C C . LEU B 1 31 ? -6.398 -4.895 -4.344 1 98.69 31 LEU B C 1
ATOM 3015 O O . LEU B 1 31 ? -7.328 -4.094 -4.438 1 98.69 31 LEU B O 1
ATOM 3019 N N . PHE B 1 32 ? -5.703 -5.164 -3.213 1 98.44 32 PHE B N 1
ATOM 3020 C CA . PHE B 1 32 ? -6.078 -4.539 -1.949 1 98.44 32 PHE B CA 1
ATOM 3021 C C . PHE B 1 32 ? -5.926 -3.025 -2.027 1 98.44 32 PHE B C 1
ATOM 3023 O O . PHE B 1 32 ? -6.832 -2.283 -1.646 1 98.44 32 PHE B O 1
ATOM 3030 N N . GLU B 1 33 ? -4.855 -2.58 -2.604 1 98.31 33 GLU B N 1
ATOM 3031 C CA . GLU B 1 33 ? -4.574 -1.149 -2.684 1 98.31 33 GLU B CA 1
ATOM 3032 C C . GLU B 1 33 ? -5.516 -0.455 -3.664 1 98.31 33 GLU B C 1
ATOM 3034 O O . GLU B 1 33 ? -5.738 0.754 -3.57 1 98.31 33 GLU B O 1
ATOM 3039 N N . LEU B 1 34 ? -6.105 -1.199 -4.586 1 97.62 34 LEU B N 1
ATOM 3040 C CA . LEU B 1 34 ? -7.016 -0.62 -5.566 1 97.62 34 LEU B CA 1
ATOM 3041 C C . LEU B 1 34 ? -8.461 -0.718 -5.094 1 97.62 34 LEU B C 1
ATOM 3043 O O . LEU B 1 34 ? -9.375 -0.258 -5.781 1 97.62 34 LEU B O 1
ATOM 3047 N N . GLY B 1 35 ? -8.703 -1.377 -3.898 1 97 35 GLY B N 1
ATOM 3048 C CA . GLY B 1 35 ? -10.016 -1.369 -3.27 1 97 35 GLY B CA 1
ATOM 3049 C C . GLY B 1 35 ? -10.914 -2.492 -3.75 1 97 35 GLY B C 1
ATOM 3050 O O . GLY B 1 35 ? -12.141 -2.402 -3.643 1 97 35 GLY B O 1
ATOM 3051 N N . TYR B 1 36 ? -10.359 -3.6 -4.34 1 98 36 TYR B N 1
ATOM 3052 C CA . TYR B 1 36 ? -11.148 -4.77 -4.711 1 98 36 TYR B CA 1
ATOM 3053 C C . TYR B 1 36 ? -11.523 -5.586 -3.482 1 98 36 TYR B C 1
ATOM 3055 O O . TYR B 1 36 ? -10.789 -5.609 -2.494 1 98 36 TYR B O 1
ATOM 3063 N N . ASN B 1 37 ? -12.75 -6.199 -3.578 1 97.81 37 ASN B N 1
ATOM 3064 C CA . ASN B 1 37 ? -12.977 -7.348 -2.709 1 97.81 37 ASN B CA 1
ATOM 3065 C C . ASN B 1 37 ? -12.219 -8.578 -3.193 1 97.81 37 ASN B C 1
ATOM 3067 O O . ASN B 1 37 ? -12.172 -8.852 -4.395 1 97.81 37 ASN B O 1
ATOM 3071 N N . ILE B 1 38 ? -11.57 -9.297 -2.289 1 98.5 38 ILE B N 1
ATOM 3072 C CA . ILE B 1 38 ? -10.742 -10.422 -2.695 1 98.5 38 ILE B CA 1
ATOM 3073 C C . ILE B 1 38 ? -11.219 -11.695 -1.988 1 98.5 38 ILE B C 1
ATOM 3075 O O . ILE B 1 38 ? -11.328 -11.727 -0.76 1 98.5 38 ILE B O 1
ATOM 3079 N N . ILE B 1 39 ? -11.539 -12.688 -2.746 1 98.31 39 ILE B N 1
ATOM 3080 C CA . ILE B 1 39 ? -11.766 -14.047 -2.268 1 98.31 39 ILE B CA 1
ATOM 3081 C C . ILE B 1 39 ? -10.648 -14.961 -2.773 1 98.31 39 ILE B C 1
ATOM 3083 O O . ILE B 1 39 ? -10.461 -15.102 -3.982 1 98.31 39 ILE B O 1
ATOM 3087 N N . GLY B 1 40 ? -9.883 -15.5 -1.822 1 98.06 40 GLY B N 1
ATOM 3088 C CA . GLY B 1 40 ? -8.805 -16.391 -2.199 1 98.06 40 GLY B CA 1
ATOM 3089 C C . GLY B 1 40 ? -9.102 -17.859 -1.897 1 98.06 40 GLY B C 1
ATOM 3090 O O . GLY B 1 40 ? -9.852 -18.156 -0.964 1 98.06 40 GLY B O 1
ATOM 3091 N N . THR B 1 41 ? -8.586 -18.766 -2.727 1 96.5 41 THR B N 1
ATOM 3092 C CA . THR B 1 41 ? -8.508 -20.156 -2.287 1 96.5 41 THR B CA 1
ATOM 3093 C C . THR B 1 41 ? -7.125 -20.469 -1.73 1 96.5 41 THR B C 1
ATOM 3095 O O . THR B 1 41 ? -6.117 -19.984 -2.248 1 96.5 41 THR B O 1
ATOM 3098 N N . VAL B 1 42 ? -7.102 -21.156 -0.648 1 94.56 42 VAL B N 1
ATOM 3099 C CA . VAL B 1 42 ? -5.875 -21.562 0.031 1 94.56 42 VAL B CA 1
ATOM 3100 C C . VAL B 1 42 ? -5.961 -23.047 0.411 1 94.56 42 VAL B C 1
ATOM 3102 O O . VAL B 1 42 ? -7.043 -23.625 0.396 1 94.56 42 VAL B O 1
ATOM 3105 N N . ARG B 1 43 ? -4.824 -23.656 0.751 1 88.94 43 ARG B N 1
ATOM 3106 C CA . ARG B 1 43 ? -4.789 -25.078 1.063 1 88.94 43 ARG B CA 1
ATOM 3107 C C . ARG B 1 43 ? -5.051 -25.312 2.547 1 88.94 43 ARG B C 1
ATOM 3109 O O . ARG B 1 43 ? -5.332 -26.438 2.955 1 88.94 43 ARG B O 1
ATOM 3116 N N . SER B 1 44 ? -4.895 -24.25 3.381 1 92.19 44 SER B N 1
ATOM 3117 C CA . SER B 1 44 ? -5.078 -24.422 4.816 1 92.19 44 SER B CA 1
ATOM 3118 C C . SER B 1 44 ? -5.617 -23.156 5.469 1 92.19 44 SER B C 1
ATOM 3120 O O . SER B 1 44 ? -5.469 -22.062 4.922 1 92.19 44 SER B O 1
ATOM 3122 N N . GLU B 1 45 ? -6.141 -23.359 6.633 1 94.69 45 GLU B N 1
ATOM 3123 C CA . GLU B 1 45 ? -6.66 -22.25 7.418 1 94.69 45 GLU B CA 1
ATOM 3124 C C . GLU B 1 45 ? -5.539 -21.312 7.855 1 94.69 45 GLU B C 1
ATOM 3126 O O . GLU B 1 45 ? -5.723 -20.094 7.898 1 94.69 45 GLU B O 1
ATOM 3131 N N . ALA B 1 46 ? -4.391 -21.906 8.148 1 94.56 46 ALA B N 1
ATOM 3132 C CA . ALA B 1 46 ? -3.254 -21.109 8.586 1 94.56 46 ALA B CA 1
ATOM 3133 C C . ALA B 1 46 ? -2.85 -20.094 7.52 1 94.56 46 ALA B C 1
ATOM 3135 O O . ALA B 1 46 ? -2.629 -18.922 7.82 1 94.56 46 ALA B O 1
ATOM 3136 N N . LYS B 1 47 ? -2.885 -20.516 6.301 1 94.31 47 LYS B N 1
ATOM 3137 C CA . LYS B 1 47 ? -2.51 -19.641 5.191 1 94.31 47 LYS B CA 1
ATOM 3138 C C . LYS B 1 47 ? -3.578 -18.578 4.941 1 94.31 47 LYS B C 1
ATOM 3140 O O . LYS B 1 47 ? -3.258 -17.422 4.656 1 94.31 47 LYS B O 1
ATOM 3145 N N . GLY B 1 48 ? -4.816 -19.016 5.016 1 96 48 GLY B N 1
ATOM 3146 C CA . GLY B 1 48 ? -5.914 -18.062 4.879 1 96 48 GLY B CA 1
ATOM 3147 C C . GLY B 1 48 ? -5.918 -17 5.953 1 96 48 GLY B C 1
ATOM 3148 O O . GLY B 1 48 ? -6.086 -15.812 5.656 1 96 48 GLY B O 1
ATOM 3149 N N . ASN B 1 49 ? -5.695 -17.406 7.168 1 95 49 ASN B N 1
ATOM 3150 C CA . ASN B 1 49 ? -5.668 -16.469 8.297 1 95 49 ASN B CA 1
ATOM 3151 C C . ASN B 1 49 ? -4.508 -15.484 8.18 1 95 49 ASN B C 1
ATOM 3153 O O . ASN B 1 49 ? -4.645 -14.32 8.547 1 95 49 ASN B O 1
ATOM 3157 N N . TRP B 1 50 ? -3.354 -16.016 7.691 1 95.31 50 TRP B N 1
ATOM 3158 C CA . TRP B 1 50 ? -2.207 -15.141 7.484 1 95.31 50 TRP B CA 1
ATOM 3159 C C . TRP B 1 50 ? -2.555 -14.008 6.523 1 95.31 50 TRP B C 1
ATOM 3161 O O . TRP B 1 50 ? -2.264 -12.844 6.797 1 95.31 50 TRP B O 1
ATOM 3171 N N . LEU B 1 51 ? -3.26 -14.305 5.418 1 97 51 LEU B N 1
ATOM 3172 C CA . LEU B 1 51 ? -3.656 -13.297 4.438 1 97 51 LEU B CA 1
ATOM 3173 C C . LEU B 1 51 ? -4.711 -12.359 5.016 1 97 51 LEU B C 1
ATOM 3175 O O . LEU B 1 51 ? -4.633 -11.141 4.828 1 97 51 LEU B O 1
ATOM 3179 N N . ALA B 1 52 ? -5.68 -12.914 5.719 1 94 52 ALA B N 1
ATOM 3180 C CA . ALA B 1 52 ? -6.777 -12.117 6.27 1 94 52 ALA B CA 1
ATOM 3181 C C . ALA B 1 52 ? -6.262 -11.109 7.293 1 94 52 ALA B C 1
ATOM 3183 O O . ALA B 1 52 ? -6.809 -10.008 7.418 1 94 52 ALA B O 1
ATOM 3184 N N . ARG B 1 53 ? -5.219 -11.461 8.016 1 91.06 53 ARG B N 1
ATOM 3185 C CA . ARG B 1 53 ? -4.629 -10.555 9 1 91.06 53 ARG B CA 1
ATOM 3186 C C . ARG B 1 53 ? -3.9 -9.406 8.312 1 91.06 53 ARG B C 1
ATOM 3188 O O . ARG B 1 53 ? -3.916 -8.273 8.797 1 91.06 53 ARG B O 1
ATOM 3195 N N . ARG B 1 54 ? -3.326 -9.68 7.234 1 92.94 54 ARG B N 1
ATOM 3196 C CA . ARG B 1 54 ? -2.492 -8.703 6.547 1 92.94 54 ARG B CA 1
ATOM 3197 C C . ARG B 1 54 ? -3.334 -7.793 5.656 1 92.94 54 ARG B C 1
ATOM 3199 O O . ARG B 1 54 ? -2.988 -6.629 5.441 1 92.94 54 ARG B O 1
ATOM 3206 N N . TYR B 1 55 ? -4.445 -8.336 5.148 1 95.94 55 TYR B N 1
ATOM 3207 C CA . TYR B 1 55 ? -5.305 -7.617 4.219 1 95.94 55 TYR B CA 1
ATOM 3208 C C . TYR B 1 55 ? -6.75 -7.613 4.703 1 95.94 55 TYR B C 1
ATOM 3210 O O . TYR B 1 55 ? -7.539 -8.484 4.328 1 95.94 55 TYR B O 1
ATOM 3218 N N . PRO B 1 56 ? -7.125 -6.57 5.418 1 91.56 56 PRO B N 1
ATOM 3219 C CA . PRO B 1 56 ? -8.492 -6.492 5.938 1 91.56 56 PRO B CA 1
ATOM 3220 C C . PRO B 1 56 ? -9.547 -6.613 4.836 1 91.56 56 PRO B C 1
ATOM 3222 O O . PRO B 1 56 ? -9.422 -5.984 3.783 1 91.56 56 PRO B O 1
ATOM 3225 N N . GLY B 1 57 ? -10.5 -7.477 5.145 1 92 57 GLY B N 1
ATOM 3226 C CA . GLY B 1 57 ? -11.562 -7.707 4.18 1 92 57 GLY B CA 1
ATOM 3227 C C . GLY B 1 57 ? -11.336 -8.938 3.318 1 92 57 GLY B C 1
ATOM 3228 O O . GLY B 1 57 ? -12.258 -9.414 2.658 1 92 57 GLY B O 1
ATOM 3229 N N . PHE B 1 58 ? -10.117 -9.445 3.34 1 96.19 58 PHE B N 1
ATOM 3230 C CA . PHE B 1 58 ? -9.805 -10.656 2.586 1 96.19 58 PHE B CA 1
ATOM 3231 C C . PHE B 1 58 ? -10.609 -11.836 3.104 1 96.19 58 PHE B C 1
ATOM 3233 O O . PHE B 1 58 ? -10.68 -12.07 4.312 1 96.19 58 PHE B O 1
ATOM 3240 N N . LYS B 1 59 ? -11.297 -12.609 2.131 1 96.12 59 LYS B N 1
ATOM 3241 C CA . LYS B 1 59 ? -12 -13.859 2.428 1 96.12 59 LYS B CA 1
ATOM 3242 C C . LYS B 1 59 ? -11.359 -15.039 1.702 1 96.12 59 LYS B C 1
ATOM 3244 O O . LYS B 1 59 ? -10.688 -14.859 0.683 1 96.12 59 LYS B O 1
ATOM 3249 N N . TYR B 1 60 ? -11.516 -16.172 2.309 1 96.94 60 TYR B N 1
ATOM 3250 C CA . TYR B 1 60 ? -10.891 -17.297 1.634 1 96.94 60 TYR B CA 1
ATOM 3251 C C . TYR B 1 60 ? -11.75 -18.547 1.766 1 96.94 60 TYR B C 1
ATOM 3253 O O . TYR B 1 60 ? -12.609 -18.625 2.646 1 96.94 60 TYR B O 1
ATOM 3261 N N . GLU B 1 61 ? -11.602 -19.469 0.794 1 96.12 61 GLU B N 1
ATOM 3262 C CA . GLU B 1 61 ? -12.109 -20.828 0.777 1 96.12 61 GLU B CA 1
ATOM 3263 C C . GLU B 1 61 ? -10.977 -21.844 0.737 1 96.12 61 GLU B C 1
ATOM 3265 O O . GLU B 1 61 ? -9.961 -21.625 0.071 1 96.12 61 GLU B O 1
ATOM 3270 N N . ILE B 1 62 ? -11.156 -22.906 1.471 1 92.19 62 ILE B N 1
ATOM 3271 C CA . ILE B 1 62 ? -10.18 -23.984 1.436 1 92.19 62 ILE B CA 1
ATOM 3272 C C . ILE B 1 62 ? -10.438 -24.875 0.221 1 92.19 62 ILE B C 1
ATOM 3274 O O . ILE B 1 62 ? -11.523 -25.453 0.089 1 92.19 62 ILE B O 1
ATOM 3278 N N . VAL B 1 63 ? -9.5 -24.844 -0.648 1 86.19 63 VAL B N 1
ATOM 3279 C CA . VAL B 1 63 ? -9.586 -25.672 -1.844 1 86.19 63 VAL B CA 1
ATOM 3280 C C . VAL B 1 63 ? -8.32 -26.531 -1.967 1 86.19 63 VAL B C 1
ATOM 3282 O O . VAL B 1 63 ? -7.207 -26 -1.949 1 86.19 63 VAL B O 1
ATOM 3285 N N . ASP B 1 64 ? -8.516 -27.812 -1.942 1 76.94 64 ASP B N 1
ATOM 3286 C CA . ASP B 1 64 ? -7.43 -28.766 -2.135 1 76.94 64 ASP B CA 1
ATOM 3287 C C . ASP B 1 64 ? -7.457 -29.344 -3.545 1 76.94 64 ASP B C 1
ATOM 3289 O O . ASP B 1 64 ? -8.406 -30.047 -3.914 1 76.94 64 ASP B O 1
ATOM 3293 N N . LEU B 1 65 ? -6.43 -29.062 -4.391 1 68.19 65 LEU B N 1
ATOM 3294 C CA . LEU B 1 65 ? -6.387 -29.484 -5.789 1 68.19 65 LEU B CA 1
ATOM 3295 C C . LEU B 1 65 ? -5.66 -30.812 -5.934 1 68.19 65 LEU B C 1
ATOM 3297 O O . LEU B 1 65 ? -5.367 -31.25 -7.047 1 68.19 65 LEU B O 1
ATOM 3301 N N . SER B 1 66 ? -5.426 -31.469 -4.805 1 66.5 66 SER B N 1
ATOM 3302 C CA . SER B 1 66 ? -4.762 -32.781 -4.879 1 66.5 66 SER B CA 1
ATOM 3303 C C . SER B 1 66 ? -5.688 -33.844 -5.453 1 66.5 66 SER B C 1
ATOM 3305 O O . SER B 1 66 ? -6.91 -33.75 -5.312 1 66.5 66 SER B O 1
ATOM 3307 N N . PRO B 1 67 ? -4.98 -34.688 -6.309 1 60.31 67 PRO B N 1
ATOM 3308 C CA . PRO B 1 67 ? -5.781 -35.781 -6.871 1 60.31 67 PRO B CA 1
ATOM 3309 C C . PRO B 1 67 ? -6.637 -36.469 -5.82 1 60.31 67 PRO B C 1
ATOM 3311 O O . PRO B 1 67 ? -7.688 -37.031 -6.148 1 60.31 67 PRO B O 1
ATOM 3314 N N . SER B 1 68 ? -5.969 -36.531 -4.656 1 54.81 68 SER B N 1
ATOM 3315 C CA . SER B 1 68 ? -6.684 -37.281 -3.623 1 54.81 68 SER B CA 1
ATOM 3316 C C . SER B 1 68 ? -7.945 -36.562 -3.186 1 54.81 68 SER B C 1
ATOM 3318 O O . SER B 1 68 ? -8.82 -37.125 -2.541 1 54.81 68 SER B O 1
ATOM 3320 N N . ALA B 1 69 ? -7.895 -35.281 -3.543 1 57.53 69 ALA B N 1
ATOM 3321 C CA . ALA B 1 69 ? -9.031 -34.5 -3.084 1 57.53 69 ALA B CA 1
ATOM 3322 C C . ALA B 1 69 ? -10.25 -34.719 -3.973 1 57.53 69 ALA B C 1
ATOM 3324 O O . ALA B 1 69 ? -11.273 -34.031 -3.811 1 57.53 69 ALA B O 1
ATOM 3325 N N . ASN B 1 70 ? -10.172 -35.688 -4.836 1 52.91 70 ASN B N 1
ATOM 3326 C CA . ASN B 1 70 ? -11.164 -35.938 -5.879 1 52.91 70 ASN B CA 1
ATOM 3327 C C . ASN B 1 70 ? -12.547 -36.188 -5.289 1 52.91 70 ASN B C 1
ATOM 3329 O O . ASN B 1 70 ? -12.719 -37.156 -4.543 1 52.91 70 ASN B O 1
ATOM 3333 N N . GLY B 1 71 ? -13.211 -35.281 -4.891 1 58.12 71 GLY B N 1
ATOM 3334 C CA . GLY B 1 71 ? -14.609 -35.469 -4.57 1 58.12 71 GLY B CA 1
ATOM 3335 C C . GLY B 1 71 ? -15.523 -35.344 -5.773 1 58.12 71 GLY B C 1
ATOM 3336 O O . GLY B 1 71 ? -15.055 -35.125 -6.895 1 58.12 71 GLY B O 1
ATOM 3337 N N . ASN B 1 72 ? -16.875 -35.688 -5.613 1 62.16 72 ASN B N 1
ATOM 3338 C CA . ASN B 1 72 ? -17.938 -35.719 -6.617 1 62.16 72 ASN B CA 1
ATOM 3339 C C . ASN B 1 72 ? -18.156 -34.344 -7.254 1 62.16 72 ASN B C 1
ATOM 3341 O O . ASN B 1 72 ? -18.594 -34.25 -8.398 1 62.16 72 ASN B O 1
ATOM 3345 N N . GLU B 1 73 ? -17.812 -33.312 -6.484 1 74.06 73 GLU B N 1
ATOM 3346 C CA . GLU B 1 73 ? -18 -31.984 -7.062 1 74.06 73 GLU B CA 1
ATOM 3347 C C . GLU B 1 73 ? -16.719 -31.156 -7.012 1 74.06 73 GLU B C 1
ATOM 3349 O O . GLU B 1 73 ? -15.922 -31.297 -6.086 1 74.06 73 GLU B O 1
ATOM 3354 N N . SER B 1 74 ? -16.609 -30.531 -8.086 1 80.62 74 SER B N 1
ATOM 3355 C CA . SER B 1 74 ? -15.445 -29.641 -8.148 1 80.62 74 SER B CA 1
ATOM 3356 C C . SER B 1 74 ? -15.391 -28.703 -6.949 1 80.62 74 SER B C 1
ATOM 3358 O O . SER B 1 74 ? -16.406 -28.125 -6.566 1 80.62 74 SER B O 1
ATOM 3360 N N . PRO B 1 75 ? -14.297 -28.656 -6.316 1 84.38 75 PRO B N 1
ATOM 3361 C CA . PRO B 1 75 ? -14.164 -27.719 -5.195 1 84.38 75 PRO B CA 1
ATOM 3362 C C . PRO B 1 75 ? -14.438 -26.281 -5.602 1 84.38 75 PRO B C 1
ATOM 3364 O O . PRO B 1 75 ? -14.844 -25.469 -4.766 1 84.38 75 PRO B O 1
ATOM 3367 N N . PHE B 1 76 ? -14.414 -26.016 -6.902 1 91.12 76 PHE B N 1
ATOM 3368 C CA . PHE B 1 76 ? -14.641 -24.656 -7.352 1 91.12 76 PHE B CA 1
ATOM 3369 C C . PHE B 1 76 ? -16.125 -24.359 -7.48 1 91.12 76 PHE B C 1
ATOM 3371 O O . PHE B 1 76 ? -16.547 -23.203 -7.414 1 91.12 76 PHE B O 1
ATOM 3378 N N . THR B 1 77 ? -16.922 -25.391 -7.617 1 91.94 77 THR B N 1
ATOM 3379 C CA . THR B 1 77 ? -18.375 -25.203 -7.652 1 91.94 77 THR B CA 1
ATOM 3380 C C . THR B 1 77 ? -18.875 -24.578 -6.352 1 91.94 77 THR B C 1
ATOM 3382 O O . THR B 1 77 ? -19.641 -23.625 -6.371 1 91.94 77 THR B O 1
ATOM 3385 N N . LYS B 1 78 ? -18.344 -25.062 -5.363 1 92.12 78 LYS B N 1
ATOM 3386 C CA . LYS B 1 78 ? -18.734 -24.531 -4.059 1 92.12 78 LYS B CA 1
ATOM 3387 C C . LYS B 1 78 ? -18.328 -23.078 -3.906 1 92.12 78 LYS B C 1
ATOM 3389 O O . LYS B 1 78 ? -19.047 -22.266 -3.318 1 92.12 78 LYS B O 1
ATOM 3394 N N . VAL B 1 79 ? -17.203 -22.781 -4.414 1 95.19 79 VAL B N 1
ATOM 3395 C CA . VAL B 1 79 ? -16.688 -21.422 -4.305 1 95.19 79 VAL B CA 1
ATOM 3396 C C . VAL B 1 79 ? -17.609 -20.453 -5.051 1 95.19 79 VAL B C 1
ATOM 3398 O O . VAL B 1 79 ? -18.047 -19.453 -4.492 1 95.19 79 VAL B O 1
ATOM 3401 N N . PHE B 1 80 ? -18.016 -20.781 -6.293 1 96.31 80 PHE B N 1
ATOM 3402 C CA . PHE B 1 80 ? -18.828 -19.891 -7.109 1 96.31 80 PHE B CA 1
ATOM 3403 C C . PHE B 1 80 ? -20.25 -19.797 -6.566 1 96.31 80 PHE B C 1
ATOM 3405 O O . PHE B 1 80 ? -20.891 -18.75 -6.656 1 96.31 80 PHE B O 1
ATOM 3412 N N . LYS B 1 81 ? -20.75 -20.859 -5.934 1 94.88 81 LYS B N 1
ATOM 3413 C CA . LYS B 1 81 ? -22.078 -20.844 -5.332 1 94.88 81 LYS B CA 1
ATOM 3414 C C . LYS B 1 81 ? -22.094 -19.969 -4.082 1 94.88 81 LYS B C 1
ATOM 3416 O O . LYS B 1 81 ? -23.094 -19.281 -3.822 1 94.88 81 LYS B O 1
ATOM 3421 N N . ALA B 1 82 ? -21.031 -20 -3.473 1 95.06 82 ALA B N 1
ATOM 3422 C CA . ALA B 1 82 ? -20.938 -19.266 -2.217 1 95.06 82 ALA B CA 1
ATOM 3423 C C . ALA B 1 82 ? -20.703 -17.781 -2.471 1 95.06 82 ALA B C 1
ATOM 3425 O O . ALA B 1 82 ? -21.016 -16.938 -1.624 1 95.06 82 ALA B O 1
ATOM 3426 N N . HIS B 1 83 ? -20.203 -17.453 -3.594 1 96.5 83 HIS B N 1
ATOM 3427 C CA . HIS B 1 83 ? -19.812 -16.078 -3.873 1 96.5 83 HIS B CA 1
ATOM 3428 C C . HIS B 1 83 ? -20.297 -15.633 -5.246 1 96.5 83 HIS B C 1
ATOM 3430 O O . HIS B 1 83 ? -19.484 -15.367 -6.141 1 96.5 83 HIS B O 1
ATOM 3436 N N . PRO B 1 84 ? -21.594 -15.422 -5.328 1 95.5 84 PRO B N 1
ATOM 3437 C CA . PRO B 1 84 ? -22.141 -15.016 -6.621 1 95.5 84 PRO B CA 1
ATOM 3438 C C . PRO B 1 84 ? -21.688 -13.625 -7.047 1 95.5 84 PRO B C 1
ATOM 3440 O O . PRO B 1 84 ? -21.891 -13.227 -8.195 1 95.5 84 PRO B O 1
ATOM 3443 N N . GLU B 1 85 ? -21.016 -12.867 -6.18 1 96.31 85 GLU B N 1
ATOM 3444 C CA . GLU B 1 85 ? -20.609 -11.492 -6.449 1 96.31 85 GLU B CA 1
ATOM 3445 C C . GLU B 1 85 ? -19.297 -11.453 -7.215 1 96.31 85 GLU B C 1
ATOM 3447 O O . GLU B 1 85 ? -18.844 -10.383 -7.629 1 96.31 85 GLU B O 1
ATOM 3452 N N . ILE B 1 86 ? -18.703 -12.586 -7.41 1 98.06 86 ILE B N 1
ATOM 3453 C CA . ILE B 1 86 ? -17.422 -12.617 -8.117 1 98.06 86 ILE B CA 1
ATOM 3454 C C . ILE B 1 86 ? -17.594 -12.062 -9.523 1 98.06 86 ILE B C 1
ATOM 3456 O O . ILE B 1 86 ? -18.484 -12.5 -10.266 1 98.06 86 ILE B O 1
ATOM 3460 N N . LYS B 1 87 ? -16.734 -11.094 -9.867 1 98.38 87 LYS B N 1
ATOM 3461 C CA . LYS B 1 87 ? -16.781 -10.453 -11.18 1 98.38 87 LYS B CA 1
ATOM 3462 C C . LYS B 1 87 ? -15.562 -10.852 -12.023 1 98.38 87 LYS B C 1
ATOM 3464 O O . LYS B 1 87 ? -15.633 -10.852 -13.25 1 98.38 87 LYS B O 1
ATOM 3469 N N . TYR B 1 88 ? -14.5 -11.133 -11.383 1 98.75 88 TYR B N 1
ATOM 3470 C CA . TYR B 1 88 ? -13.25 -11.492 -12.039 1 98.75 88 TYR B CA 1
ATOM 3471 C C . TYR B 1 88 ? -12.633 -12.734 -11.398 1 98.75 88 TYR B C 1
ATOM 3473 O O . TYR B 1 88 ? -12.75 -12.938 -10.188 1 98.75 88 TYR B O 1
ATOM 3481 N N . VAL B 1 89 ? -11.984 -13.555 -12.195 1 98.75 89 VAL B N 1
ATOM 3482 C CA . VAL B 1 89 ? -11.273 -14.734 -11.711 1 98.75 89 VAL B CA 1
ATOM 3483 C C . VAL B 1 89 ? -9.82 -14.695 -12.188 1 98.75 89 VAL B C 1
ATOM 3485 O O . VAL B 1 89 ? -9.562 -14.477 -13.375 1 98.75 89 VAL B O 1
ATOM 3488 N N . ILE B 1 90 ? -8.93 -14.797 -11.32 1 98.81 90 ILE B N 1
ATOM 3489 C CA . ILE B 1 90 ? -7.527 -15.07 -11.617 1 98.81 90 ILE B CA 1
ATOM 3490 C C . ILE B 1 90 ? -7.16 -16.469 -11.117 1 98.81 90 ILE B C 1
ATOM 3492 O O . ILE B 1 90 ? -7.102 -16.703 -9.914 1 98.81 90 ILE B O 1
ATOM 3496 N N . HIS B 1 91 ? -6.969 -17.328 -12.023 1 97.69 91 HIS B N 1
ATOM 3497 C CA . HIS B 1 91 ? -6.582 -18.703 -11.68 1 97.69 91 HIS B CA 1
ATOM 3498 C C . HIS B 1 91 ? -5.066 -18.859 -11.68 1 97.69 91 HIS B C 1
ATOM 3500 O O . HIS B 1 91 ? -4.465 -19.125 -12.727 1 97.69 91 HIS B O 1
ATOM 3506 N N . ALA B 1 92 ? -4.5 -18.75 -10.492 1 95.56 92 ALA B N 1
ATOM 3507 C CA . ALA B 1 92 ? -3.049 -18.797 -10.352 1 95.56 92 ALA B CA 1
ATOM 3508 C C . ALA B 1 92 ? -2.609 -20.062 -9.602 1 95.56 92 ALA B C 1
ATOM 3510 O O . ALA B 1 92 ? -1.413 -20.297 -9.422 1 95.56 92 ALA B O 1
ATOM 3511 N N . ALA B 1 93 ? -3.574 -20.875 -9.156 1 84.25 93 ALA B N 1
ATOM 3512 C CA . ALA B 1 93 ? -3.262 -22.141 -8.477 1 84.25 93 ALA B CA 1
ATOM 3513 C C . ALA B 1 93 ? -2.756 -23.188 -9.461 1 84.25 93 ALA B C 1
ATOM 3515 O O . ALA B 1 93 ? -3.271 -23.297 -10.57 1 84.25 93 ALA B O 1
ATOM 3516 N N . SER B 1 94 ? -1.604 -23.703 -9.195 1 76.5 94 SER B N 1
ATOM 3517 C CA . SER B 1 94 ? -1.117 -24.891 -9.914 1 76.5 94 SER B CA 1
ATOM 3518 C C . SER B 1 94 ? -0.651 -25.969 -8.953 1 76.5 94 SER B C 1
ATOM 3520 O O . SER B 1 94 ? -0.016 -25.672 -7.934 1 76.5 94 SER B O 1
ATOM 3522 N N . PRO B 1 95 ? -1.178 -27.219 -9.148 1 66.69 95 PRO B N 1
ATOM 3523 C CA . PRO B 1 95 ? -0.792 -28.328 -8.258 1 66.69 95 PRO B CA 1
ATOM 3524 C C . PRO B 1 95 ? 0.698 -28.641 -8.336 1 66.69 95 PRO B C 1
ATOM 3526 O O . PRO B 1 95 ? 1.084 -29.656 -8.914 1 66.69 95 PRO B O 1
ATOM 3529 N N . VAL B 1 96 ? 1.616 -27.594 -8.266 1 60.5 96 VAL B N 1
ATOM 3530 C CA . VAL B 1 96 ? 3.033 -27.938 -8.375 1 60.5 96 VAL B CA 1
ATOM 3531 C C . VAL B 1 96 ? 3.535 -28.5 -7.051 1 60.5 96 VAL B C 1
ATOM 3533 O O . VAL B 1 96 ? 3.76 -27.766 -6.094 1 60.5 96 VAL B O 1
ATOM 3536 N N . PHE B 1 97 ? 3.125 -29.859 -6.859 1 57.56 97 PHE B N 1
ATOM 3537 C CA . PHE B 1 97 ? 3.6 -30.562 -5.676 1 57.56 97 PHE B CA 1
ATOM 3538 C C . PHE B 1 97 ? 4.941 -31.234 -5.949 1 57.56 97 PHE B C 1
ATOM 3540 O O . PHE B 1 97 ? 5.262 -31.547 -7.098 1 57.56 97 PHE B O 1
ATOM 3547 N N . THR B 1 98 ? 5.828 -31.031 -5.039 1 58.56 98 THR B N 1
ATOM 3548 C CA . THR B 1 98 ? 7.102 -31.75 -5.129 1 58.56 98 THR B CA 1
ATOM 3549 C C . THR B 1 98 ? 6.879 -33.25 -5.059 1 58.56 98 THR B C 1
ATOM 3551 O O . THR B 1 98 ? 6.867 -33.844 -3.971 1 58.56 98 THR B O 1
ATOM 3554 N N . TYR B 1 99 ? 6.176 -33.781 -6.211 1 61.59 99 TYR B N 1
ATOM 3555 C CA . TYR B 1 99 ? 6.074 -35.25 -6.262 1 61.59 99 TYR B CA 1
ATOM 3556 C C . TYR B 1 99 ? 7.359 -35.844 -6.801 1 61.59 99 TYR B C 1
ATOM 3558 O O . TYR B 1 99 ? 8.102 -35.219 -7.543 1 61.59 99 TYR B O 1
ATOM 3566 N N . GLN B 1 100 ? 7.598 -36.969 -6.281 1 70.12 100 GLN B N 1
ATOM 3567 C CA . GLN B 1 100 ? 8.828 -37.656 -6.68 1 70.12 100 GLN B CA 1
ATOM 3568 C C . GLN B 1 100 ? 8.578 -38.594 -7.84 1 70.12 100 GLN B C 1
ATOM 3570 O O . GLN B 1 100 ? 9.516 -39 -8.531 1 70.12 100 GLN B O 1
ATOM 3575 N N . ASP B 1 101 ? 7.348 -38.938 -8.086 1 80.75 101 ASP B N 1
ATOM 3576 C CA . ASP B 1 101 ? 7.059 -39.875 -9.164 1 80.75 101 ASP B CA 1
ATOM 3577 C C . ASP B 1 101 ? 5.617 -39.719 -9.648 1 80.75 101 ASP B C 1
ATOM 3579 O O . ASP B 1 101 ? 4.883 -38.844 -9.18 1 80.75 101 ASP B O 1
ATOM 3583 N N . ASN B 1 102 ? 5.352 -40.469 -10.797 1 87.88 102 ASN B N 1
ATOM 3584 C CA . ASN B 1 102 ? 4.016 -40.469 -11.391 1 87.88 102 ASN B CA 1
ATOM 3585 C C . ASN B 1 102 ? 3.543 -39.062 -11.742 1 87.88 102 ASN B C 1
ATOM 3587 O O . ASN B 1 102 ? 2.441 -38.688 -11.367 1 87.88 102 ASN B O 1
ATOM 3591 N N . PHE B 1 103 ? 4.371 -38.469 -12.492 1 91 103 PHE B N 1
ATOM 3592 C CA . PHE B 1 103 ? 4.156 -37.062 -12.797 1 91 103 PHE B CA 1
ATOM 3593 C C . PHE B 1 103 ? 2.906 -36.875 -13.648 1 91 103 PHE B C 1
ATOM 3595 O O . PHE B 1 103 ? 2.211 -35.844 -13.531 1 91 103 PHE B O 1
ATOM 3602 N N . TYR B 1 104 ? 2.607 -37.844 -14.43 1 91.31 104 TYR B N 1
ATOM 3603 C CA . TYR B 1 104 ? 1.396 -37.719 -15.234 1 91.31 104 TYR B CA 1
ATOM 3604 C C . TYR B 1 104 ? 0.158 -37.656 -14.352 1 91.31 104 TYR B C 1
ATOM 3606 O O . TYR B 1 104 ? -0.661 -36.75 -14.5 1 91.31 104 TYR B O 1
ATOM 3614 N N . LYS B 1 105 ? 0.108 -38.562 -13.461 1 87.88 105 LYS B N 1
ATOM 3615 C CA . LYS B 1 105 ? -1.076 -38.656 -12.609 1 87.88 105 LYS B CA 1
ATOM 3616 C C . LYS B 1 105 ? -1.123 -37.562 -11.57 1 87.88 105 LYS B C 1
ATOM 3618 O O . LYS B 1 105 ? -2.201 -37.062 -11.219 1 87.88 105 LYS B O 1
ATOM 3623 N N . ASN B 1 106 ? 0.066 -37.188 -11.164 1 85.94 106 ASN B N 1
ATOM 3624 C CA . ASN B 1 106 ? 0.104 -36.312 -9.984 1 85.94 106 ASN B CA 1
ATOM 3625 C C . ASN B 1 106 ? 0.31 -34.844 -10.359 1 85.94 106 ASN B C 1
ATOM 3627 O O . ASN B 1 106 ? 0.081 -33.969 -9.547 1 85.94 106 ASN B O 1
ATOM 3631 N N . LEU B 1 107 ? 0.664 -34.594 -11.562 1 88.38 107 LEU B N 1
ATOM 3632 C CA . LEU B 1 107 ? 0.948 -33.219 -11.984 1 88.38 107 LEU B CA 1
ATOM 3633 C C . LEU B 1 107 ? 0.154 -32.844 -13.234 1 88.38 107 LEU B C 1
ATOM 3635 O O . LEU B 1 107 ? -0.682 -31.953 -13.203 1 88.38 107 LEU B O 1
ATOM 3639 N N . PHE B 1 108 ? 0.283 -33.625 -14.242 1 91.31 108 PHE B N 1
ATOM 3640 C CA . PHE B 1 108 ? -0.326 -33.312 -15.523 1 91.31 108 PHE B CA 1
ATOM 3641 C C . PHE B 1 108 ? -1.847 -33.375 -15.43 1 91.31 108 PHE B C 1
ATOM 3643 O O . PHE B 1 108 ? -2.518 -32.375 -15.734 1 91.31 108 PHE B O 1
ATOM 3650 N N . VAL B 1 109 ? -2.383 -34.438 -14.953 1 89.75 109 VAL B N 1
ATOM 3651 C CA . VAL B 1 109 ? -3.824 -34.656 -14.961 1 89.75 109 VAL B CA 1
ATOM 3652 C C . VAL B 1 109 ? -4.508 -33.625 -14.055 1 89.75 109 VAL B C 1
ATOM 3654 O O . VAL B 1 109 ? -5.43 -32.938 -14.484 1 89.75 109 VAL B O 1
ATOM 3657 N N . PRO B 1 110 ? -4.016 -33.5 -12.914 1 85.69 110 PRO B N 1
ATOM 3658 C CA . PRO B 1 110 ? -4.688 -32.531 -12.047 1 85.69 110 PRO B CA 1
ATOM 3659 C C . PRO B 1 110 ? -4.625 -31.094 -12.594 1 85.69 110 PRO B C 1
ATOM 3661 O O . PRO B 1 110 ? -5.559 -30.312 -12.406 1 85.69 110 PRO B O 1
ATOM 3664 N N . ALA B 1 111 ? -3.566 -30.719 -13.203 1 89.12 111 ALA B N 1
ATOM 3665 C CA . ALA B 1 111 ? -3.438 -29.375 -13.766 1 89.12 111 ALA B CA 1
ATOM 3666 C C . ALA B 1 111 ? -4.449 -29.141 -14.883 1 89.12 111 ALA B C 1
ATOM 3668 O O . ALA B 1 111 ? -5.152 -28.125 -14.898 1 89.12 111 ALA B O 1
ATOM 3669 N N . VAL B 1 112 ? -4.551 -30.094 -15.781 1 92.69 112 VAL B N 1
ATOM 3670 C CA . VAL B 1 112 ? -5.426 -29.969 -16.938 1 92.69 112 VAL B CA 1
ATOM 3671 C C . VAL B 1 112 ? -6.883 -30.078 -16.516 1 92.69 112 VAL B C 1
ATOM 3673 O O . VAL B 1 112 ? -7.703 -29.234 -16.844 1 92.69 112 VAL B O 1
ATOM 3676 N N . GLU B 1 113 ? -7.133 -31.094 -15.703 1 88.69 113 GLU B N 1
ATOM 3677 C CA . GLU B 1 113 ? -8.516 -31.328 -15.281 1 88.69 113 GLU B CA 1
ATOM 3678 C C . GLU B 1 113 ? -8.984 -30.25 -14.32 1 88.69 113 GLU B C 1
ATOM 3680 O O . GLU B 1 113 ? -10.156 -29.844 -14.344 1 88.69 113 GLU B O 1
ATOM 3685 N N . GLY B 1 114 ? -8.094 -29.844 -13.508 1 87.25 114 GLY B N 1
ATOM 3686 C CA . GLY B 1 114 ? -8.43 -28.75 -12.617 1 87.25 114 GLY B CA 1
ATOM 3687 C C . GLY B 1 114 ? -8.773 -27.453 -13.344 1 87.25 114 GLY B C 1
ATOM 3688 O O . GLY B 1 114 ? -9.68 -26.734 -12.938 1 87.25 114 GLY B O 1
ATOM 3689 N N . THR B 1 115 ? -8.062 -27.172 -14.367 1 93.31 115 THR B N 1
ATOM 3690 C CA . THR B 1 115 ? -8.328 -26 -15.18 1 93.31 115 THR B CA 1
ATOM 3691 C C . THR B 1 115 ? -9.68 -26.109 -15.875 1 93.31 115 THR B C 1
ATOM 3693 O O . THR B 1 115 ? -10.469 -25.172 -15.883 1 93.31 115 THR B O 1
ATOM 3696 N N . LYS B 1 116 ? -9.961 -27.281 -16.406 1 93.31 116 LYS B N 1
ATOM 3697 C CA . LYS B 1 116 ? -11.266 -27.516 -17.016 1 93.31 116 LYS B CA 1
ATOM 3698 C C . LYS B 1 116 ? -12.391 -27.328 -16 1 93.31 116 LYS B C 1
ATOM 3700 O O . LYS B 1 116 ? -13.422 -26.719 -16.312 1 93.31 116 LYS B O 1
ATOM 3705 N N . ASP B 1 117 ? -12.141 -27.797 -14.844 1 90.81 117 ASP B N 1
ATOM 3706 C CA . ASP B 1 117 ? -13.148 -27.781 -13.797 1 90.81 117 ASP B CA 1
ATOM 3707 C C . ASP B 1 117 ? -13.508 -26.359 -13.391 1 90.81 117 ASP B C 1
ATOM 3709 O O . ASP B 1 117 ? -14.688 -26.016 -13.281 1 90.81 117 ASP B O 1
ATOM 3713 N N . ILE B 1 118 ? -12.539 -25.609 -13.227 1 94.75 118 ILE B N 1
ATOM 3714 C CA . ILE B 1 118 ? -12.836 -24.25 -12.758 1 94.75 118 ILE B CA 1
ATOM 3715 C C . ILE B 1 118 ? -13.484 -23.453 -13.883 1 94.75 118 ILE B C 1
ATOM 3717 O O . ILE B 1 118 ? -14.352 -22.609 -13.641 1 94.75 118 ILE B O 1
ATOM 3721 N N . LEU B 1 119 ? -13.117 -23.656 -15.078 1 96.62 119 LEU B N 1
ATOM 3722 C CA . LEU B 1 119 ? -13.75 -22.984 -16.203 1 96.62 119 LEU B CA 1
ATOM 3723 C C . LEU B 1 119 ? -15.227 -23.344 -16.297 1 96.62 119 LEU B C 1
ATOM 3725 O O . LEU B 1 119 ? -16.078 -22.469 -16.453 1 96.62 119 LEU B O 1
ATOM 3729 N N . GLN B 1 120 ? -15.492 -24.641 -16.125 1 94.81 120 GLN B N 1
ATOM 3730 C CA . GLN B 1 120 ? -16.875 -25.109 -16.172 1 94.81 120 GLN B CA 1
ATOM 3731 C C . GLN B 1 120 ? -17.688 -24.531 -15.008 1 94.81 120 GLN B C 1
ATOM 3733 O O . GLN B 1 120 ? -18.812 -24.094 -15.188 1 94.81 120 GLN B O 1
ATOM 3738 N N . ALA B 1 121 ? -17.062 -24.562 -13.898 1 94.81 121 ALA B N 1
ATOM 3739 C CA . ALA B 1 121 ? -17.734 -24.031 -12.719 1 94.81 121 ALA B CA 1
ATOM 3740 C C . ALA B 1 121 ? -18.016 -22.531 -12.867 1 94.81 121 ALA B C 1
ATOM 3742 O O . ALA B 1 121 ? -19.109 -22.062 -12.523 1 94.81 121 ALA B O 1
ATOM 3743 N N . ALA B 1 122 ? -17.047 -21.844 -13.344 1 97.25 122 ALA B N 1
ATOM 3744 C CA . ALA B 1 122 ? -17.219 -20.422 -13.578 1 97.25 122 ALA B CA 1
ATOM 3745 C C . ALA B 1 122 ? -18.359 -20.156 -14.562 1 97.25 122 ALA B C 1
ATOM 3747 O O . ALA B 1 122 ? -19.172 -19.25 -14.352 1 97.25 122 ALA B O 1
ATOM 3748 N N . HIS B 1 123 ? -18.375 -20.922 -15.602 1 97.19 123 HIS B N 1
ATOM 3749 C CA . HIS B 1 123 ? -19.391 -20.766 -16.641 1 97.19 123 HIS B CA 1
ATOM 3750 C C . HIS B 1 123 ? -20.781 -21.078 -16.094 1 97.19 123 HIS B C 1
ATOM 3752 O O . HIS B 1 123 ? -21.734 -20.344 -16.359 1 97.19 123 HIS B O 1
ATOM 3758 N N . LYS B 1 124 ? -20.906 -22.031 -15.273 1 94.94 124 LYS B N 1
ATOM 3759 C CA . LYS B 1 124 ? -22.203 -22.531 -14.828 1 94.94 124 LYS B CA 1
ATOM 3760 C C . LYS B 1 124 ? -22.719 -21.734 -13.641 1 94.94 124 LYS B C 1
ATOM 3762 O O . LYS B 1 124 ? -23.922 -21.484 -13.531 1 94.94 124 LYS B O 1
ATOM 3767 N N . TYR B 1 125 ? -21.781 -21.312 -12.859 1 95.31 125 TYR B N 1
ATOM 3768 C CA . TYR B 1 125 ? -22.25 -20.812 -11.57 1 95.31 125 TYR B CA 1
ATOM 3769 C C . TYR B 1 125 ? -21.766 -19.391 -11.336 1 95.31 125 TYR B C 1
ATOM 3771 O O . TYR B 1 125 ? -22.062 -18.797 -10.297 1 95.31 125 TYR B O 1
ATOM 3779 N N . GLY B 1 126 ? -21.078 -18.859 -12.25 1 95.38 126 GLY B N 1
ATOM 3780 C CA . GLY B 1 126 ? -20.594 -17.484 -12.141 1 95.38 126 GLY B CA 1
ATOM 3781 C C . GLY B 1 126 ? -21.188 -16.562 -13.188 1 95.38 126 GLY B C 1
ATOM 3782 O O . GLY B 1 126 ? -20.469 -16 -14.008 1 95.38 126 GLY B O 1
ATOM 3783 N N . PRO B 1 127 ? -22.438 -16.297 -13.094 1 92.12 127 PRO B N 1
ATOM 3784 C CA . PRO B 1 127 ? -23.125 -15.547 -14.156 1 92.12 127 PRO B CA 1
ATOM 3785 C C . PRO B 1 127 ? -22.641 -14.102 -14.25 1 92.12 127 PRO B C 1
ATOM 3787 O O . PRO B 1 127 ? -22.812 -13.453 -15.289 1 92.12 127 PRO B O 1
ATOM 3790 N N . ASN B 1 128 ? -21.969 -13.609 -13.258 1 96.38 128 ASN B N 1
ATOM 3791 C CA . ASN B 1 128 ? -21.578 -12.203 -13.234 1 96.38 128 ASN B CA 1
ATOM 3792 C C . ASN B 1 128 ? -20.109 -12.023 -13.625 1 96.38 128 ASN B C 1
ATOM 3794 O O . ASN B 1 128 ? -19.609 -10.898 -13.695 1 96.38 128 ASN B O 1
ATOM 3798 N N . ILE B 1 129 ? -19.453 -13.164 -13.867 1 98.12 129 ILE B N 1
ATOM 3799 C CA . ILE B 1 129 ? -18.031 -13.078 -14.195 1 98.12 129 ILE B CA 1
ATOM 3800 C C . ILE B 1 129 ? -17.859 -12.375 -15.539 1 98.12 129 ILE B C 1
ATOM 3802 O O . ILE B 1 129 ? -18.531 -12.711 -16.516 1 98.12 129 ILE B O 1
ATOM 3806 N N . LYS B 1 130 ? -16.969 -11.352 -15.547 1 98.38 130 LYS B N 1
ATOM 3807 C CA . LYS B 1 130 ? -16.688 -10.57 -16.75 1 98.38 130 LYS B CA 1
ATOM 3808 C C . LYS B 1 130 ? -15.406 -11.039 -17.422 1 98.38 130 LYS B C 1
ATOM 3810 O O . LYS B 1 130 ? -15.273 -10.953 -18.656 1 98.38 130 LYS B O 1
ATOM 3815 N N . LYS B 1 131 ? -14.516 -11.523 -16.672 1 98.44 131 LYS B N 1
ATOM 3816 C CA . LYS B 1 131 ? -13.219 -11.906 -17.219 1 98.44 131 LYS B CA 1
ATOM 3817 C C . LYS B 1 131 ? -12.578 -13.023 -16.391 1 98.44 131 LYS B C 1
ATOM 3819 O O . LYS B 1 131 ? -12.633 -13 -15.156 1 98.44 131 LYS B O 1
ATOM 3824 N N . PHE B 1 132 ? -11.992 -13.953 -17.016 1 98.75 132 PHE B N 1
ATOM 3825 C CA . PHE B 1 132 ? -11.242 -15.07 -16.453 1 98.75 132 PHE B CA 1
ATOM 3826 C C . PHE B 1 132 ? -9.797 -15.039 -16.938 1 98.75 132 PHE B C 1
ATOM 3828 O O . PHE B 1 132 ? -9.523 -15.156 -18.141 1 98.75 132 PHE B O 1
ATOM 3835 N N . ILE B 1 133 ? -8.883 -14.859 -16.031 1 98.88 133 ILE B N 1
ATOM 3836 C CA . ILE B 1 133 ? -7.457 -14.805 -16.344 1 98.88 133 ILE B CA 1
ATOM 3837 C C . ILE B 1 133 ? -6.781 -16.094 -15.906 1 98.88 133 ILE B C 1
ATOM 3839 O O . ILE B 1 133 ? -6.863 -16.484 -14.742 1 98.88 133 ILE B O 1
ATOM 3843 N N . TYR B 1 134 ? -6.094 -16.812 -16.797 1 98.56 134 TYR B N 1
ATOM 3844 C CA . TYR B 1 134 ? -5.32 -18.016 -16.516 1 98.56 134 TYR B CA 1
ATOM 3845 C C . TYR B 1 134 ? -3.83 -17.703 -16.438 1 98.56 134 TYR B C 1
ATOM 3847 O O . TYR B 1 134 ? -3.275 -17.094 -17.359 1 98.56 134 TYR B O 1
ATOM 3855 N N . THR B 1 135 ? -3.232 -18.062 -15.375 1 98.06 135 THR B N 1
ATOM 3856 C CA . THR B 1 135 ? -1.792 -17.906 -15.203 1 98.06 135 THR B CA 1
ATOM 3857 C C . THR B 1 135 ? -1.04 -19.109 -15.773 1 98.06 135 THR B C 1
ATOM 3859 O O . THR B 1 135 ? -0.975 -20.156 -15.141 1 98.06 135 THR B O 1
ATOM 3862 N N . SER B 1 136 ? -0.488 -18.938 -16.922 1 97.75 136 SER B N 1
ATOM 3863 C CA . SER B 1 136 ? 0.253 -19.969 -17.625 1 97.75 136 SER B CA 1
ATOM 3864 C C . SER B 1 136 ? 1.758 -19.797 -17.453 1 97.75 136 SER B C 1
ATOM 3866 O O . SER B 1 136 ? 2.217 -19.344 -16.406 1 97.75 136 SER B O 1
ATOM 3868 N N . SER B 1 137 ? 2.512 -20.391 -18.266 1 95.94 137 SER B N 1
ATOM 3869 C CA . SER B 1 137 ? 3.971 -20.344 -18.234 1 95.94 137 SER B CA 1
ATOM 3870 C C . SER B 1 137 ? 4.551 -20.266 -19.641 1 95.94 137 SER B C 1
ATOM 3872 O O . SER B 1 137 ? 3.936 -20.75 -20.609 1 95.94 137 SER B O 1
ATOM 3874 N N . ILE B 1 138 ? 5.703 -19.703 -19.766 1 95.06 138 ILE B N 1
ATOM 3875 C CA . ILE B 1 138 ? 6.355 -19.562 -21.047 1 95.06 138 ILE B CA 1
ATOM 3876 C C . ILE B 1 138 ? 6.641 -20.938 -21.656 1 95.06 138 ILE B C 1
ATOM 3878 O O . ILE B 1 138 ? 6.82 -21.062 -22.859 1 95.06 138 ILE B O 1
ATOM 3882 N N . VAL B 1 139 ? 6.652 -22 -20.844 1 94.38 139 VAL B N 1
ATOM 3883 C CA . VAL B 1 139 ? 6.895 -23.359 -21.328 1 94.38 139 VAL B CA 1
ATOM 3884 C C . VAL B 1 139 ? 5.742 -23.812 -22.219 1 94.38 139 VAL B C 1
ATOM 3886 O O . VAL B 1 139 ? 5.863 -24.797 -22.953 1 94.38 139 VAL B O 1
ATOM 3889 N N . ALA B 1 140 ? 4.645 -23.078 -22.141 1 97.12 140 ALA B N 1
ATOM 3890 C CA . ALA B 1 140 ? 3.533 -23.375 -23.031 1 97.12 140 ALA B CA 1
ATOM 3891 C C . ALA B 1 140 ? 3.77 -22.766 -24.422 1 97.12 140 ALA B C 1
ATOM 3893 O O . ALA B 1 140 ? 3.084 -23.109 -25.375 1 97.12 140 ALA B O 1
ATOM 3894 N N . ALA B 1 141 ? 4.73 -21.875 -24.562 1 95.75 141 ALA B N 1
ATOM 3895 C CA . ALA B 1 141 ? 5.023 -21.219 -25.828 1 95.75 141 ALA B CA 1
ATOM 3896 C C . ALA B 1 141 ? 6.133 -21.953 -26.578 1 95.75 141 ALA B C 1
ATOM 3898 O O . ALA B 1 141 ? 6.246 -21.828 -27.812 1 95.75 141 ALA B O 1
ATOM 3899 N N . PHE B 1 142 ? 7.012 -22.578 -25.875 1 90.31 142 PHE B N 1
ATOM 3900 C CA . PHE B 1 142 ? 8.055 -23.344 -26.547 1 90.31 142 PHE B CA 1
ATOM 3901 C C . PHE B 1 142 ? 8.578 -24.453 -25.641 1 90.31 142 PHE B C 1
ATOM 3903 O O . PHE B 1 142 ? 8.383 -24.422 -24.422 1 90.31 142 PHE B O 1
ATOM 3910 N N . ASN B 1 143 ? 9.148 -25.469 -26.234 1 88.31 143 ASN B N 1
ATOM 3911 C CA . ASN B 1 143 ? 9.727 -26.625 -25.562 1 88.31 143 ASN B CA 1
ATOM 3912 C C . ASN B 1 143 ? 11.203 -26.406 -25.25 1 88.31 143 ASN B C 1
ATOM 3914 O O . ASN B 1 143 ? 12.039 -26.391 -26.156 1 88.31 143 ASN B O 1
ATOM 3918 N N . PHE B 1 144 ? 11.492 -26.297 -24.016 1 79.25 144 PHE B N 1
ATOM 3919 C CA . PHE B 1 144 ? 12.875 -26.047 -23.609 1 79.25 144 PHE B CA 1
ATOM 3920 C C . PHE B 1 144 ? 13.773 -27.219 -24 1 79.25 144 PHE B C 1
ATOM 3922 O O . PHE B 1 144 ? 14.953 -27.031 -24.297 1 79.25 144 PHE B O 1
ATOM 3929 N N . SER B 1 145 ? 13.203 -28.422 -23.984 1 78.06 145 SER B N 1
ATOM 3930 C CA . SER B 1 145 ? 13.977 -29.609 -24.312 1 78.06 145 SER B CA 1
ATOM 3931 C C . SER B 1 145 ? 14.219 -29.719 -25.812 1 78.06 145 SER B C 1
ATOM 3933 O O . SER B 1 145 ? 15.117 -30.438 -26.266 1 78.06 145 SER B O 1
ATOM 3935 N N . SER B 1 146 ? 13.461 -29.016 -26.531 1 79.5 146 SER B N 1
ATOM 3936 C CA . SER B 1 146 ? 13.602 -28.969 -27.984 1 79.5 146 SER B CA 1
ATOM 3937 C C . SER B 1 146 ? 13.211 -27.594 -28.531 1 79.5 146 SER B C 1
ATOM 3939 O O . SER B 1 146 ? 12.18 -27.453 -29.188 1 79.5 146 SER B O 1
ATOM 3941 N N . PRO B 1 147 ? 14.133 -26.688 -28.25 1 74.88 147 PRO B N 1
ATOM 3942 C CA . PRO B 1 147 ? 13.789 -25.328 -28.688 1 74.88 147 PRO B CA 1
ATOM 3943 C C . PRO B 1 147 ? 13.719 -25.203 -30.219 1 74.88 147 PRO B C 1
ATOM 3945 O O . PRO B 1 147 ? 14.461 -25.875 -30.922 1 74.88 147 PRO B O 1
ATOM 3948 N N . PRO B 1 148 ? 12.625 -24.469 -30.625 1 75.38 148 PRO B N 1
ATOM 3949 C CA . PRO B 1 148 ? 12.547 -24.266 -32.062 1 75.38 148 PRO B CA 1
ATOM 3950 C C . PRO B 1 148 ? 13.805 -23.609 -32.656 1 75.38 148 PRO B C 1
ATOM 3952 O O . PRO B 1 148 ? 14.406 -22.75 -32 1 75.38 148 PRO B O 1
ATOM 3955 N N . GLU B 1 149 ? 14.141 -24.266 -33.75 1 73.62 149 GLU B N 1
ATOM 3956 C CA . GLU B 1 149 ? 15.289 -23.719 -34.438 1 73.62 149 GLU B CA 1
ATOM 3957 C C . GLU B 1 149 ? 14.859 -22.625 -35.438 1 73.62 149 GLU B C 1
ATOM 3959 O O . GLU B 1 149 ? 13.93 -22.828 -36.219 1 73.62 149 GLU B O 1
ATOM 3964 N N . ASN B 1 150 ? 15.344 -21.422 -35.312 1 71.06 150 ASN B N 1
ATOM 3965 C CA . ASN B 1 150 ? 15.242 -20.359 -36.312 1 71.06 150 ASN B CA 1
ATOM 3966 C C . ASN B 1 150 ? 13.844 -19.75 -36.344 1 71.06 150 ASN B C 1
ATOM 3968 O O . ASN B 1 150 ? 13.328 -19.406 -37.406 1 71.06 150 ASN B O 1
ATOM 3972 N N . GLU B 1 151 ? 13.18 -19.969 -35.281 1 84.25 151 GLU B N 1
ATOM 3973 C CA . GLU B 1 151 ? 11.859 -19.344 -35.219 1 84.25 151 GLU B CA 1
ATOM 3974 C C . GLU B 1 151 ? 11.781 -18.281 -34.125 1 84.25 151 GLU B C 1
ATOM 3976 O O . GLU B 1 151 ? 12.352 -18.453 -33.062 1 84.25 151 GLU B O 1
ATOM 3981 N N . THR B 1 152 ? 11.211 -17.172 -34.594 1 91.94 152 THR B N 1
ATOM 3982 C CA . THR B 1 152 ? 10.93 -16.109 -33.625 1 91.94 152 THR B CA 1
ATOM 3983 C C . THR B 1 152 ? 9.641 -16.406 -32.875 1 91.94 152 THR B C 1
ATOM 3985 O O . THR B 1 152 ? 8.578 -16.562 -33.469 1 91.94 152 THR B O 1
ATOM 3988 N N . LEU B 1 153 ? 9.812 -16.531 -31.516 1 93.19 153 LEU B N 1
ATOM 3989 C CA . LEU B 1 153 ? 8.648 -16.781 -30.672 1 93.19 153 LEU B CA 1
ATOM 3990 C C . LEU B 1 153 ? 7.75 -15.547 -30.609 1 93.19 153 LEU B C 1
ATOM 3992 O O . LEU B 1 153 ? 8.242 -14.422 -30.5 1 93.19 153 LEU B O 1
ATOM 3996 N N . THR B 1 154 ? 6.52 -15.75 -30.766 1 96.25 154 THR B N 1
ATOM 3997 C CA . THR B 1 154 ? 5.512 -14.703 -30.625 1 96.25 154 THR B CA 1
ATOM 3998 C C . THR B 1 154 ? 4.402 -15.148 -29.688 1 96.25 154 THR B C 1
ATOM 4000 O O . THR B 1 154 ? 4.441 -16.266 -29.156 1 96.25 154 THR B O 1
ATOM 4003 N N . GLU B 1 155 ? 3.428 -14.336 -29.469 1 97.5 155 GLU B N 1
ATOM 4004 C CA . GLU B 1 155 ? 2.291 -14.664 -28.609 1 97.5 155 GLU B CA 1
ATOM 4005 C C . GLU B 1 155 ? 1.48 -15.82 -29.188 1 97.5 155 GLU B C 1
ATOM 4007 O O . GLU B 1 155 ? 0.694 -16.453 -28.469 1 97.5 155 GLU B O 1
ATOM 4012 N N . GLU B 1 156 ? 1.677 -16.203 -30.484 1 96.75 156 GLU B N 1
ATOM 4013 C CA . GLU B 1 156 ? 0.934 -17.266 -31.141 1 96.75 156 GLU B CA 1
ATOM 4014 C C . GLU B 1 156 ? 1.689 -18.594 -31.062 1 96.75 156 GLU B C 1
ATOM 4016 O O . GLU B 1 156 ? 1.166 -19.641 -31.469 1 96.75 156 GLU B O 1
ATOM 4021 N N . SER B 1 157 ? 2.941 -18.531 -30.547 1 96 157 SER B N 1
ATOM 4022 C CA . SER B 1 157 ? 3.777 -19.719 -30.516 1 96 157 SER B CA 1
ATOM 4023 C C . SER B 1 157 ? 3.283 -20.703 -29.453 1 96 157 SER B C 1
ATOM 4025 O O . SER B 1 157 ? 2.867 -20.297 -28.359 1 96 157 SER B O 1
ATOM 4027 N N . TRP B 1 158 ? 3.414 -22.062 -29.766 1 96.69 158 TRP B N 1
ATOM 4028 C CA . TRP B 1 158 ? 3.012 -23.125 -28.844 1 96.69 158 TRP B CA 1
ATOM 4029 C C . TRP B 1 158 ? 4.125 -24.156 -28.688 1 96.69 158 TRP B C 1
ATOM 4031 O O . TRP B 1 158 ? 4.824 -24.469 -29.656 1 96.69 158 TRP B O 1
ATOM 4041 N N . SER B 1 159 ? 4.156 -24.703 -27.562 1 96.06 159 SER B N 1
ATOM 4042 C CA . SER B 1 159 ? 5.09 -25.781 -27.25 1 96.06 159 SER B CA 1
ATOM 4043 C C . SER B 1 159 ? 4.715 -27.062 -27.984 1 96.06 159 SER B C 1
ATOM 4045 O O . SER B 1 159 ? 3.533 -27.391 -28.109 1 96.06 159 SER B O 1
ATOM 4047 N N . SER B 1 160 ? 5.75 -27.844 -28.375 1 93.69 160 SER B N 1
ATOM 4048 C CA . SER B 1 160 ? 5.562 -29.125 -29.031 1 93.69 160 SER B CA 1
ATOM 4049 C C . SER B 1 160 ? 5.664 -30.281 -28.031 1 93.69 160 SER B C 1
ATOM 4051 O O . SER B 1 160 ? 5.828 -31.438 -28.438 1 93.69 160 SER B O 1
ATOM 4053 N N . ILE B 1 161 ? 5.574 -29.938 -26.797 1 94.69 161 ILE B N 1
ATOM 4054 C CA . ILE B 1 161 ? 5.746 -30.938 -25.75 1 94.69 161 ILE B CA 1
ATOM 4055 C C . ILE B 1 161 ? 4.68 -32.031 -25.891 1 94.69 161 ILE B C 1
ATOM 4057 O O . ILE B 1 161 ? 3.516 -31.719 -26.172 1 94.69 161 ILE B O 1
ATOM 4061 N N . SER B 1 162 ? 5.121 -33.312 -25.703 1 93.56 162 SER B N 1
ATOM 4062 C CA . SER B 1 162 ? 4.215 -34.438 -25.781 1 93.56 162 SER B CA 1
ATOM 4063 C C . SER B 1 162 ? 3.408 -34.594 -24.484 1 93.56 162 SER B C 1
ATOM 4065 O O . SER B 1 162 ? 3.869 -34.188 -23.422 1 93.56 162 SER B O 1
ATOM 4067 N N . ASN B 1 163 ? 2.234 -35.094 -24.578 1 94.38 163 ASN B N 1
ATOM 4068 C CA . ASN B 1 163 ? 1.451 -35.438 -23.391 1 94.38 163 ASN B CA 1
ATOM 4069 C C . ASN B 1 163 ? 1.416 -36.938 -23.156 1 94.38 163 ASN B C 1
ATOM 4071 O O . ASN B 1 163 ? 0.517 -37.438 -22.469 1 94.38 163 ASN B O 1
ATOM 4075 N N . ASP B 1 164 ? 2.363 -37.656 -23.656 1 95.94 164 ASP B N 1
ATOM 4076 C CA . ASP B 1 164 ? 2.455 -39.094 -23.453 1 95.94 164 ASP B CA 1
ATOM 4077 C C . ASP B 1 164 ? 2.76 -39.406 -21.984 1 95.94 164 ASP B C 1
ATOM 4079 O O . ASP B 1 164 ? 3.791 -39 -21.453 1 95.94 164 ASP B O 1
ATOM 4083 N N . PRO B 1 165 ? 1.967 -40.156 -21.391 1 94.94 165 PRO B N 1
ATOM 4084 C CA . PRO B 1 165 ? 2.146 -40.438 -19.969 1 94.94 165 PRO B CA 1
ATOM 4085 C C . PRO B 1 165 ? 3.506 -41.062 -19.656 1 94.94 165 PRO B C 1
ATOM 4087 O O . PRO B 1 165 ? 4.129 -40.719 -18.641 1 94.94 165 PRO B O 1
ATOM 4090 N N . LYS B 1 166 ? 3.934 -42 -20.531 1 94.94 166 LYS B N 1
ATOM 4091 C CA . LYS B 1 166 ? 5.199 -42.688 -20.281 1 94.94 166 LYS B CA 1
ATOM 4092 C C . LYS B 1 166 ? 6.371 -41.719 -20.312 1 94.94 166 LYS B C 1
ATOM 4094 O O . LYS B 1 166 ? 7.309 -41.844 -19.531 1 94.94 166 LYS B O 1
ATOM 4099 N N . GLU B 1 167 ? 6.262 -40.812 -21.172 1 92.81 167 GLU B N 1
ATOM 4100 C CA . GLU B 1 167 ? 7.324 -39.812 -21.297 1 92.81 167 GLU B CA 1
ATOM 4101 C C . GLU B 1 167 ? 7.281 -38.812 -20.141 1 92.81 167 GLU B C 1
ATOM 4103 O O . GLU B 1 167 ? 8.32 -38.469 -19.578 1 92.81 167 GLU B O 1
ATOM 4108 N N . LEU B 1 168 ? 6.172 -38.469 -19.828 1 92.75 168 LEU B N 1
ATOM 4109 C CA . LEU B 1 168 ? 6 -37.469 -18.781 1 92.75 168 LEU B CA 1
ATOM 4110 C C . LEU B 1 168 ? 6.426 -38.031 -17.422 1 92.75 168 LEU B C 1
ATOM 4112 O O . LEU B 1 168 ? 6.863 -37.25 -16.562 1 92.75 168 LEU B O 1
ATOM 4116 N N . ASP B 1 169 ? 6.398 -39.156 -17.219 1 93.19 169 ASP B N 1
ATOM 4117 C CA . ASP B 1 169 ? 6.746 -39.75 -15.93 1 93.19 169 ASP B CA 1
ATOM 4118 C C . ASP B 1 169 ? 8.258 -39.844 -15.766 1 93.19 169 ASP B C 1
ATOM 4120 O O . ASP B 1 169 ? 8.75 -40.156 -14.672 1 93.19 169 ASP B O 1
ATOM 4124 N N . LYS B 1 170 ? 8.961 -39.625 -16.859 1 91.12 170 LYS B N 1
ATOM 4125 C CA . LYS B 1 170 ? 10.414 -39.719 -16.797 1 91.12 170 LYS B CA 1
ATOM 4126 C C . LYS B 1 170 ? 11.055 -38.406 -16.375 1 91.12 170 LYS B C 1
ATOM 4128 O O . LYS B 1 170 ? 12.234 -38.375 -16 1 91.12 170 LYS B O 1
ATOM 4133 N N . SER B 1 171 ? 10.289 -37.406 -16.453 1 89.5 171 SER B N 1
ATOM 4134 C CA . SER B 1 171 ? 10.883 -36.094 -16.219 1 89.5 171 SER B CA 1
ATOM 4135 C C . SER B 1 171 ? 9.867 -35.156 -15.594 1 89.5 171 SER B C 1
ATOM 4137 O O . SER B 1 171 ? 8.844 -34.812 -16.203 1 89.5 171 SER B O 1
ATOM 4139 N N . TRP B 1 172 ? 10.273 -34.594 -14.461 1 87.38 172 TRP B N 1
ATOM 4140 C CA . TRP B 1 172 ? 9.414 -33.625 -13.805 1 87.38 172 TRP B CA 1
ATOM 4141 C C . TRP B 1 172 ? 9.273 -32.375 -14.664 1 87.38 172 TRP B C 1
ATOM 4143 O O . TRP B 1 172 ? 8.18 -31.812 -14.789 1 87.38 172 TRP B O 1
ATOM 4153 N N . ASN B 1 173 ? 10.375 -31.953 -15.258 1 87.12 173 ASN B N 1
ATOM 4154 C CA . ASN B 1 173 ? 10.367 -30.75 -16.078 1 87.12 173 ASN B CA 1
ATOM 4155 C C . ASN B 1 173 ? 9.43 -30.891 -17.281 1 87.12 173 ASN B C 1
ATOM 4157 O O . ASN B 1 173 ? 8.711 -29.953 -17.625 1 87.12 173 ASN B O 1
ATOM 4161 N N . ASP B 1 174 ? 9.469 -32.062 -17.891 1 91.25 174 ASP B N 1
ATOM 4162 C CA . ASP B 1 174 ? 8.586 -32.281 -19.031 1 91.25 174 ASP B CA 1
ATOM 4163 C C . ASP B 1 174 ? 7.129 -32.375 -18.594 1 91.25 174 ASP B C 1
ATOM 4165 O O . ASP B 1 174 ? 6.242 -31.844 -19.281 1 91.25 174 ASP B O 1
ATOM 4169 N N . ALA B 1 175 ? 6.941 -33.031 -17.5 1 91.75 175 ALA B N 1
ATOM 4170 C CA . ALA B 1 175 ? 5.582 -33.125 -16.984 1 91.75 175 ALA B CA 1
ATOM 4171 C C . ALA B 1 175 ? 5.02 -31.766 -16.625 1 91.75 175 ALA B C 1
ATOM 4173 O O . ALA B 1 175 ? 3.859 -31.469 -16.906 1 91.75 175 ALA B O 1
ATOM 4174 N N . TYR B 1 176 ? 5.836 -30.984 -16.062 1 90.88 176 TYR B N 1
ATOM 4175 C CA . TYR B 1 176 ? 5.438 -29.625 -15.727 1 90.88 176 TYR B CA 1
ATOM 4176 C C . TYR B 1 176 ? 5.141 -28.828 -16.984 1 90.88 176 TYR B C 1
ATOM 4178 O O . TYR B 1 176 ? 4.094 -28.172 -17.094 1 90.88 176 TYR B O 1
ATOM 4186 N N . SER B 1 177 ? 6.016 -28.844 -17.906 1 93.38 177 SER B N 1
ATOM 4187 C CA . SER B 1 177 ? 5.832 -28.125 -19.156 1 93.38 177 SER B CA 1
ATOM 4188 C C . SER B 1 177 ? 4.555 -28.562 -19.859 1 93.38 177 SER B C 1
ATOM 4190 O O . SER B 1 177 ? 3.787 -27.719 -20.344 1 93.38 177 SER B O 1
ATOM 4192 N N . ALA B 1 178 ? 4.391 -29.875 -19.891 1 95.19 178 ALA B N 1
ATOM 4193 C CA . ALA B 1 178 ? 3.186 -30.406 -20.531 1 95.19 178 ALA B CA 1
ATOM 4194 C C . ALA B 1 178 ? 1.933 -29.984 -19.766 1 95.19 178 ALA B C 1
ATOM 4196 O O . ALA B 1 178 ? 0.92 -29.625 -20.375 1 95.19 178 ALA B O 1
ATOM 4197 N N . SER B 1 179 ? 2.039 -30.031 -18.469 1 93.94 179 SER B N 1
ATOM 4198 C CA . SER B 1 179 ? 0.891 -29.656 -17.656 1 93.94 179 SER B CA 1
ATOM 4199 C C . SER B 1 179 ? 0.459 -28.219 -17.938 1 93.94 179 SER B C 1
ATOM 4201 O O . SER B 1 179 ? -0.726 -27.953 -18.141 1 93.94 179 SER B O 1
ATOM 4203 N N . LYS B 1 180 ? 1.384 -27.312 -17.984 1 95.38 180 LYS B N 1
ATOM 4204 C CA . LYS B 1 180 ? 1.066 -25.922 -18.266 1 95.38 180 LYS B CA 1
ATOM 4205 C C . LYS B 1 180 ? 0.585 -25.75 -19.703 1 95.38 180 LYS B C 1
ATOM 4207 O O . LYS B 1 180 ? -0.358 -25 -19.969 1 95.38 180 LYS B O 1
ATOM 4212 N N . THR B 1 181 ? 1.188 -26.391 -20.609 1 97.5 181 THR B N 1
ATOM 4213 C CA . THR B 1 181 ? 0.841 -26.281 -22.016 1 97.5 181 THR B CA 1
ATOM 4214 C C . THR B 1 181 ? -0.587 -26.766 -22.266 1 97.5 181 THR B C 1
ATOM 4216 O O . THR B 1 181 ? -1.401 -26.047 -22.828 1 97.5 181 THR B O 1
ATOM 4219 N N . TYR B 1 182 ? -0.885 -27.938 -21.797 1 97.5 182 TYR B N 1
ATOM 4220 C CA . TYR B 1 182 ? -2.176 -28.531 -22.109 1 97.5 182 TYR B CA 1
ATOM 4221 C C . TYR B 1 182 ? -3.283 -27.938 -21.25 1 97.5 182 TYR B C 1
ATOM 4223 O O . TYR B 1 182 ? -4.445 -27.891 -21.672 1 97.5 182 TYR B O 1
ATOM 4231 N N . ALA B 1 183 ? -2.896 -27.438 -20.078 1 96.62 183 ALA B N 1
ATOM 4232 C CA . ALA B 1 183 ? -3.881 -26.672 -19.328 1 96.62 183 ALA B CA 1
ATOM 4233 C C . ALA B 1 183 ? -4.27 -25.391 -20.062 1 96.62 183 ALA B C 1
ATOM 4235 O O . ALA B 1 183 ? -5.453 -25.062 -20.156 1 96.62 183 ALA B O 1
ATOM 4236 N N . GLU B 1 184 ? -3.326 -24.656 -20.547 1 98.38 184 GLU B N 1
ATOM 4237 C CA . GLU B 1 184 ? -3.666 -23.453 -21.312 1 98.38 184 GLU B CA 1
ATOM 4238 C C . GLU B 1 184 ? -4.445 -23.797 -22.578 1 98.38 184 GLU B C 1
ATOM 4240 O O . GLU B 1 184 ? -5.387 -23.094 -22.938 1 98.38 184 GLU B O 1
ATOM 4245 N N . ARG B 1 185 ? -4.035 -24.859 -23.281 1 98.44 185 ARG B N 1
ATOM 4246 C CA . ARG B 1 185 ? -4.797 -25.297 -24.453 1 98.44 185 ARG B CA 1
ATOM 4247 C C . ARG B 1 185 ? -6.254 -25.578 -24.094 1 98.44 185 ARG B C 1
ATOM 4249 O O . ARG B 1 185 ? -7.164 -25.25 -24.859 1 98.44 185 ARG B O 1
ATOM 4256 N N . ALA B 1 186 ? -6.418 -26.188 -22.969 1 97.44 186 ALA B N 1
ATOM 4257 C CA . ALA B 1 186 ? -7.777 -26.469 -22.5 1 97.44 186 ALA B CA 1
ATOM 4258 C C . ALA B 1 186 ? -8.555 -25.172 -22.312 1 97.44 186 ALA B C 1
ATOM 4260 O O . ALA B 1 186 ? -9.758 -25.109 -22.578 1 97.44 186 ALA B O 1
ATOM 4261 N N . VAL B 1 187 ? -7.906 -24.156 -21.844 1 98.5 187 VAL B N 1
ATOM 4262 C CA . VAL B 1 187 ? -8.539 -22.844 -21.672 1 98.5 187 VAL B CA 1
ATOM 4263 C C . VAL B 1 187 ? -9.023 -22.328 -23.016 1 98.5 187 VAL B C 1
ATOM 4265 O O . VAL B 1 187 ? -10.188 -21.922 -23.156 1 98.5 187 VAL B O 1
ATOM 4268 N N . TRP B 1 188 ? -8.203 -22.297 -23.953 1 98.56 188 TRP B N 1
ATOM 4269 C CA . TRP B 1 188 ? -8.547 -21.734 -25.25 1 98.56 188 TRP B CA 1
ATOM 4270 C C . TRP B 1 188 ? -9.57 -22.609 -25.969 1 98.56 188 TRP B C 1
ATOM 4272 O O . TRP B 1 188 ? -10.43 -22.109 -26.703 1 98.56 188 TRP B O 1
ATOM 4282 N N . GLU B 1 189 ? -9.414 -23.969 -25.812 1 98.25 189 GLU B N 1
ATOM 4283 C CA . GLU B 1 189 ? -10.445 -24.859 -26.359 1 98.25 189 GLU B CA 1
ATOM 4284 C C . GLU B 1 189 ? -11.812 -24.562 -25.75 1 98.25 189 GLU B C 1
ATOM 4286 O O . GLU B 1 189 ? -12.82 -24.547 -26.469 1 98.25 189 GLU B O 1
ATOM 4291 N N . PHE B 1 190 ? -11.789 -24.328 -24.5 1 97.94 190 PHE B N 1
ATOM 4292 C CA . PHE B 1 190 ? -13.023 -23.969 -23.812 1 97.94 190 PHE B CA 1
ATOM 4293 C C . PHE B 1 190 ? -13.609 -22.688 -24.375 1 97.94 190 PHE B C 1
ATOM 4295 O O . PHE B 1 190 ? -14.812 -22.609 -24.625 1 97.94 190 PHE B O 1
ATOM 4302 N N . GLN B 1 191 ? -12.82 -21.656 -24.531 1 98.12 191 GLN B N 1
ATOM 4303 C CA . GLN B 1 191 ? -13.266 -20.406 -25.109 1 98.12 191 GLN B CA 1
ATOM 4304 C C . GLN B 1 191 ? -13.891 -20.609 -26.484 1 98.12 191 GLN B C 1
ATOM 4306 O O . GLN B 1 191 ? -14.938 -20.047 -26.797 1 98.12 191 GLN B O 1
ATOM 4311 N N . LYS B 1 192 ? -13.234 -21.422 -27.281 1 97.56 192 LYS B N 1
ATOM 4312 C CA . LYS B 1 192 ? -13.656 -21.656 -28.656 1 97.56 192 LYS B CA 1
ATOM 4313 C C . LYS B 1 192 ? -14.961 -22.453 -28.719 1 97.56 192 LYS B C 1
ATOM 4315 O O . LYS B 1 192 ? -15.828 -22.172 -29.547 1 97.56 192 LYS B O 1
ATOM 4320 N N . THR B 1 193 ? -15.125 -23.453 -27.828 1 97.56 193 THR B N 1
ATOM 4321 C CA . THR B 1 193 ? -16.219 -24.406 -27.953 1 97.56 193 THR B CA 1
ATOM 4322 C C . THR B 1 193 ? -17.406 -24 -27.094 1 97.56 193 THR B C 1
ATOM 4324 O O . THR B 1 193 ? -18.562 -24.094 -27.531 1 97.56 193 THR B O 1
ATOM 4327 N N . VAL B 1 194 ? -17.078 -23.516 -25.938 1 96.06 194 VAL B N 1
ATOM 4328 C CA . VAL B 1 194 ? -18.156 -23.203 -25.016 1 96.06 194 VAL B CA 1
ATOM 4329 C C . VAL B 1 194 ? -18.594 -21.75 -25.219 1 96.06 194 VAL B C 1
ATOM 4331 O O . VAL B 1 194 ? -19.766 -21.422 -25.016 1 96.06 194 VAL B O 1
ATOM 4334 N N . LYS B 1 195 ? -17.719 -20.875 -25.641 1 95.12 195 LYS B N 1
ATOM 4335 C CA . LYS B 1 195 ? -17.984 -19.453 -25.844 1 95.12 195 LYS B CA 1
ATOM 4336 C C . LYS B 1 195 ? -18.672 -18.844 -24.625 1 95.12 195 LYS B C 1
ATOM 4338 O O . LYS B 1 195 ? -19.781 -18.312 -24.734 1 95.12 195 LYS B O 1
ATOM 4343 N N . PRO B 1 196 ? -18.016 -18.891 -23.484 1 96.88 196 PRO B N 1
ATOM 4344 C CA . PRO B 1 196 ? -18.609 -18.359 -22.25 1 96.88 196 PRO B CA 1
ATOM 4345 C C . PRO B 1 196 ? -18.922 -16.859 -22.328 1 96.88 196 PRO B C 1
ATOM 4347 O O . PRO B 1 196 ? -18.469 -16.188 -23.266 1 96.88 196 PRO B O 1
ATOM 4350 N N . GLN B 1 197 ? -19.719 -16.391 -21.406 1 96.38 197 GLN B N 1
ATOM 4351 C CA . GLN B 1 197 ? -20.141 -14.992 -21.391 1 96.38 197 GLN B CA 1
ATOM 4352 C C . GLN B 1 197 ? -18.984 -14.086 -20.984 1 96.38 197 GLN B C 1
ATOM 4354 O O . GLN B 1 197 ? -19.031 -12.875 -21.203 1 96.38 197 GLN B O 1
ATOM 4359 N N . PHE B 1 198 ? -18 -14.625 -20.359 1 98.44 198 PHE B N 1
ATOM 4360 C CA . PHE B 1 198 ? -16.859 -13.82 -19.922 1 98.44 198 PHE B CA 1
ATOM 4361 C C . PHE B 1 198 ? -15.711 -13.93 -20.906 1 98.44 198 PHE B C 1
ATOM 4363 O O . PHE B 1 198 ? -15.578 -14.938 -21.609 1 98.44 198 PHE B O 1
ATOM 4370 N N . SER B 1 199 ? -14.875 -12.867 -20.984 1 98.56 199 SER B N 1
ATOM 4371 C CA . SER B 1 199 ? -13.648 -12.922 -21.766 1 98.56 199 SER B CA 1
ATOM 4372 C C . SER B 1 199 ? -12.555 -13.695 -21.047 1 98.56 199 SER B C 1
ATOM 4374 O O . SER B 1 199 ? -12.625 -13.875 -19.828 1 98.56 199 SER B O 1
ATOM 4376 N N . ILE B 1 200 ? -11.625 -14.219 -21.812 1 98.56 200 ILE B N 1
ATOM 4377 C CA . ILE B 1 200 ? -10.531 -15.008 -21.25 1 98.56 200 ILE B CA 1
ATOM 4378 C C . ILE B 1 200 ? -9.188 -14.383 -21.641 1 98.56 200 ILE B C 1
ATOM 4380 O O . ILE B 1 200 ? -9.016 -13.914 -22.766 1 98.56 200 ILE B O 1
ATOM 4384 N N . GLY B 1 201 ? -8.312 -14.242 -20.719 1 98.5 201 GLY B N 1
ATOM 4385 C CA . GLY B 1 201 ? -6.93 -13.891 -20.984 1 98.5 201 GLY B CA 1
ATOM 4386 C C . GLY B 1 201 ? -5.938 -14.82 -20.312 1 98.5 201 GLY B C 1
ATOM 4387 O O . GLY B 1 201 ? -6.242 -15.43 -19.281 1 98.5 201 GLY B O 1
ATOM 4388 N N . THR B 1 202 ? -4.777 -15.039 -20.922 1 98.75 202 THR B N 1
ATOM 4389 C CA . THR B 1 202 ? -3.719 -15.828 -20.312 1 98.75 202 THR B CA 1
ATOM 4390 C C . THR B 1 202 ? -2.424 -15.031 -20.219 1 98.75 202 THR B C 1
ATOM 4392 O O . THR B 1 202 ? -2.158 -14.172 -21.062 1 98.75 202 THR B O 1
ATOM 4395 N N . PHE B 1 203 ? -1.742 -15.234 -19.234 1 98.75 203 PHE B N 1
ATOM 4396 C CA . PHE B 1 203 ? -0.411 -14.664 -19.047 1 98.75 203 PHE B CA 1
ATOM 4397 C C . PHE B 1 203 ? 0.644 -15.766 -19 1 98.75 203 PHE B C 1
ATOM 4399 O O . PHE B 1 203 ? 0.509 -16.719 -18.234 1 98.75 203 PHE B O 1
ATOM 4406 N N . LEU B 1 204 ? 1.688 -15.656 -19.844 1 98.44 204 LEU B N 1
ATOM 4407 C CA . LEU B 1 204 ? 2.871 -16.516 -19.844 1 98.44 204 LEU B CA 1
ATOM 4408 C C . LEU B 1 204 ? 4.117 -15.711 -19.469 1 98.44 204 LEU B C 1
ATOM 4410 O O . LEU B 1 204 ? 4.289 -14.578 -19.906 1 98.44 204 LEU B O 1
ATOM 4414 N N . PHE B 1 205 ? 4.902 -16.328 -18.703 1 96.56 205 PHE B N 1
ATOM 4415 C CA . PHE B 1 205 ? 6.152 -15.695 -18.297 1 96.56 205 PHE B CA 1
ATOM 4416 C C . PHE B 1 205 ? 7.195 -16.734 -17.922 1 96.56 205 PHE B C 1
ATOM 4418 O O . PHE B 1 205 ? 6.852 -17.875 -17.609 1 96.56 205 PHE B O 1
ATOM 4425 N N . PRO B 1 206 ? 8.477 -16.328 -18.062 1 93.25 206 PRO B N 1
ATOM 4426 C CA . PRO B 1 206 ? 9.555 -17.234 -17.656 1 93.25 206 PRO B CA 1
ATOM 4427 C C . PRO B 1 206 ? 9.766 -17.25 -16.141 1 93.25 206 PRO B C 1
ATOM 4429 O O . PRO B 1 206 ? 8.797 -17.203 -15.383 1 93.25 206 PRO B O 1
ATOM 4432 N N . ILE B 1 207 ? 10.961 -17.438 -15.773 1 91.81 207 ILE B N 1
ATOM 4433 C CA . ILE B 1 207 ? 11.242 -17.469 -14.336 1 91.81 207 ILE B CA 1
ATOM 4434 C C . ILE B 1 207 ? 10.914 -16.109 -13.719 1 91.81 207 ILE B C 1
ATOM 4436 O O . ILE B 1 207 ? 11.195 -15.07 -14.312 1 91.81 207 ILE B O 1
ATOM 4440 N N . VAL B 1 208 ? 10.266 -16.203 -12.602 1 94.62 208 VAL B N 1
ATOM 4441 C CA . VAL B 1 208 ? 9.844 -14.992 -11.891 1 94.62 208 VAL B CA 1
ATOM 4442 C C . VAL B 1 208 ? 10.766 -14.742 -10.703 1 94.62 208 VAL B C 1
ATOM 4444 O O . VAL B 1 208 ? 10.93 -15.609 -9.844 1 94.62 208 VAL B O 1
ATOM 4447 N N . TYR B 1 209 ? 11.461 -13.57 -10.727 1 93.75 209 TYR B N 1
ATOM 4448 C CA . TYR B 1 209 ? 12.289 -13.109 -9.625 1 93.75 209 TYR B CA 1
ATOM 4449 C C . TYR B 1 209 ? 11.602 -11.984 -8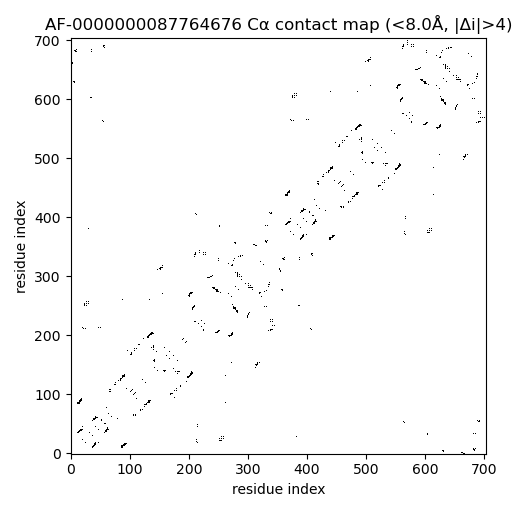.852 1 93.75 209 TYR B C 1
ATOM 4451 O O . TYR B 1 209 ? 10.562 -11.477 -9.281 1 93.75 209 TYR B O 1
ATOM 4459 N N . GLY B 1 210 ? 12.125 -11.602 -7.777 1 95.38 210 GLY B N 1
ATOM 4460 C CA . GLY B 1 210 ? 11.617 -10.508 -6.961 1 95.38 210 GLY B CA 1
ATOM 4461 C C . GLY B 1 210 ? 11.445 -10.883 -5.5 1 95.38 210 GLY B C 1
ATOM 4462 O O . GLY B 1 210 ? 11.641 -12.039 -5.125 1 95.38 210 GLY B O 1
ATOM 4463 N N . PRO B 1 211 ? 11.117 -9.969 -4.672 1 95.88 211 PRO B N 1
ATOM 4464 C CA . PRO B 1 211 ? 11.047 -10.219 -3.229 1 95.88 211 PRO B CA 1
ATOM 4465 C C . PRO B 1 211 ? 9.805 -11.023 -2.834 1 95.88 211 PRO B C 1
ATOM 4467 O O . PRO B 1 211 ? 8.688 -10.688 -3.236 1 95.88 211 PRO B O 1
ATOM 4470 N N . PRO B 1 212 ? 10.008 -12.109 -2.096 1 94.19 212 PRO B N 1
ATOM 4471 C CA . PRO B 1 212 ? 8.844 -12.789 -1.521 1 94.19 212 PRO B CA 1
ATOM 4472 C C . PRO B 1 212 ? 8.18 -11.992 -0.406 1 94.19 212 PRO B C 1
ATOM 4474 O O . PRO B 1 212 ? 8.867 -11.375 0.414 1 94.19 212 PRO B O 1
ATOM 4477 N N . ILE B 1 213 ? 6.855 -11.938 -0.438 1 93.62 213 ILE B N 1
ATOM 4478 C CA . ILE B 1 213 ? 6.137 -11.242 0.621 1 93.62 213 ILE B CA 1
ATOM 4479 C C . ILE B 1 213 ? 5.082 -12.172 1.224 1 93.62 213 ILE B C 1
ATOM 4481 O O . ILE B 1 213 ? 4.324 -11.766 2.109 1 93.62 213 ILE B O 1
ATOM 4485 N N . HIS B 1 214 ? 4.961 -13.398 0.696 1 92.62 214 HIS B N 1
ATOM 4486 C CA . HIS B 1 214 ? 4.043 -14.383 1.26 1 92.62 214 HIS B CA 1
ATOM 4487 C C . HIS B 1 214 ? 4.617 -15.016 2.525 1 92.62 214 HIS B C 1
ATOM 4489 O O . HIS B 1 214 ? 5.734 -14.688 2.93 1 92.62 214 HIS B O 1
ATOM 4495 N N . ASP B 1 215 ? 3.793 -15.773 3.244 1 91.62 215 ASP B N 1
ATOM 4496 C CA . ASP B 1 215 ? 4.156 -16.391 4.512 1 91.62 215 ASP B CA 1
ATOM 4497 C C . ASP B 1 215 ? 5.172 -17.516 4.297 1 91.62 215 ASP B C 1
ATOM 4499 O O . ASP B 1 215 ? 4.793 -18.672 4.074 1 91.62 215 ASP B O 1
ATOM 4503 N N . ILE B 1 216 ? 6.508 -17.078 4.402 1 89.5 216 ILE B N 1
ATOM 4504 C CA . ILE B 1 216 ? 7.566 -18.047 4.121 1 89.5 216 ILE B CA 1
ATOM 4505 C C . ILE B 1 216 ? 8.727 -17.828 5.086 1 89.5 216 ILE B C 1
ATOM 4507 O O . ILE B 1 216 ? 8.852 -16.766 5.699 1 89.5 216 ILE B O 1
ATOM 4511 N N . THR B 1 217 ? 9.438 -18.922 5.234 1 90.12 217 THR B N 1
ATOM 4512 C CA . THR B 1 217 ? 10.719 -18.906 5.945 1 90.12 217 THR B CA 1
ATOM 4513 C C . THR B 1 217 ? 11.852 -19.328 5.016 1 90.12 217 THR B C 1
ATOM 4515 O O . THR B 1 217 ? 11.617 -19.703 3.865 1 90.12 217 THR B O 1
ATOM 4518 N N . TYR B 1 218 ? 13.047 -19.094 5.535 1 89.75 218 TYR B N 1
ATOM 4519 C CA . TYR B 1 218 ? 14.203 -19.5 4.742 1 89.75 218 TYR B CA 1
ATOM 4520 C C . TYR B 1 218 ? 14.117 -20.969 4.363 1 89.75 218 TYR B C 1
ATOM 4522 O O . TYR B 1 218 ? 14.492 -21.359 3.252 1 89.75 218 TYR B O 1
ATOM 4530 N N . GLU B 1 219 ? 13.57 -21.828 5.215 1 85.81 219 GLU B N 1
ATOM 4531 C CA . GLU B 1 219 ? 13.492 -23.266 5.02 1 85.81 219 GLU B CA 1
ATOM 4532 C C . GLU B 1 219 ? 12.406 -23.625 4.008 1 85.81 219 GLU B C 1
ATOM 4534 O O . GLU B 1 219 ? 12.484 -24.672 3.354 1 85.81 219 GLU B O 1
ATOM 4539 N N . THR B 1 220 ? 11.453 -22.688 3.828 1 82.19 220 THR B N 1
ATOM 4540 C CA . THR B 1 220 ? 10.305 -23.062 3.012 1 82.19 220 THR B CA 1
ATOM 4541 C C . THR B 1 220 ? 10.297 -22.281 1.7 1 82.19 220 THR B C 1
ATOM 4543 O O . THR B 1 220 ? 9.273 -22.234 1.01 1 82.19 220 THR B O 1
ATOM 4546 N N . LEU B 1 221 ? 11.398 -21.688 1.378 1 81.44 221 LEU B N 1
ATOM 4547 C CA . LEU B 1 221 ? 11.484 -20.938 0.131 1 81.44 221 LEU B CA 1
ATOM 4548 C C . LEU B 1 221 ? 11.234 -21.844 -1.069 1 81.44 221 LEU B C 1
ATOM 4550 O O . LEU B 1 221 ? 11.742 -22.953 -1.122 1 81.44 221 LEU B O 1
ATOM 4554 N N . GLY B 1 222 ? 10.352 -21.438 -1.964 1 69.44 222 GLY B N 1
ATOM 4555 C CA . GLY B 1 222 ? 10.039 -22.172 -3.178 1 69.44 222 GLY B CA 1
ATOM 4556 C C . GLY B 1 222 ? 11.078 -22 -4.27 1 69.44 222 GLY B C 1
ATOM 4557 O O . GLY B 1 222 ? 12.062 -21.281 -4.086 1 69.44 222 GLY B O 1
ATOM 4558 N N . VAL B 1 223 ? 10.836 -22.672 -5.418 1 59.28 223 VAL B N 1
ATOM 4559 C CA . VAL B 1 223 ? 11.75 -22.766 -6.555 1 59.28 223 VAL B CA 1
ATOM 4560 C C . VAL B 1 223 ? 12.023 -21.359 -7.102 1 59.28 223 VAL B C 1
ATOM 4562 O O . VAL B 1 223 ? 13.164 -21.016 -7.414 1 59.28 223 VAL B O 1
ATOM 4565 N N . SER B 1 224 ? 11.031 -20.547 -7.195 1 58.34 224 SER B N 1
ATOM 4566 C CA . SER B 1 224 ? 11.172 -19.25 -7.84 1 58.34 224 SER B CA 1
ATOM 4567 C C . SER B 1 224 ? 12.102 -18.344 -7.039 1 58.34 224 SER B C 1
ATOM 4569 O O . SER B 1 224 ? 12.789 -17.484 -7.609 1 58.34 224 SER B O 1
ATOM 4571 N N . ILE B 1 225 ? 12.117 -18.516 -5.766 1 69.06 225 ILE B N 1
ATOM 4572 C CA . ILE B 1 225 ? 12.961 -17.703 -4.902 1 69.06 225 ILE B CA 1
ATOM 4573 C C . ILE B 1 225 ? 14.273 -18.422 -4.625 1 69.06 225 ILE B C 1
ATOM 4575 O O . ILE B 1 225 ? 15.227 -17.812 -4.121 1 69.06 225 ILE B O 1
ATOM 4579 N N . ALA B 1 226 ? 14.344 -19.562 -5.332 1 64.44 226 ALA B N 1
ATOM 4580 C CA . ALA B 1 226 ? 15.445 -20.469 -5.023 1 64.44 226 ALA B CA 1
ATOM 4581 C C . ALA B 1 226 ? 16.75 -19.969 -5.633 1 64.44 226 ALA B C 1
ATOM 4583 O O . ALA B 1 226 ? 17.844 -20.312 -5.148 1 64.44 226 ALA B O 1
ATOM 4584 N N . ASN B 1 227 ? 16.625 -19.016 -6.629 1 71.75 227 ASN B N 1
ATOM 4585 C CA . ASN B 1 227 ? 17.875 -18.547 -7.211 1 71.75 227 ASN B CA 1
ATOM 4586 C C . ASN B 1 227 ? 18.719 -17.797 -6.188 1 71.75 227 ASN B C 1
ATOM 4588 O O . ASN B 1 227 ? 19.922 -18 -6.105 1 71.75 227 ASN B O 1
ATOM 4592 N N . ALA B 1 228 ? 18.062 -16.891 -5.441 1 76.31 228 ALA B N 1
ATOM 4593 C CA . ALA B 1 228 ? 18.812 -16.172 -4.406 1 76.31 228 ALA B CA 1
ATOM 4594 C C . ALA B 1 228 ? 19.312 -17.141 -3.334 1 76.31 228 ALA B C 1
ATOM 4596 O O . ALA B 1 228 ? 20.453 -17.047 -2.895 1 76.31 228 ALA B O 1
ATOM 4597 N N . LYS B 1 229 ? 18.469 -18.047 -2.996 1 82.94 229 LYS B N 1
ATOM 4598 C CA . LYS B 1 229 ? 18.859 -19.047 -2.016 1 82.94 229 LYS B CA 1
ATOM 4599 C C . LYS B 1 229 ? 20 -19.922 -2.549 1 82.94 229 LYS B C 1
ATOM 4601 O O . LYS B 1 229 ? 20.922 -20.25 -1.811 1 82.94 229 LYS B O 1
ATOM 4606 N N . GLN B 1 230 ? 19.875 -20.266 -3.799 1 83.94 230 GLN B N 1
ATOM 4607 C CA . GLN B 1 230 ? 20.922 -21.078 -4.41 1 83.94 230 GLN B CA 1
ATOM 4608 C C . GLN B 1 230 ? 22.266 -20.359 -4.355 1 83.94 230 GLN B C 1
ATOM 4610 O O . GLN B 1 230 ? 23.281 -20.953 -4 1 83.94 230 GLN B O 1
ATOM 4615 N N . LEU B 1 231 ? 22.234 -19.094 -4.727 1 84.12 231 LEU B N 1
ATOM 4616 C CA . LEU B 1 231 ? 23.484 -18.359 -4.66 1 84.12 231 LEU B CA 1
ATOM 4617 C C . LEU B 1 231 ? 24.016 -18.312 -3.23 1 84.12 231 LEU B C 1
ATOM 4619 O O . LEU B 1 231 ? 25.219 -18.469 -3.006 1 84.12 231 LEU B O 1
ATOM 4623 N N . ILE B 1 232 ? 23.172 -18.094 -2.281 1 87.81 232 ILE B N 1
ATOM 4624 C CA . ILE B 1 232 ? 23.547 -17.969 -0.877 1 87.81 232 ILE B CA 1
ATOM 4625 C C . ILE B 1 232 ? 24.125 -19.297 -0.383 1 87.81 232 ILE B C 1
ATOM 4627 O O . ILE B 1 232 ? 25.031 -19.312 0.444 1 87.81 232 ILE B O 1
ATOM 4631 N N . GLU B 1 233 ? 23.703 -20.375 -0.945 1 90.38 233 GLU B N 1
ATOM 4632 C CA . GLU B 1 233 ? 24.078 -21.688 -0.428 1 90.38 233 GLU B CA 1
ATOM 4633 C C . GLU B 1 233 ? 25.234 -22.281 -1.224 1 90.38 233 GLU B C 1
ATOM 4635 O O . GLU B 1 233 ? 25.812 -23.297 -0.825 1 90.38 233 GLU B O 1
ATOM 4640 N N . LEU B 1 234 ? 25.594 -21.688 -2.301 1 92.62 234 LEU B N 1
ATOM 4641 C CA . LEU B 1 234 ? 26.75 -22.172 -3.055 1 92.62 234 LEU B CA 1
ATOM 4642 C C . LEU B 1 234 ? 28.031 -22.031 -2.24 1 92.62 234 LEU B C 1
ATOM 4644 O O . LEU B 1 234 ? 28.172 -21.078 -1.47 1 92.62 234 LEU B O 1
ATOM 4648 N N . PRO B 1 235 ? 28.938 -22.984 -2.521 1 93.31 235 PRO B N 1
ATOM 4649 C CA . PRO B 1 235 ? 30.266 -22.766 -1.944 1 93.31 235 PRO B CA 1
ATOM 4650 C C . PRO B 1 235 ? 30.922 -21.469 -2.418 1 93.31 235 PRO B C 1
ATOM 4652 O O . PRO B 1 235 ? 30.766 -21.078 -3.58 1 93.31 235 PRO B O 1
ATOM 4655 N N . LYS B 1 236 ? 31.5 -20.906 -1.529 1 92.69 236 LYS B N 1
ATOM 4656 C CA . LYS B 1 236 ? 32.125 -19.609 -1.802 1 92.69 236 LYS B CA 1
ATOM 4657 C C . LYS B 1 236 ? 33.031 -19.688 -3.031 1 92.69 236 LYS B C 1
ATOM 4659 O O . LYS B 1 236 ? 33.125 -18.703 -3.783 1 92.69 236 LYS B O 1
ATOM 4664 N N . ASP B 1 237 ? 33.625 -20.797 -3.268 1 93.12 237 ASP B N 1
ATOM 4665 C CA . ASP B 1 237 ? 34.625 -20.906 -4.344 1 93.12 237 ASP B CA 1
ATOM 4666 C C . ASP B 1 237 ? 33.969 -21.438 -5.621 1 93.12 237 ASP B C 1
ATOM 4668 O O . ASP B 1 237 ? 34.656 -21.75 -6.594 1 93.12 237 ASP B O 1
ATOM 4672 N N . ALA B 1 238 ? 32.688 -21.5 -5.578 1 94.56 238 ALA B N 1
ATOM 4673 C CA . ALA B 1 238 ? 32.031 -21.953 -6.797 1 94.56 238 ALA B CA 1
ATOM 4674 C C . ALA B 1 238 ? 32.344 -21.016 -7.969 1 94.56 238 ALA B C 1
ATOM 4676 O O . ALA B 1 238 ? 32.219 -19.797 -7.848 1 94.56 238 ALA B O 1
ATOM 4677 N N . LYS B 1 239 ? 32.688 -21.609 -9.094 1 92.19 239 LYS B N 1
ATOM 4678 C CA . LYS B 1 239 ? 33.062 -20.828 -10.266 1 92.19 239 LYS B CA 1
ATOM 4679 C C . LYS B 1 239 ? 31.906 -20.656 -11.227 1 92.19 239 LYS B C 1
ATOM 4681 O O . LYS B 1 239 ? 31.953 -19.812 -12.133 1 92.19 239 LYS B O 1
ATOM 4686 N N . GLU B 1 240 ? 31.047 -21.422 -11 1 91.44 240 GLU B N 1
ATOM 4687 C CA . GLU B 1 240 ? 29.859 -21.359 -11.852 1 91.44 240 GLU B CA 1
ATOM 4688 C C . GLU B 1 240 ? 28.609 -21.062 -11.023 1 91.44 240 GLU B C 1
ATOM 4690 O O . GLU B 1 240 ? 28.391 -21.688 -9.984 1 91.44 240 GLU B O 1
ATOM 4695 N N . ILE B 1 241 ? 27.922 -20.094 -11.508 1 90.88 241 ILE B N 1
ATOM 4696 C CA . ILE B 1 241 ? 26.609 -19.781 -10.93 1 90.88 241 ILE B CA 1
ATOM 4697 C C . ILE B 1 241 ? 25.516 -20.391 -11.797 1 90.88 241 ILE B C 1
ATOM 4699 O O . ILE B 1 241 ? 25.391 -20.047 -12.977 1 90.88 241 ILE B O 1
ATOM 4703 N N . PRO B 1 242 ? 24.734 -21.234 -11.227 1 87.38 242 PRO B N 1
ATOM 4704 C CA . PRO B 1 242 ? 23.688 -21.906 -12.008 1 87.38 242 PRO B CA 1
ATOM 4705 C C . PRO B 1 242 ? 22.672 -20.922 -12.594 1 87.38 242 PRO B C 1
ATOM 4707 O O . PRO B 1 242 ? 22.328 -19.922 -11.953 1 87.38 242 PRO B O 1
ATOM 4710 N N . THR B 1 243 ? 22.328 -21.219 -13.82 1 84.44 243 THR B N 1
ATOM 4711 C CA . THR B 1 243 ? 21.297 -20.484 -14.523 1 84.44 243 THR B CA 1
ATOM 4712 C C . THR B 1 243 ? 20.094 -21.391 -14.82 1 84.44 243 THR B C 1
ATOM 4714 O O . THR B 1 243 ? 20.234 -22.375 -15.539 1 84.44 243 THR B O 1
ATOM 4717 N N . LEU B 1 244 ? 19.016 -21.141 -14.234 1 74 244 LEU B N 1
ATOM 4718 C CA . LEU B 1 244 ? 17.828 -21.922 -14.555 1 74 244 LEU B CA 1
ATOM 4719 C C . LEU B 1 244 ? 17.281 -21.547 -15.938 1 74 244 LEU B C 1
ATOM 4721 O O . LEU B 1 244 ? 17.141 -22.406 -16.797 1 74 244 LEU B O 1
ATOM 4725 N N . THR B 1 245 ? 17.016 -20.375 -16.188 1 80.19 245 THR B N 1
ATOM 4726 C CA . THR B 1 245 ? 16.672 -19.75 -17.453 1 80.19 245 THR B CA 1
ATOM 4727 C C . THR B 1 245 ? 17.156 -18.312 -17.516 1 80.19 245 THR B C 1
ATOM 4729 O O . THR B 1 245 ? 17.344 -17.672 -16.469 1 80.19 245 THR B O 1
ATOM 4732 N N . ARG B 1 246 ? 17.406 -17.906 -18.703 1 88.31 246 ARG B N 1
ATOM 4733 C CA . ARG B 1 246 ? 17.938 -16.562 -18.828 1 88.31 246 ARG B CA 1
ATOM 4734 C C . ARG B 1 246 ? 16.812 -15.539 -18.938 1 88.31 246 ARG B C 1
ATOM 4736 O O . ARG B 1 246 ? 17.016 -14.352 -18.672 1 88.31 246 ARG B O 1
ATOM 4743 N N . LEU B 1 247 ? 15.641 -16 -19.453 1 90.62 247 LEU B N 1
ATOM 4744 C CA . LEU B 1 247 ? 14.492 -15.102 -19.547 1 90.62 247 LEU B CA 1
ATOM 4745 C C . LEU B 1 247 ? 13.828 -14.938 -18.188 1 90.62 247 LEU B C 1
ATOM 4747 O O . LEU B 1 247 ? 13.602 -15.922 -17.469 1 90.62 247 LEU B O 1
ATOM 4751 N N . ASN B 1 248 ? 13.578 -13.672 -17.844 1 92.31 248 ASN B N 1
ATOM 4752 C CA . ASN B 1 248 ? 12.992 -13.477 -16.516 1 92.31 248 ASN B CA 1
ATOM 4753 C C . ASN B 1 248 ? 12.094 -12.234 -16.484 1 92.31 248 ASN B C 1
ATOM 4755 O O . ASN B 1 248 ? 12.102 -11.438 -17.422 1 92.31 248 ASN B O 1
ATOM 4759 N N . VAL B 1 249 ? 11.336 -12.109 -15.414 1 96.25 249 VAL B N 1
ATOM 4760 C CA . VAL B 1 249 ? 10.461 -10.969 -15.156 1 96.25 249 VAL B CA 1
ATOM 4761 C C . VAL B 1 249 ? 10.258 -10.812 -13.648 1 96.25 249 VAL B C 1
ATOM 4763 O O . VAL B 1 249 ? 10.336 -11.781 -12.898 1 96.25 249 VAL B O 1
ATOM 4766 N N . ASP B 1 250 ? 10.109 -9.578 -13.195 1 97.12 250 ASP B N 1
ATOM 4767 C CA . ASP B 1 250 ? 9.859 -9.305 -11.789 1 97.12 250 ASP B CA 1
ATOM 4768 C C . ASP B 1 250 ? 8.445 -9.719 -11.391 1 97.12 250 ASP B C 1
ATOM 4770 O O . ASP B 1 250 ? 7.488 -9.477 -12.133 1 97.12 250 ASP B O 1
ATOM 4774 N N . VAL B 1 251 ? 8.312 -10.312 -10.203 1 97.44 251 VAL B N 1
ATOM 4775 C CA . VAL B 1 251 ? 7.035 -10.805 -9.688 1 97.44 251 VAL B CA 1
ATOM 4776 C C . VAL B 1 251 ? 6.039 -9.656 -9.586 1 97.44 251 VAL B C 1
ATOM 4778 O O . VAL B 1 251 ? 4.84 -9.836 -9.82 1 97.44 251 VAL B O 1
ATOM 4781 N N . ARG B 1 252 ? 6.438 -8.453 -9.273 1 98.31 252 ARG B N 1
ATOM 4782 C CA . ARG B 1 252 ? 5.57 -7.293 -9.117 1 98.31 252 ARG B CA 1
ATOM 4783 C C . ARG B 1 252 ? 5.008 -6.848 -10.461 1 98.31 252 ARG B C 1
ATOM 4785 O O . ARG B 1 252 ? 3.873 -6.371 -10.539 1 98.31 252 ARG B O 1
ATOM 4792 N N . ASP B 1 253 ? 5.785 -6.984 -11.508 1 98.69 253 ASP B N 1
ATOM 4793 C CA . ASP B 1 253 ? 5.309 -6.707 -12.859 1 98.69 253 ASP B CA 1
ATOM 4794 C C . ASP B 1 253 ? 4.285 -7.75 -13.305 1 98.69 253 ASP B C 1
ATOM 4796 O O . ASP B 1 253 ? 3.301 -7.418 -13.969 1 98.69 253 ASP B O 1
ATOM 4800 N N . VAL B 1 254 ? 4.559 -9.047 -12.945 1 98.62 254 VAL B N 1
ATOM 4801 C CA . VAL B 1 254 ? 3.607 -10.109 -13.25 1 98.62 254 VAL B CA 1
ATOM 4802 C C . VAL B 1 254 ? 2.273 -9.82 -12.562 1 98.62 254 VAL B C 1
ATOM 4804 O O . VAL B 1 254 ? 1.215 -9.914 -13.188 1 98.62 254 VAL B O 1
ATOM 4807 N N . ALA B 1 255 ? 2.355 -9.43 -11.305 1 98.81 255 ALA B N 1
ATOM 4808 C CA . ALA B 1 255 ? 1.152 -9.086 -10.547 1 98.81 255 ALA B CA 1
ATOM 4809 C C . ALA B 1 255 ? 0.437 -7.891 -11.172 1 98.81 255 ALA B C 1
ATOM 4811 O O . ALA B 1 255 ? -0.786 -7.906 -11.328 1 98.81 255 ALA B O 1
ATOM 4812 N N . ARG B 1 256 ? 1.168 -6.898 -11.547 1 98.62 256 ARG B N 1
ATOM 4813 C CA . ARG B 1 256 ? 0.611 -5.688 -12.141 1 98.62 256 ARG B CA 1
ATOM 4814 C C . ARG B 1 256 ? -0.114 -6.004 -13.445 1 98.62 256 ARG B C 1
ATOM 4816 O O . ARG B 1 256 ? -1.188 -5.461 -13.711 1 98.62 256 ARG B O 1
ATOM 4823 N N . ALA B 1 257 ? 0.48 -6.902 -14.297 1 98.81 257 ALA B N 1
ATOM 4824 C CA . ALA B 1 257 ? -0.157 -7.309 -15.547 1 98.81 257 ALA B CA 1
ATOM 4825 C C . ALA B 1 257 ? -1.508 -7.969 -15.281 1 98.81 257 ALA B C 1
ATOM 4827 O O . ALA B 1 257 ? -2.496 -7.656 -15.953 1 98.81 257 ALA B O 1
ATOM 4828 N N . HIS B 1 258 ? -1.538 -8.844 -14.25 1 98.81 258 HIS B N 1
ATOM 4829 C CA . HIS B 1 258 ? -2.777 -9.539 -13.906 1 98.81 258 HIS B CA 1
ATOM 4830 C C . HIS B 1 258 ? -3.852 -8.547 -13.461 1 98.81 258 HIS B C 1
ATOM 4832 O O . HIS B 1 258 ? -4.984 -8.602 -13.945 1 98.81 258 HIS B O 1
ATOM 4838 N N . VAL B 1 259 ? -3.516 -7.641 -12.633 1 98.62 259 VAL B N 1
ATOM 4839 C CA . VAL B 1 259 ? -4.469 -6.699 -12.062 1 98.62 259 VAL B CA 1
ATOM 4840 C C . VAL B 1 259 ? -4.961 -5.734 -13.141 1 98.62 259 VAL B C 1
ATOM 4842 O O . VAL B 1 259 ? -6.164 -5.488 -13.258 1 98.62 259 VAL B O 1
ATOM 4845 N N . LYS B 1 260 ? -4.039 -5.223 -13.953 1 97.56 260 LYS B N 1
ATOM 4846 C CA . LYS B 1 260 ? -4.387 -4.277 -15.008 1 97.56 260 LYS B CA 1
ATOM 4847 C C . LYS B 1 260 ? -5.324 -4.914 -16.031 1 97.56 260 LYS B C 1
ATOM 4849 O O . LYS B 1 260 ? -6.16 -4.234 -16.625 1 97.56 260 LYS B O 1
ATOM 4854 N N . SER B 1 261 ? -5.242 -6.203 -16.25 1 98.31 261 SER B N 1
ATOM 4855 C CA . SER B 1 261 ? -6.004 -6.883 -17.297 1 98.31 261 SER B CA 1
ATOM 4856 C C . SER B 1 261 ? -7.484 -6.957 -16.938 1 98.31 261 SER B C 1
ATOM 4858 O O . SER B 1 261 ? -8.336 -7.125 -17.812 1 98.31 261 SER B O 1
ATOM 4860 N N . LEU B 1 262 ? -7.832 -6.848 -15.633 1 97.88 262 LEU B N 1
ATOM 4861 C CA . LEU B 1 262 ? -9.188 -7.125 -15.18 1 97.88 262 LEU B CA 1
ATOM 4862 C C . LEU B 1 262 ? -10.188 -6.156 -15.805 1 97.88 262 LEU B C 1
ATOM 4864 O O . LEU B 1 262 ? -11.211 -6.578 -16.344 1 97.88 262 LEU B O 1
ATOM 4868 N N . SER B 1 263 ? -9.867 -4.859 -15.852 1 93.19 263 SER B N 1
ATOM 4869 C CA . SER B 1 263 ? -10.812 -3.887 -16.391 1 93.19 263 SER B CA 1
ATOM 4870 C C . SER B 1 263 ? -10.359 -3.379 -17.75 1 93.19 263 SER B C 1
ATOM 4872 O O . SER B 1 263 ? -10.914 -2.408 -18.281 1 93.19 263 SER B O 1
ATOM 4874 N N . ASN B 1 264 ? -9.336 -3.959 -18.406 1 97.12 264 ASN B N 1
ATOM 4875 C CA . ASN B 1 264 ? -8.773 -3.504 -19.672 1 97.12 264 ASN B CA 1
ATOM 4876 C C . ASN B 1 264 ? -9.164 -4.43 -20.828 1 97.12 264 ASN B C 1
ATOM 4878 O O . ASN B 1 264 ? -8.664 -5.551 -20.922 1 97.12 264 ASN B O 1
ATOM 4882 N N . PRO B 1 265 ? -10.008 -4.004 -21.688 1 97.81 265 PRO B N 1
ATOM 4883 C CA . PRO B 1 265 ? -10.508 -4.863 -22.766 1 97.81 265 PRO B CA 1
ATOM 4884 C C . PRO B 1 265 ? -9.414 -5.285 -23.75 1 97.81 265 PRO B C 1
ATOM 4886 O O . PRO B 1 265 ? -9.602 -6.215 -24.531 1 97.81 265 PRO B O 1
ATOM 4889 N N . GLU B 1 266 ? -8.203 -4.613 -23.719 1 98.25 266 GLU B N 1
ATOM 4890 C CA . GLU B 1 266 ? -7.109 -4.961 -24.609 1 98.25 266 GLU B CA 1
ATOM 4891 C C . GLU B 1 266 ? -6.586 -6.363 -24.328 1 98.25 266 GLU B C 1
ATOM 4893 O O . GLU B 1 266 ? -5.875 -6.945 -25.156 1 98.25 266 GLU B O 1
ATOM 4898 N N . PHE B 1 267 ? -6.957 -6.93 -23.141 1 98.44 267 PHE B N 1
ATOM 4899 C CA . PHE B 1 267 ? -6.477 -8.25 -22.75 1 98.44 267 PHE B CA 1
ATOM 4900 C C . PHE B 1 267 ? -7.543 -9.305 -23 1 98.44 267 PHE B C 1
ATOM 4902 O O . PHE B 1 267 ? -7.312 -10.5 -22.781 1 98.44 267 PHE B O 1
ATOM 4909 N N . ASP B 1 268 ? -8.766 -8.938 -23.531 1 98.5 268 ASP B N 1
ATOM 4910 C CA . ASP B 1 268 ? -9.859 -9.875 -23.734 1 98.5 268 ASP B CA 1
ATOM 4911 C C . ASP B 1 268 ? -9.531 -10.875 -24.828 1 98.5 268 ASP B C 1
ATOM 4913 O O . ASP B 1 268 ? -9.258 -10.484 -25.969 1 98.5 268 ASP B O 1
ATOM 4917 N N . ASN B 1 269 ? -9.523 -12.086 -24.422 1 98.38 269 ASN B N 1
ATOM 4918 C CA . ASN B 1 269 ? -9.297 -13.195 -25.344 1 98.38 269 ASN B CA 1
ATOM 4919 C C . ASN B 1 269 ? -7.926 -13.102 -26 1 98.38 269 ASN B C 1
ATOM 4921 O O . ASN B 1 269 ? -7.793 -13.344 -27.203 1 98.38 269 ASN B O 1
ATOM 4925 N N . LYS B 1 270 ? -6.945 -12.633 -25.172 1 98.44 270 LYS B N 1
ATOM 4926 C CA . LYS B 1 270 ? -5.578 -12.477 -25.656 1 98.44 270 LYS B CA 1
ATOM 4927 C C . LYS B 1 270 ? -4.602 -13.297 -24.828 1 98.44 270 LYS B C 1
ATOM 4929 O O . LYS B 1 270 ? -4.75 -13.391 -23.609 1 98.44 270 LYS B O 1
ATOM 4934 N N . ARG B 1 271 ? -3.656 -13.891 -25.5 1 98.25 271 ARG B N 1
ATOM 4935 C CA . ARG B 1 271 ? -2.463 -14.469 -24.891 1 98.25 271 ARG B CA 1
ATOM 4936 C C . ARG B 1 271 ? -1.372 -13.414 -24.719 1 98.25 271 ARG B C 1
ATOM 4938 O O . ARG B 1 271 ? -1.009 -12.727 -25.672 1 98.25 271 ARG B O 1
ATOM 4945 N N . SER B 1 272 ? -0.925 -13.234 -23.531 1 98.75 272 SER B N 1
ATOM 4946 C CA . SER B 1 272 ? 0.099 -12.234 -23.25 1 98.75 272 SER B CA 1
ATOM 4947 C C . SER B 1 272 ? 1.338 -12.867 -22.625 1 98.75 272 SER B C 1
ATOM 4949 O O . SER B 1 272 ? 1.234 -13.625 -21.656 1 98.75 272 SER B O 1
ATOM 4951 N N . ILE B 1 273 ? 2.559 -12.562 -23.188 1 98.38 273 ILE B N 1
ATOM 4952 C CA . ILE B 1 273 ? 3.809 -13.156 -22.734 1 98.38 273 ILE B CA 1
ATOM 4953 C C . ILE B 1 273 ? 4.738 -12.062 -22.203 1 98.38 273 ILE B C 1
ATOM 4955 O O . ILE B 1 273 ? 5.109 -11.148 -22.953 1 98.38 273 ILE B O 1
ATOM 4959 N N . LEU B 1 274 ? 5.062 -12.156 -20.938 1 97.88 274 LEU B N 1
ATOM 4960 C CA . LEU B 1 274 ? 5.91 -11.172 -20.266 1 97.88 274 LEU B CA 1
ATOM 4961 C C . LEU B 1 274 ? 7.355 -11.656 -20.203 1 97.88 274 LEU B C 1
ATOM 4963 O O . LEU B 1 274 ? 7.672 -12.57 -19.453 1 97.88 274 LEU B O 1
ATOM 4967 N N . VAL B 1 275 ? 8.242 -11.062 -20.953 1 95.62 275 VAL B N 1
ATOM 4968 C CA . VAL B 1 275 ? 9.688 -11.203 -20.828 1 95.62 275 VAL B CA 1
ATOM 4969 C C . VAL B 1 275 ? 10.328 -9.828 -20.625 1 95.62 275 VAL B C 1
ATOM 4971 O O . VAL B 1 275 ? 10.242 -8.961 -21.5 1 95.62 275 VAL B O 1
ATOM 4974 N N . ALA B 1 276 ? 10.906 -9.656 -19.484 1 94.75 276 ALA B N 1
ATOM 4975 C CA . ALA B 1 276 ? 11.422 -8.336 -19.125 1 94.75 276 ALA B CA 1
ATOM 4976 C C . ALA B 1 276 ? 12.914 -8.234 -19.422 1 94.75 276 ALA B C 1
ATOM 4978 O O . ALA B 1 276 ? 13.375 -7.234 -19.984 1 94.75 276 ALA B O 1
ATOM 4979 N N . HIS B 1 277 ? 13.648 -9.336 -19 1 91.38 277 HIS B N 1
ATOM 4980 C CA . HIS B 1 277 ? 15.102 -9.273 -19.094 1 91.38 277 HIS B CA 1
ATOM 4981 C C . HIS B 1 277 ? 15.688 -10.633 -19.469 1 91.38 277 HIS B C 1
ATOM 4983 O O . HIS B 1 277 ? 15.031 -11.664 -19.328 1 91.38 277 HIS B O 1
ATOM 4989 N N . VAL B 1 278 ? 16.875 -10.625 -19.984 1 89.5 278 VAL B N 1
ATOM 4990 C CA . VAL B 1 278 ? 17.688 -11.797 -20.234 1 89.5 278 VAL B CA 1
ATOM 4991 C C . VAL B 1 278 ? 18.969 -11.727 -19.406 1 89.5 278 VAL B C 1
ATOM 4993 O O . VAL B 1 278 ? 19.75 -10.781 -19.531 1 89.5 278 VAL B O 1
ATOM 4996 N N . ALA B 1 279 ? 19.094 -12.656 -18.531 1 89.06 279 ALA B N 1
ATOM 4997 C CA . ALA B 1 279 ? 20.266 -12.68 -17.656 1 89.06 279 ALA B CA 1
ATOM 4998 C C . ALA B 1 279 ? 20.547 -14.094 -17.156 1 89.06 279 ALA B C 1
ATOM 5000 O O . ALA B 1 279 ? 19.625 -14.859 -16.891 1 89.06 279 ALA B O 1
ATOM 5001 N N . ASP B 1 280 ? 21.828 -14.352 -17.047 1 88.75 280 ASP B N 1
ATOM 5002 C CA . ASP B 1 280 ? 22.219 -15.633 -16.453 1 88.75 280 ASP B CA 1
ATOM 5003 C C . ASP B 1 280 ? 22.578 -15.477 -14.984 1 88.75 280 ASP B C 1
ATOM 5005 O O . ASP B 1 280 ? 22.5 -14.375 -14.43 1 88.75 280 ASP B O 1
ATOM 5009 N N . GLY B 1 281 ? 22.875 -16.547 -14.438 1 90.75 281 GLY B N 1
ATOM 5010 C CA . GLY B 1 281 ? 23.203 -16.562 -13.023 1 90.75 281 GLY B CA 1
ATOM 5011 C C . GLY B 1 281 ? 24.391 -15.672 -12.688 1 90.75 281 GLY B C 1
ATOM 5012 O O . GLY B 1 281 ? 24.453 -15.078 -11.609 1 90.75 281 GLY B O 1
ATOM 5013 N N . GLN B 1 282 ? 25.344 -15.586 -13.578 1 92.25 282 GLN B N 1
ATOM 5014 C CA . GLN B 1 282 ? 26.516 -14.758 -13.32 1 92.25 282 GLN B CA 1
ATOM 5015 C C . GLN B 1 282 ? 26.141 -13.281 -13.211 1 92.25 282 GLN B C 1
ATOM 5017 O O . GLN B 1 282 ? 26.719 -12.547 -12.406 1 92.25 282 GLN B O 1
ATOM 5022 N N . VAL B 1 283 ? 25.219 -12.883 -14.016 1 91.75 283 VAL B N 1
ATOM 5023 C CA . VAL B 1 283 ? 24.766 -11.5 -13.945 1 91.75 283 VAL B CA 1
ATOM 5024 C C . VAL B 1 283 ? 24.172 -11.219 -12.57 1 91.75 283 VAL B C 1
ATOM 5026 O O . VAL B 1 283 ? 24.422 -10.172 -11.977 1 91.75 283 VAL B O 1
ATOM 5029 N N . ILE B 1 284 ? 23.438 -12.133 -12.039 1 92.94 284 ILE B N 1
ATOM 5030 C CA . ILE B 1 284 ? 22.828 -12.016 -10.727 1 92.94 284 ILE B CA 1
ATOM 5031 C C . ILE B 1 284 ? 23.906 -11.891 -9.656 1 92.94 284 ILE B C 1
ATOM 5033 O O . ILE B 1 284 ? 23.859 -11 -8.812 1 92.94 284 ILE B O 1
ATOM 5037 N N . ALA B 1 285 ? 24.875 -12.758 -9.773 1 93.88 285 ALA B N 1
ATOM 5038 C CA . ALA B 1 285 ? 25.984 -12.719 -8.812 1 93.88 285 ALA B CA 1
ATOM 5039 C C . ALA B 1 285 ? 26.734 -11.391 -8.883 1 93.88 285 ALA B C 1
ATOM 5041 O O . ALA B 1 285 ? 27.062 -10.805 -7.852 1 93.88 285 ALA B O 1
ATOM 5042 N N . ASP B 1 286 ? 26.969 -10.938 -10.078 1 94.19 286 ASP B N 1
ATOM 5043 C CA . ASP B 1 286 ? 27.688 -9.68 -10.258 1 94.19 286 ASP B CA 1
ATOM 5044 C C . ASP B 1 286 ? 26.938 -8.516 -9.617 1 94.19 286 ASP B C 1
ATOM 5046 O O . ASP B 1 286 ? 27.531 -7.676 -8.938 1 94.19 286 ASP B O 1
ATOM 5050 N N . ILE B 1 287 ? 25.641 -8.5 -9.844 1 94.31 287 ILE B N 1
ATOM 5051 C CA . ILE B 1 287 ? 24.812 -7.434 -9.297 1 94.31 287 ILE B CA 1
ATOM 5052 C C . ILE B 1 287 ? 24.859 -7.473 -7.77 1 94.31 287 ILE B C 1
ATOM 5054 O O . ILE B 1 287 ? 25.047 -6.438 -7.125 1 94.31 287 ILE B O 1
ATOM 5058 N N . ILE B 1 288 ? 24.75 -8.586 -7.152 1 94.62 288 ILE B N 1
ATOM 5059 C CA . ILE B 1 288 ? 24.719 -8.734 -5.703 1 94.62 288 ILE B CA 1
ATOM 5060 C C . ILE B 1 288 ? 26.078 -8.359 -5.109 1 94.62 288 ILE B C 1
ATOM 5062 O O . ILE B 1 288 ? 26.141 -7.594 -4.145 1 94.62 288 ILE B O 1
ATOM 5066 N N . HIS B 1 289 ? 27.156 -8.852 -5.738 1 94.56 289 HIS B N 1
ATOM 5067 C CA . HIS B 1 289 ? 28.484 -8.562 -5.215 1 94.56 289 HIS B CA 1
ATOM 5068 C C . HIS B 1 289 ? 28.812 -7.074 -5.328 1 94.56 289 HIS B C 1
ATOM 5070 O O . HIS B 1 289 ? 29.484 -6.516 -4.457 1 94.56 289 HIS B O 1
ATOM 5076 N N . LYS B 1 290 ? 28.375 -6.516 -6.344 1 93.94 290 LYS B N 1
ATOM 5077 C CA . LYS B 1 290 ? 28.656 -5.102 -6.562 1 93.94 290 LYS B CA 1
ATOM 5078 C C . LYS B 1 290 ? 27.875 -4.219 -5.594 1 93.94 290 LYS B C 1
ATOM 5080 O O . LYS B 1 290 ? 28.391 -3.193 -5.137 1 93.94 290 LYS B O 1
ATOM 5085 N N . ASN B 1 291 ? 26.672 -4.645 -5.281 1 93.69 291 ASN B N 1
ATOM 5086 C CA . ASN B 1 291 ? 25.781 -3.717 -4.59 1 93.69 291 ASN B CA 1
ATOM 5087 C C . ASN B 1 291 ? 25.547 -4.137 -3.141 1 93.69 291 ASN B C 1
ATOM 5089 O O . ASN B 1 291 ? 25.031 -3.357 -2.338 1 93.69 291 ASN B O 1
ATOM 5093 N N . ARG B 1 292 ? 25.781 -5.297 -2.777 1 95.12 292 ARG B N 1
ATOM 5094 C CA . ARG B 1 292 ? 25.703 -5.844 -1.426 1 95.12 292 ARG B CA 1
ATOM 5095 C C . ARG B 1 292 ? 27 -6.527 -1.022 1 95.12 292 ARG B C 1
ATOM 5097 O O . ARG B 1 292 ? 26.984 -7.668 -0.556 1 95.12 292 ARG B O 1
ATOM 5104 N N . SER B 1 293 ? 28.078 -5.719 -1.11 1 94.5 293 SER B N 1
ATOM 5105 C CA . SER B 1 293 ? 29.422 -6.285 -0.966 1 94.5 293 SER B CA 1
ATOM 5106 C C . SER B 1 293 ? 29.625 -6.875 0.426 1 94.5 293 SER B C 1
ATOM 5108 O O . SER B 1 293 ? 30.281 -7.906 0.58 1 94.5 293 SER B O 1
ATOM 5110 N N . THR B 1 294 ? 29 -6.27 1.407 1 95.69 294 THR B N 1
ATOM 5111 C CA . THR B 1 294 ? 29.188 -6.762 2.768 1 95.69 294 THR B CA 1
ATOM 5112 C C . THR B 1 294 ? 28.484 -8.102 2.955 1 95.69 294 THR B C 1
ATOM 5114 O O . THR B 1 294 ? 29.094 -9.07 3.41 1 95.69 294 THR B O 1
ATOM 5117 N N . GLU B 1 295 ? 27.297 -8.195 2.592 1 92.94 295 GLU B N 1
ATOM 5118 C CA . GLU B 1 295 ? 26.531 -9.43 2.73 1 92.94 295 GLU B CA 1
ATOM 5119 C C . GLU B 1 295 ? 27.078 -10.523 1.814 1 92.94 295 GLU B C 1
ATOM 5121 O O . GLU B 1 295 ? 27.031 -11.711 2.156 1 92.94 295 GLU B O 1
ATOM 5126 N N . ALA B 1 296 ? 27.641 -10.133 0.646 1 95.12 296 ALA B N 1
ATOM 5127 C CA . ALA B 1 296 ? 28.031 -11.086 -0.387 1 95.12 296 ALA B CA 1
ATOM 5128 C C . ALA B 1 296 ? 29.484 -11.516 -0.213 1 95.12 296 ALA B C 1
ATOM 5130 O O . ALA B 1 296 ? 29.984 -12.336 -0.982 1 95.12 296 ALA B O 1
ATOM 5131 N N . ALA B 1 297 ? 30.141 -10.977 0.77 1 94.75 297 ALA B N 1
ATOM 5132 C CA . ALA B 1 297 ? 31.578 -11.195 0.931 1 94.75 297 ALA B CA 1
ATOM 5133 C C . ALA B 1 297 ? 31.906 -12.688 0.965 1 94.75 297 ALA B C 1
ATOM 5135 O O . ALA B 1 297 ? 32.969 -13.109 0.5 1 94.75 297 ALA B O 1
ATOM 5136 N N . ASN B 1 298 ? 31.016 -13.461 1.47 1 94.5 298 ASN B N 1
ATOM 5137 C CA . ASN B 1 298 ? 31.297 -14.883 1.593 1 94.5 298 ASN B CA 1
ATOM 5138 C C . ASN B 1 298 ? 30.438 -15.711 0.646 1 94.5 298 ASN B C 1
ATOM 5140 O O . ASN B 1 298 ? 30.312 -16.922 0.808 1 94.5 298 ASN B O 1
ATOM 5144 N N . LEU B 1 299 ? 29.875 -15.109 -0.27 1 95.62 299 LEU B N 1
ATOM 5145 C CA . LEU B 1 299 ? 29.094 -15.82 -1.266 1 95.62 299 LEU B CA 1
ATOM 5146 C C . LEU B 1 299 ? 29.906 -16.078 -2.529 1 95.62 299 LEU B C 1
ATOM 5148 O O . LEU B 1 299 ? 30.891 -15.391 -2.779 1 95.62 299 LEU B O 1
ATOM 5152 N N . ALA B 1 300 ? 29.469 -17.094 -3.289 1 94.81 300 ALA B N 1
ATOM 5153 C CA . ALA B 1 300 ? 30.141 -17.375 -4.559 1 94.81 300 ALA B CA 1
ATOM 5154 C C . ALA B 1 300 ? 30.031 -16.188 -5.512 1 94.81 300 ALA B C 1
ATOM 5156 O O . ALA B 1 300 ? 28.953 -15.625 -5.691 1 94.81 300 ALA B O 1
ATOM 5157 N N . ALA B 1 301 ? 31.078 -15.922 -6.082 1 94.62 301 ALA B N 1
ATOM 5158 C CA . ALA B 1 301 ? 31.109 -14.836 -7.062 1 94.62 301 ALA B CA 1
ATOM 5159 C C . ALA B 1 301 ? 31.062 -15.383 -8.484 1 94.62 301 ALA B C 1
ATOM 5161 O O . ALA B 1 301 ? 30.828 -14.633 -9.438 1 94.62 301 ALA B O 1
ATOM 5162 N N . GLY B 1 302 ? 31.203 -16.688 -8.594 1 95.31 302 GLY B N 1
ATOM 5163 C CA . GLY B 1 302 ? 31.359 -17.25 -9.93 1 95.31 302 GLY B CA 1
ATOM 5164 C C . GLY B 1 302 ? 32.562 -16.703 -10.68 1 95.31 302 GLY B C 1
ATOM 5165 O O . GLY B 1 302 ? 33.656 -16.688 -10.156 1 95.31 302 GLY B O 1
ATOM 5166 N N . THR B 1 303 ? 32.344 -16.344 -11.977 1 93.75 303 THR B N 1
ATOM 5167 C CA . THR B 1 303 ? 33.344 -15.688 -12.82 1 93.75 303 THR B CA 1
ATOM 5168 C C . THR B 1 303 ? 32.844 -14.305 -13.25 1 93.75 303 THR B C 1
ATOM 5170 O O . THR B 1 303 ? 32.312 -14.148 -14.352 1 93.75 303 THR B O 1
ATOM 5173 N N . PRO B 1 304 ? 33.156 -13.336 -12.414 1 92.44 304 PRO B N 1
ATOM 5174 C CA . PRO B 1 304 ? 32.594 -12 -12.633 1 92.44 304 PRO B CA 1
ATOM 5175 C C . PRO B 1 304 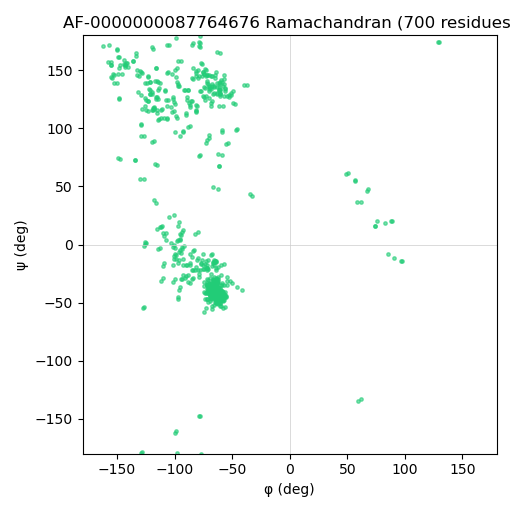? 32.812 -11.5 -14.062 1 92.44 304 PRO B C 1
ATOM 5177 O O . PRO B 1 304 ? 33.906 -11.648 -14.609 1 92.44 304 PRO B O 1
ATOM 5180 N N . GLY B 1 305 ? 31.688 -11.055 -14.68 1 90.88 305 GLY B N 1
ATOM 5181 C CA . GLY B 1 305 ? 31.75 -10.43 -15.992 1 90.88 305 GLY B CA 1
ATOM 5182 C C . GLY B 1 305 ? 31.609 -11.414 -17.141 1 90.88 305 GLY B C 1
ATOM 5183 O O . GLY B 1 305 ? 31.453 -11.016 -18.297 1 90.88 305 GLY B O 1
ATOM 5184 N N . VAL B 1 306 ? 31.688 -12.664 -16.859 1 89.06 306 VAL B N 1
ATOM 5185 C CA . VAL B 1 306 ? 31.562 -13.672 -17.906 1 89.06 306 VAL B CA 1
ATOM 5186 C C . VAL B 1 306 ? 30.125 -14.18 -17.984 1 89.06 306 VAL B C 1
ATOM 5188 O O . VAL B 1 306 ? 29.75 -15.094 -17.25 1 89.06 306 VAL B O 1
ATOM 5191 N N . HIS B 1 307 ? 29.469 -13.555 -18.812 1 85.94 307 HIS B N 1
ATOM 5192 C CA . HIS B 1 307 ? 28.047 -13.859 -18.953 1 85.94 307 HIS B CA 1
ATOM 5193 C C . HIS B 1 307 ? 27.797 -14.797 -20.125 1 85.94 307 HIS B C 1
ATOM 5195 O O . HIS B 1 307 ? 28.625 -14.883 -21.047 1 85.94 307 HIS B O 1
ATOM 5201 N N . ASN B 1 308 ? 26.75 -15.734 -19.906 1 80.5 308 ASN B N 1
ATOM 5202 C CA . ASN B 1 308 ? 26.344 -16.594 -21.016 1 80.5 308 ASN B CA 1
ATOM 5203 C C . ASN B 1 308 ? 25.891 -15.766 -22.219 1 80.5 308 ASN B C 1
ATOM 5205 O O . ASN B 1 308 ? 24.922 -15.016 -22.141 1 80.5 308 ASN B O 1
ATOM 5209 N N . THR B 1 309 ? 26.578 -15.945 -23.312 1 69.94 309 THR B N 1
ATOM 5210 C CA . THR B 1 309 ? 26.359 -15.148 -24.516 1 69.94 309 THR B CA 1
ATOM 5211 C C . THR B 1 309 ? 25.672 -15.984 -25.594 1 69.94 309 THR B C 1
ATOM 5213 O O . THR B 1 309 ? 25.578 -15.555 -26.75 1 69.94 309 THR B O 1
ATOM 5216 N N . THR B 1 310 ? 25.344 -17.219 -25.219 1 71.88 310 THR B N 1
ATOM 5217 C CA . THR B 1 310 ? 24.688 -18.031 -26.234 1 71.88 310 THR B CA 1
ATOM 5218 C C . THR B 1 310 ? 23.391 -17.359 -26.703 1 71.88 310 THR B C 1
ATOM 5220 O O . THR B 1 310 ? 22.734 -16.672 -25.922 1 71.88 310 THR B O 1
ATOM 5223 N N . ALA B 1 311 ? 23.359 -17.562 -28.031 1 63.22 311 ALA B N 1
ATOM 5224 C CA . ALA B 1 311 ? 22.188 -16.922 -28.641 1 63.22 311 ALA B CA 1
ATOM 5225 C C . ALA B 1 311 ? 20.906 -17.344 -27.938 1 63.22 311 ALA B C 1
ATOM 5227 O O . ALA B 1 311 ? 20.734 -18.531 -27.594 1 63.22 311 ALA B O 1
ATOM 5228 N N . GLU B 1 312 ? 20.172 -16.375 -27.547 1 69.06 312 GLU B N 1
ATOM 5229 C CA . GLU B 1 312 ? 18.875 -16.609 -26.922 1 69.06 312 GLU B CA 1
ATOM 5230 C C . GLU B 1 312 ? 17.797 -16.859 -27.953 1 69.06 312 GLU B C 1
ATOM 5232 O O . GLU B 1 312 ? 17.953 -16.531 -29.125 1 69.06 312 GLU B O 1
ATOM 5237 N N . LEU B 1 313 ? 16.906 -17.609 -27.531 1 78.88 313 LEU B N 1
ATOM 5238 C CA . LEU B 1 313 ? 15.688 -17.781 -28.312 1 78.88 313 LEU B CA 1
ATOM 5239 C C . LEU B 1 313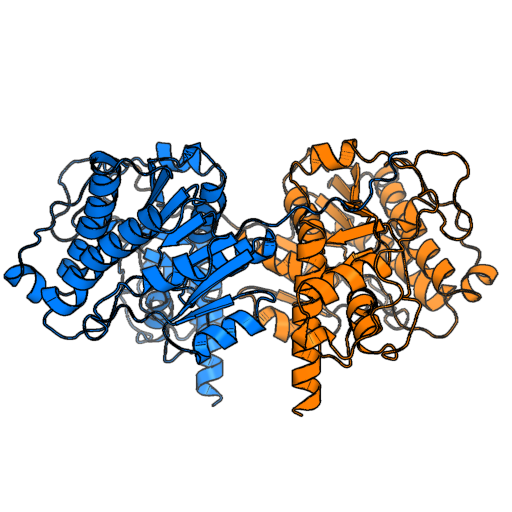 ? 15.133 -16.422 -28.75 1 78.88 313 LEU B C 1
ATOM 5241 O O . LEU B 1 313 ? 15.031 -15.5 -27.938 1 78.88 313 LEU B O 1
ATOM 5245 N N . ALA B 1 314 ? 15.047 -16.312 -30.125 1 86.81 314 ALA B N 1
ATOM 5246 C CA . ALA B 1 314 ? 14.477 -15.07 -30.656 1 86.81 314 ALA B CA 1
ATOM 5247 C C . ALA B 1 314 ? 12.992 -14.969 -30.328 1 86.81 314 ALA B C 1
ATOM 5249 O O . ALA B 1 314 ? 12.25 -15.945 -30.453 1 86.81 314 ALA B O 1
ATOM 5250 N N . TYR B 1 315 ? 12.586 -13.766 -29.844 1 91.5 315 TYR B N 1
ATOM 5251 C CA . TYR B 1 315 ? 11.164 -13.578 -29.531 1 91.5 315 TYR B CA 1
ATOM 5252 C C . TYR B 1 315 ? 10.727 -12.148 -29.812 1 91.5 315 TYR B C 1
ATOM 5254 O O . TYR B 1 315 ? 11.555 -11.234 -29.844 1 91.5 315 TYR B O 1
ATOM 5262 N N . ASP B 1 316 ? 9.492 -12 -30.234 1 95.69 316 ASP B N 1
ATOM 5263 C CA . ASP B 1 316 ? 8.812 -10.719 -30.406 1 95.69 316 ASP B CA 1
ATOM 5264 C C . ASP B 1 316 ? 7.457 -10.719 -29.703 1 95.69 316 ASP B C 1
ATOM 5266 O O . ASP B 1 316 ? 6.473 -11.242 -30.219 1 95.69 316 ASP B O 1
ATOM 5270 N N . PHE B 1 317 ? 7.48 -10.023 -28.5 1 96.94 317 PHE B N 1
ATOM 5271 C CA . PHE B 1 317 ? 6.254 -9.93 -27.719 1 96.94 317 PHE B CA 1
ATOM 5272 C C . PHE B 1 317 ? 5.789 -8.484 -27.609 1 96.94 317 PHE B C 1
ATOM 5274 O O . PHE B 1 317 ? 5.273 -8.07 -26.562 1 96.94 317 PHE B O 1
ATOM 5281 N N . SER B 1 318 ? 5.996 -7.727 -28.672 1 96.62 318 SER B N 1
ATOM 5282 C CA . SER B 1 318 ? 5.699 -6.301 -28.719 1 96.62 318 SER B CA 1
ATOM 5283 C C . SER B 1 318 ? 4.207 -6.043 -28.547 1 96.62 318 SER B C 1
ATOM 5285 O O . SER B 1 318 ? 3.809 -5.012 -28 1 96.62 318 SER B O 1
ATOM 5287 N N . LYS B 1 319 ? 3.375 -7.012 -29.047 1 97.5 319 LYS B N 1
ATOM 5288 C CA . LYS B 1 319 ? 1.937 -6.852 -28.859 1 97.5 319 LYS B CA 1
ATOM 5289 C C . LYS B 1 319 ? 1.565 -6.852 -27.375 1 97.5 319 LYS B C 1
ATOM 5291 O O . LYS B 1 319 ? 0.748 -6.039 -26.938 1 97.5 319 LYS B O 1
ATOM 5296 N N . THR B 1 320 ? 2.182 -7.742 -26.609 1 98.12 320 THR B N 1
ATOM 5297 C CA . THR B 1 320 ? 1.965 -7.789 -25.172 1 98.12 320 THR B CA 1
ATOM 5298 C C . THR B 1 320 ? 2.447 -6.5 -24.516 1 98.12 320 THR B C 1
ATOM 5300 O O . THR B 1 320 ? 1.732 -5.906 -23.703 1 98.12 320 THR B O 1
ATOM 5303 N N . ASN B 1 321 ? 3.611 -6.035 -24.906 1 97.75 321 ASN B N 1
ATOM 5304 C CA . ASN B 1 321 ? 4.184 -4.836 -24.312 1 97.75 321 ASN B CA 1
ATOM 5305 C C . ASN B 1 321 ? 3.303 -3.615 -24.547 1 97.75 321 ASN B C 1
ATOM 5307 O O . ASN B 1 321 ? 3.139 -2.779 -23.656 1 97.75 321 ASN B O 1
ATOM 5311 N N . ALA B 1 322 ? 2.795 -3.518 -25.703 1 97.5 322 ALA B N 1
ATOM 5312 C CA . ALA B 1 322 ? 1.893 -2.418 -26.031 1 97.5 322 ALA B CA 1
ATOM 5313 C C . ALA B 1 322 ? 0.637 -2.457 -25.172 1 97.5 322 ALA B C 1
ATOM 5315 O O . ALA B 1 322 ? 0.166 -1.42 -24.703 1 97.5 322 ALA B O 1
ATOM 5316 N N . ARG B 1 323 ? 0.108 -3.656 -24.875 1 97.44 323 ARG B N 1
ATOM 5317 C CA . ARG B 1 323 ? -1.083 -3.816 -24.047 1 97.44 323 ARG B CA 1
ATOM 5318 C C . ARG B 1 323 ? -0.789 -3.471 -22.594 1 97.44 323 ARG B C 1
ATOM 5320 O O . ARG B 1 323 ? -1.619 -2.863 -21.906 1 97.44 323 ARG B O 1
ATOM 5327 N N . LEU B 1 324 ? 0.319 -3.889 -22.125 1 97.5 324 LEU B N 1
ATOM 5328 C CA . LEU B 1 324 ? 0.702 -3.629 -20.734 1 97.5 324 LEU B CA 1
ATOM 5329 C C . LEU B 1 324 ? 0.779 -2.131 -20.469 1 97.5 324 LEU B C 1
ATOM 5331 O O . LEU B 1 324 ? 0.213 -1.644 -19.484 1 97.5 324 LEU B O 1
ATOM 5335 N N . GLY B 1 325 ? 1.533 -1.353 -21.359 1 95.88 325 GLY B N 1
ATOM 5336 C CA . GLY B 1 325 ? 1.585 0.097 -21.266 1 95.88 325 GLY B CA 1
ATOM 5337 C C . GLY B 1 325 ? 2.432 0.589 -20.109 1 95.88 325 GLY B C 1
ATOM 5338 O O . GLY B 1 325 ? 2.213 1.688 -19.594 1 95.88 325 GLY B O 1
ATOM 5339 N N . PHE B 1 326 ? 3.273 -0.292 -19.531 1 94.81 326 PHE B N 1
ATOM 5340 C CA . PHE B 1 326 ? 4.188 0.142 -18.484 1 94.81 326 PHE B CA 1
ATOM 5341 C C . PHE B 1 326 ? 5.578 -0.45 -18.703 1 94.81 326 PHE B C 1
ATOM 5343 O O . PHE B 1 326 ? 5.73 -1.441 -19.406 1 94.81 326 PHE B O 1
ATOM 5350 N N . GLU B 1 327 ? 6.594 0.227 -18.109 1 93.62 327 GLU B N 1
ATOM 5351 C CA . GLU B 1 327 ? 7.965 -0.272 -18.141 1 93.62 327 GLU B CA 1
ATOM 5352 C C . GLU B 1 327 ? 8.211 -1.289 -17.016 1 93.62 327 GLU B C 1
ATOM 5354 O O . GLU B 1 327 ? 7.711 -1.128 -15.906 1 93.62 327 GLU B O 1
ATOM 5359 N N . PHE B 1 328 ? 8.992 -2.309 -17.344 1 96.88 328 PHE B N 1
ATOM 5360 C CA . PHE B 1 328 ? 9.32 -3.336 -16.359 1 96.88 328 PHE B CA 1
ATOM 5361 C C . PHE B 1 328 ? 10.297 -2.797 -15.32 1 96.88 328 PHE B C 1
ATOM 5363 O O . PHE B 1 328 ? 11.086 -1.896 -15.609 1 96.88 328 PHE B O 1
ATOM 5370 N N . ILE B 1 329 ? 10.211 -3.324 -14.156 1 97.12 329 ILE B N 1
ATOM 5371 C CA . ILE B 1 329 ? 11.164 -3.012 -13.102 1 97.12 329 ILE B CA 1
ATOM 5372 C C . ILE B 1 329 ? 12.57 -3.412 -13.539 1 97.12 329 ILE B C 1
ATOM 5374 O O . ILE B 1 329 ? 12.773 -4.508 -14.062 1 97.12 329 ILE B O 1
ATOM 5378 N N . PRO B 1 330 ? 13.523 -2.459 -13.312 1 96.38 330 PRO B N 1
ATOM 5379 C CA . PRO B 1 330 ? 14.898 -2.787 -13.703 1 96.38 330 PRO B CA 1
ATOM 5380 C C . PRO B 1 330 ? 15.414 -4.062 -13.039 1 96.38 330 PRO B C 1
ATOM 5382 O O . PRO B 1 330 ? 15.117 -4.312 -11.867 1 96.38 330 PRO B O 1
ATOM 5385 N N . PHE B 1 331 ? 16.188 -4.855 -13.797 1 94.31 331 PHE B N 1
ATOM 5386 C CA . PHE B 1 331 ? 16.641 -6.16 -13.328 1 94.31 331 PHE B CA 1
ATOM 5387 C C . PHE B 1 331 ? 17.453 -6.016 -12.047 1 94.31 331 PHE B C 1
ATOM 5389 O O . PHE B 1 331 ? 17.312 -6.824 -11.125 1 94.31 331 PHE B O 1
ATOM 5396 N N . ARG B 1 332 ? 18.312 -4.984 -11.922 1 94.75 332 ARG B N 1
ATOM 5397 C CA . ARG B 1 332 ? 19.109 -4.754 -10.719 1 94.75 332 ARG B CA 1
ATOM 5398 C C . ARG B 1 332 ? 18.219 -4.629 -9.492 1 94.75 332 ARG B C 1
ATOM 5400 O O . ARG B 1 332 ? 18.516 -5.211 -8.445 1 94.75 332 ARG B O 1
ATOM 5407 N N . LYS B 1 333 ? 17.125 -3.9 -9.672 1 96.06 333 LYS B N 1
ATOM 5408 C CA . LYS B 1 333 ? 16.156 -3.732 -8.594 1 96.06 333 LYS B CA 1
ATOM 5409 C C . LYS B 1 333 ? 15.508 -5.062 -8.219 1 96.06 333 LYS B C 1
ATOM 5411 O O . LYS B 1 333 ? 15.367 -5.387 -7.039 1 96.06 333 LYS B O 1
ATOM 5416 N N . THR B 1 334 ? 15.133 -5.812 -9.195 1 95.25 334 THR B N 1
ATOM 5417 C CA . THR B 1 334 ? 14.539 -7.129 -8.992 1 95.25 334 THR B CA 1
ATOM 5418 C C . THR B 1 334 ? 15.477 -8.023 -8.188 1 95.25 334 THR B C 1
ATOM 5420 O O . THR B 1 334 ? 15.078 -8.609 -7.18 1 95.25 334 THR B O 1
ATOM 5423 N N . VAL B 1 335 ? 16.781 -8.062 -8.578 1 94 335 VAL B N 1
ATOM 5424 C CA . VAL B 1 335 ? 17.766 -8.945 -7.988 1 94 335 VAL B CA 1
ATOM 5425 C C . VAL B 1 335 ? 18.062 -8.516 -6.551 1 94 335 VAL B C 1
ATOM 5427 O O . VAL B 1 335 ? 18.062 -9.344 -5.637 1 94 335 VAL B O 1
ATOM 5430 N N . LEU B 1 336 ? 18.25 -7.27 -6.34 1 95 336 LEU B N 1
ATOM 5431 C CA . LEU B 1 336 ? 18.641 -6.789 -5.023 1 95 336 LEU B CA 1
ATOM 5432 C C . LEU B 1 336 ? 17.5 -6.918 -4.027 1 95 336 LEU B C 1
ATOM 5434 O O . LEU B 1 336 ? 17.703 -7.297 -2.875 1 95 336 LEU B O 1
ATOM 5438 N N . ASP B 1 337 ? 16.266 -6.602 -4.477 1 96.12 337 ASP B N 1
ATOM 5439 C CA . ASP B 1 337 ? 15.125 -6.773 -3.582 1 96.12 337 ASP B CA 1
ATOM 5440 C C . ASP B 1 337 ? 14.953 -8.234 -3.184 1 96.12 337 ASP B C 1
ATOM 5442 O O . ASP B 1 337 ? 14.633 -8.539 -2.031 1 96.12 337 ASP B O 1
ATOM 5446 N N . GLN B 1 338 ? 15.07 -9.117 -4.156 1 95.12 338 GLN B N 1
ATOM 5447 C CA . GLN B 1 338 ? 14.969 -10.539 -3.844 1 95.12 338 GLN B CA 1
ATOM 5448 C C . GLN B 1 338 ? 16.062 -10.961 -2.873 1 95.12 338 GLN B C 1
ATOM 5450 O O . GLN B 1 338 ? 15.797 -11.656 -1.889 1 95.12 338 GLN B O 1
ATOM 5455 N N . PHE B 1 339 ? 17.391 -10.516 -3.17 1 93.75 339 PHE B N 1
ATOM 5456 C CA . PHE B 1 339 ? 18.516 -10.875 -2.318 1 93.75 339 PHE B CA 1
ATOM 5457 C C . PHE B 1 339 ? 18.297 -10.375 -0.895 1 93.75 339 PHE B C 1
ATOM 5459 O O . PHE B 1 339 ? 18.484 -11.125 0.067 1 93.75 339 PHE B O 1
ATOM 5466 N N . ASP B 1 340 ? 17.875 -9.156 -0.754 1 94.88 340 ASP B N 1
ATOM 5467 C CA . ASP B 1 340 ? 17.672 -8.555 0.562 1 94.88 340 ASP B CA 1
ATOM 5468 C C . ASP B 1 340 ? 16.609 -9.32 1.351 1 94.88 340 ASP B C 1
ATOM 5470 O O . ASP B 1 340 ? 16.766 -9.57 2.547 1 94.88 340 ASP B O 1
ATOM 5474 N N . ALA B 1 341 ? 15.5 -9.688 0.713 1 94.75 341 ALA B N 1
ATOM 5475 C CA . ALA B 1 341 ? 14.43 -10.43 1.378 1 94.75 341 ALA B CA 1
ATOM 5476 C C . ALA B 1 341 ? 14.922 -11.797 1.849 1 94.75 341 ALA B C 1
ATOM 5478 O O . ALA B 1 341 ? 14.688 -12.188 2.994 1 94.75 341 ALA B O 1
ATOM 5479 N N . VAL B 1 342 ? 15.609 -12.508 0.972 1 93.62 342 VAL B N 1
ATOM 5480 C CA . VAL B 1 342 ? 16.062 -13.859 1.293 1 93.62 342 VAL B CA 1
ATOM 5481 C C . VAL B 1 342 ? 17.156 -13.797 2.363 1 93.62 342 VAL B C 1
ATOM 5483 O O . VAL B 1 342 ? 17.203 -14.648 3.252 1 93.62 342 VAL B O 1
ATOM 5486 N N . TRP B 1 343 ? 18.031 -12.75 2.26 1 92.69 343 TRP B N 1
ATOM 5487 C CA . TRP B 1 343 ? 19.078 -12.57 3.256 1 92.69 343 TRP B CA 1
ATOM 5488 C C . TRP B 1 343 ? 18.484 -12.328 4.637 1 92.69 343 TRP B C 1
ATOM 5490 O O . TRP B 1 343 ? 18.953 -12.867 5.633 1 92.69 343 TRP B O 1
ATOM 5500 N N . GLN B 1 344 ? 17.453 -11.562 4.656 1 92.19 344 GLN B N 1
ATOM 5501 C CA . GLN B 1 344 ? 16.766 -11.305 5.922 1 92.19 344 GLN B CA 1
ATOM 5502 C C . GLN B 1 344 ? 16.141 -12.57 6.477 1 92.19 344 GLN B C 1
ATOM 5504 O O . GLN B 1 344 ? 16.188 -12.828 7.68 1 92.19 344 GLN B O 1
ATOM 5509 N N . LEU B 1 345 ? 15.477 -13.375 5.691 1 91.69 345 LEU B N 1
ATOM 5510 C CA . LEU B 1 345 ? 14.898 -14.641 6.117 1 91.69 345 LEU B CA 1
ATOM 5511 C C . LEU B 1 345 ? 15.969 -15.578 6.664 1 91.69 345 LEU B C 1
ATOM 5513 O O . LEU B 1 345 ? 15.734 -16.297 7.633 1 91.69 345 LEU B O 1
ATOM 5517 N N . LYS B 1 346 ? 17.156 -15.562 5.973 1 91.94 346 LYS B N 1
ATOM 5518 C CA . LYS B 1 346 ? 18.25 -16.391 6.441 1 91.94 346 LYS B CA 1
ATOM 5519 C C . LYS B 1 346 ? 18.688 -15.977 7.848 1 91.94 346 LYS B C 1
ATOM 5521 O O . LYS B 1 346 ? 18.891 -16.828 8.711 1 91.94 346 LYS B O 1
ATOM 5526 N N . LYS B 1 347 ? 18.797 -14.664 8.031 1 91 347 LYS B N 1
ATOM 5527 C CA . LYS B 1 347 ? 19.203 -14.156 9.344 1 91 347 LYS B CA 1
ATOM 5528 C C . LYS B 1 347 ? 18.188 -14.539 10.414 1 91 347 LYS B C 1
ATOM 5530 O O . LYS B 1 347 ? 18.547 -14.898 11.539 1 91 347 LYS B O 1
ATOM 5535 N N . GLU B 1 348 ? 17 -14.5 10.07 1 90.12 348 GLU B N 1
ATOM 5536 C CA . GLU B 1 348 ? 15.938 -14.867 11.008 1 90.12 348 GLU B CA 1
ATOM 5537 C C . GLU B 1 348 ? 15.984 -16.359 11.336 1 90.12 348 GLU B C 1
ATOM 5539 O O . GLU B 1 348 ? 15.695 -16.766 12.469 1 90.12 348 GLU B O 1
ATOM 5544 N N . SER B 1 349 ? 16.266 -17.141 10.352 1 89.94 349 SER B N 1
ATOM 5545 C CA . SER B 1 349 ? 16.359 -18.578 10.539 1 89.94 349 SER B CA 1
ATOM 5546 C C . SER B 1 349 ? 17.531 -18.938 11.453 1 89.94 349 SER B C 1
ATOM 5548 O O . SER B 1 349 ? 17.484 -19.938 12.164 1 89.94 349 SER B O 1
ATOM 5550 N N . GLU B 1 350 ? 18.578 -18.156 11.445 1 89.5 350 GLU B N 1
ATOM 5551 C CA . GLU B 1 350 ? 19.781 -18.406 12.234 1 89.5 350 GLU B CA 1
ATOM 5552 C C . GLU B 1 350 ? 19.609 -17.922 13.672 1 89.5 350 GLU B C 1
ATOM 5554 O O . GLU B 1 350 ? 20.344 -18.344 14.562 1 89.5 350 GLU B O 1
ATOM 5559 N N . GLN B 1 351 ? 18.688 -17 13.883 1 83.19 351 GLN B N 1
ATOM 5560 C CA . GLN B 1 351 ? 18.453 -16.469 15.219 1 83.19 351 GLN B CA 1
ATOM 5561 C C . GLN B 1 351 ? 17.484 -17.359 16 1 83.19 351 GLN B C 1
ATOM 5563 O O . GLN B 1 351 ? 17.328 -17.203 17.219 1 83.19 351 GLN B O 1
ATOM 5568 N N . LYS B 1 352 ? 16.938 -18.188 15.398 1 69.06 352 LYS B N 1
ATOM 5569 C CA . LYS B 1 352 ? 16.094 -19.156 16.094 1 69.06 352 LYS B CA 1
ATOM 5570 C C . LYS B 1 352 ? 16.906 -20.359 16.562 1 69.06 352 LYS B C 1
ATOM 5572 O O . LYS B 1 352 ? 17.766 -20.859 15.844 1 69.06 352 LYS B O 1
#

InterPro domains:
  IPR001509 NAD-dependent epimerase/dehydratase [PF01370] (14-271)
  IPR036291 NAD(P)-binding domain superfamily [SSF51735] (12-340)
  IPR050425 NAD(P)-dependent dehydratase-like [PTHR10366] (13-293)

Secondary structure (DSSP, 8-state):
--------PPPPEEEEETTTSHHHHHHHHHHHHTT-EEEEEESSHHHHHHHHHHSTT-EEEE----GGG--SS-HHHHHHHH-TTEEEEEE--------SS-HIIIIIHHHHHHHHHHHHHHHHH-TT--EEEEE--GGGTS-TTS--SS--B-TT--------HHHHTT-HHHHHHHHHHHHHHHHHHHHHHH--SSEEEEEE-SEEES---SS--GGG--GGGHHHHHHHHS-TT------S-SEEEEHHHHHHHHHHHHT-GGGTTEEEE---EE--HHHHHHHHHHH-HHHHTTS---STT----SPPPPB--HHHHHHH-SPPPPHHHHHHHHHHHHHHHHHHHHH-/--------PPPPEEEEETTTSHHHHHHHHHHHHTT-EEEEEESSHHHHHHHHHHSTT-EEEE---SGGG--SS-HHHHHHHH-TTEEEEEE--------SS-HIIIIIHHHHHHHHHHHHHHHHH-TT--EEEEE--GGGTS-TTSPPSS--B-TT--------HHHHTT-HHHHHHHHHHHHHHHHHHHHHHH--SSEEEEEE-SEEES---SS--GGG--GGGHHHHHHHHS-TT------S-SEEEEHHHHHHHHHHHHT-GGGTTEEEE---EE--HHHHHHHHHHH-HHHHTTS---STT----SPPPPB--HHHHHHH-SPPPPHHHHHHHHHHHHHHHHHHHHH-

Solvent-accessible surface area (backbone atoms only — not comparable to full-atom values): 37139 Å² total; per-residue (Å²): 110,83,72,57,61,76,70,92,45,80,56,58,23,35,36,30,34,34,32,61,35,67,53,34,31,46,32,49,52,54,40,51,55,68,44,42,40,44,38,24,24,24,79,42,66,68,54,38,51,54,48,32,71,73,36,49,67,46,39,68,45,80,45,66,70,50,68,86,51,68,56,99,56,60,70,49,44,56,50,28,66,74,38,59,68,33,28,33,36,38,43,58,54,66,56,81,64,95,63,91,58,54,25,27,68,65,32,22,46,38,32,30,52,46,45,51,45,43,52,50,27,40,63,74,42,25,85,54,32,52,32,39,35,39,60,49,33,37,43,25,38,36,24,85,95,58,58,73,81,94,46,71,40,37,65,85,37,60,36,78,61,66,81,47,52,77,63,19,44,73,29,66,70,54,14,48,32,25,16,38,28,50,21,51,48,48,50,52,49,44,48,72,74,64,55,56,94,35,40,38,26,38,41,21,32,51,53,45,40,36,54,74,77,39,96,69,48,56,90,63,60,48,74,61,55,32,58,54,52,46,46,64,66,39,55,45,81,34,57,68,48,76,55,90,58,39,48,23,31,40,34,47,53,54,21,48,51,57,60,56,41,70,85,32,73,83,36,53,68,33,61,31,48,50,72,67,48,46,47,41,28,36,50,52,34,41,51,42,44,71,73,36,45,78,82,32,67,69,31,32,48,36,46,71,91,59,61,84,75,69,83,65,85,34,66,53,47,59,71,33,50,62,64,67,70,69,83,69,62,30,63,60,53,28,50,48,19,22,40,46,34,52,51,48,31,44,53,54,56,69,71,99,110,83,72,58,62,75,70,90,44,79,58,58,23,34,36,31,33,34,34,62,35,69,55,36,31,46,32,49,53,56,40,51,54,68,46,43,41,41,37,24,26,24,79,41,68,70,54,39,50,54,48,31,72,72,36,48,66,45,41,68,46,80,43,65,73,48,72,85,52,67,57,100,56,60,69,48,44,56,52,28,68,73,39,60,67,33,28,33,37,37,43,58,56,66,59,81,63,96,63,91,59,53,25,33,68,63,32,22,46,38,34,32,52,49,47,51,45,43,52,50,27,42,63,75,43,26,85,53,33,52,32,39,36,42,60,51,34,38,45,28,37,35,25,85,93,59,60,74,78,95,46,71,41,38,67,85,39,60,35,78,62,68,84,49,55,76,62,19,45,74,29,68,68,53,16,49,31,28,17,39,27,52,21,50,48,49,51,54,49,43,48,73,71,65,53,57,93,37,39,39,28,36,40,22,33,50,52,45,41,34,54,74,78,39,97,68,47,57,90,62,58,50,75,60,54,32,59,54,52,48,48,65,67,37,55,45,82,35,58,68,48,78,55,91,59,39,47,22,32,41,34,44,51,54,20,48,52,58,61,56,41,70,86,33,74,82,36,52,68,29,64,32,48,51,72,69,47,45,46,39,28,33,51,52,33,40,51,41,44,71,73,37,43,78,81,34,67,70,31,31,48,33,48,73,87,60,60,83,73,69,84,62,84,32,66,54,48,60,71,34,49,63,64,67,71,69,82,69,63,31,64,61,53,28,51,48,18,22,42,46,34,51,51,49,32,43,54,54,57,67,72,99

pLDDT: mean 90.25, std 11.41, range [29.59, 98.88]